Protein AF-0000000074258625 (afdb_homodimer)

InterPro domains:
  IPR001845 HTH ArsR-type DNA-binding domain [SM00418] (8-100)
  IPR005471 Transcription regulator IclR, N-terminal [PF09339] (16-57)
  IPR005471 Transcription regulator IclR, N-terminal [PS51077] (9-68)
  IPR005471 Transcription regulator IclR, N-terminal [SM00346] (9-96)
  IPR011991 ArsR-like helix-turn-helix domain [cd00090] (14-57)
  IPR014757 Transcription regulator IclR, C-terminal [PF01614] (79-247)
  IPR014757 Transcription regulator IclR, C-terminal [PS51078] (69-253)
  IPR029016 GAF-like domain superfamily [G3DSA:3.30.450.40] (78-254)
  IPR036388 Winged helix-like DNA-binding domain superfamily [G3DSA:1.10.10.10] (7-77)
  IPR036390 Winged helix DNA-binding domain superfamily [SSF46785] (10-80)
  IPR050707 HTH-type Transcriptional Regulators in Metabolic Pathways [PTHR30136] (5-251)

Foldseek 3Di:
DPPPCVPDDVLVVVLVVLQVVQVVVVKDALVVSCVVVVHDSVSSVVSQVVCVVVPQWDDDPRIIHGGCVVVVVLCVVLVPDLLNVLLVVLQQVLQQVQQEKKWKWFDDPLWIFTSDIYGGVNYDDDPDDGGDTDHLQQDQFSLQQLLQADPVSNVVSCVVPAQDFQDPPGDHDPVVSVVQSVVCNVVQKGKHQQRNHRQKIKIKGFQAEPVSHGRIMMMGMDGPVSCDDPVVVPVSNVSRNVSSVSSRVSSVVD/DPPPCVPDDPLVVVLVVLQVVQAVVVKDALVVSCVVVVHDSVSSVVSQVVCVVVQQWDDDPRIIHGGCVVVVVLCVVLVPDLLNVLLVVLQQVLQQVQQEKKWKWFDDPLWIFTSDIYGGNNYDDDPDDGGDTDHLQQDQFSLQQLLQADPVSNVVSCVVPAQDFQDPPGDHDPVVSVVQSVVCNVVQKGKHQQRNHRQKIKIKGFQAEPVSHGRIMMMGMDGPVSCDDPVVVPVSNVSRNVSSVSSRVSSVVD

pLDDT: mean 94.06, std 10.15, range [25.64, 98.88]

Nearest PDB structures (foldseek):
  1mkm-assembly1_B  TM=8.099E-01  e=2.979E-24  Thermotoga maritima
  2ia2-assembly1_A  TM=6.618E-01  e=4.208E-21  Rhodococcus jostii RHA1
  2ia2-assembly3_B  TM=6.711E-01  e=6.797E-21  Rhodococcus jostii RHA1
  3r4k-assembly2_D  TM=6.498E-01  e=9.172E-21  Ruegeria sp. TM1040
  2g7u-assembly1_A  TM=6.645E-01  e=1.999E-20  Rhodococcus jostii RHA1

Secondary structure (DSSP, 8-state):
----GGGS-HHHHHHHHHHHHHHHHT-B-HHHHHHHHT--HHHHHHHHHHHHHTTSEEEETTEEEE-THHHHHHHHHHHT-HHHHHHHHHHHHHHHHHSSEEEEEEEETTEEEEEEEEE-TT----S--TT-EE-GGGSHHHHHHHHTS-HHHHHHHHHHH----SSTT---SHHHHHHHHHHHHHHS-EEEESSSSTTEEEEEEEEE-TTS-EEEEEEEEEETTTS-HHIIIIIHHHHHHHHHHHHHHHHHH-/----GGGS-HHHHHHHHHHHHHHHHT-B-HHHHHHHHT--HHHHHHHHHHHHHTTSEEEETTEEEE-THHHHHHHHHHHT-HHHHHHHHHHHHHHHHHSSEEEEEEEETTEEEEEEEEE-TT----S--TT-EE-GGGSHHHHHHHHTS-HHHHHHHHHHH----SSTT---SHHHHHHHHHHHHHHS-EEEESSSSTTEEEEEEEEE-TTS-EEEEEEEEEETTTS-HHIIIIIHHHHHHHHHHHHHHHHHH-

Sequence (508 aa):
MEPNTANTIGALGTSLRILEALKEIGGAGVTELAGELGLPKSTVYSHLRTLREHEYVINHDETYCIGLKFLDFGEHTRDRMDIYEVAKPEVQALAEETGELANLLVEEHGEGVYLFRAKGDRAVNLDTHAGMRVNLHCTSLGKAILAYLPDERVDEILDRWGLPARTANTITTRDELEAELATIHERGYAKDNGERLAGLRCVGAPITDADDRAIGAVSVAGPTSRMKGEAFESEIAERLRSAANVIELNLTYSMEPNTANTIGALGTSLRILEALKEIGGAGVTELAGELGLPKSTVYSHLRTLREHEYVINHDETYCIGLKFLDFGEHTRDRMDIYEVAKPEVQALAEETGELANLLVEEHGEGVYLFRAKGDRAVNLDTHAGMRVNLHCTSLGKAILAYLPDERVDEILDRWGLPARTANTITTRDELEAELATIHERGYAKDNGERLAGLRCVGAPITDADDRAIGAVSVAGPTSRMKGEAFESEIAERLRSAANVIELNLTYS

Organism: NCBI:txid2743089

Structure (mmCIF, N/CA/C/O backbone):
data_AF-0000000074258625-model_v1
#
loop_
_entity.id
_entity.type
_entity.pdbx_description
1 polymer 'IclR family transcriptional regulator'
#
loop_
_atom_site.group_PDB
_atom_site.id
_atom_site.type_symbol
_atom_site.label_atom_id
_atom_site.label_alt_id
_atom_site.label_comp_id
_atom_site.label_asym_id
_atom_site.label_entity_id
_atom_site.label_seq_id
_atom_site.pdbx_PDB_ins_code
_atom_site.Cartn_x
_atom_site.Cartn_y
_atom_site.Cartn_z
_atom_site.occupancy
_atom_site.B_iso_or_equiv
_atom_site.auth_seq_id
_atom_site.auth_comp_id
_atom_site.auth_asym_id
_atom_site.auth_atom_id
_atom_site.pdbx_PDB_model_num
ATOM 1 N N . MET A 1 1 ? -24.812 -24.188 -11.062 1 25.64 1 MET A N 1
ATOM 2 C CA . MET A 1 1 ? -25.438 -23.719 -9.836 1 25.64 1 MET A CA 1
ATOM 3 C C . MET A 1 1 ? -25.156 -22.234 -9.602 1 25.64 1 MET A C 1
ATOM 5 O O . MET A 1 1 ? -24.016 -21.797 -9.734 1 25.64 1 MET A O 1
ATOM 9 N N . GLU A 1 2 ? -26.078 -21.297 -9.766 1 31.78 2 GLU A N 1
ATOM 10 C CA . GLU A 1 2 ? -26 -19.844 -9.648 1 31.78 2 GLU A CA 1
ATOM 11 C C . GLU A 1 2 ? -25.344 -19.422 -8.344 1 31.78 2 GLU A C 1
ATOM 13 O O . GLU A 1 2 ? -25.625 -19.984 -7.281 1 31.78 2 GLU A O 1
ATOM 18 N N . PRO A 1 3 ? -24.141 -18.984 -8.312 1 36.22 3 PRO A N 1
ATOM 19 C CA . PRO A 1 3 ? -23.531 -18.812 -6.988 1 36.22 3 PRO A CA 1
ATOM 20 C C . PRO A 1 3 ? -24.516 -18.281 -5.949 1 36.22 3 PRO A C 1
ATOM 22 O O . PRO A 1 3 ? -25.391 -17.469 -6.281 1 36.22 3 PRO A O 1
ATOM 25 N N . ASN A 1 4 ? -24.922 -19 -5.012 1 38.28 4 ASN A N 1
ATOM 26 C CA . ASN A 1 4 ? -25.875 -18.75 -3.939 1 38.28 4 ASN A CA 1
ATOM 27 C C . ASN A 1 4 ? -25.703 -17.375 -3.32 1 38.28 4 ASN A C 1
ATOM 29 O O . ASN A 1 4 ? -24.75 -17.141 -2.566 1 38.28 4 ASN A O 1
ATOM 33 N N . THR A 1 5 ? -26.078 -16.25 -4.051 1 46.5 5 THR A N 1
ATOM 34 C CA . THR A 1 5 ? -26.156 -14.82 -3.744 1 46.5 5 THR A CA 1
ATOM 35 C C . THR A 1 5 ? -26.922 -14.602 -2.436 1 46.5 5 THR A C 1
ATOM 37 O O . THR A 1 5 ? -27.125 -13.453 -2.021 1 46.5 5 THR A O 1
ATOM 40 N N . ALA A 1 6 ? -27.469 -15.711 -1.887 1 48.16 6 ALA A N 1
ATOM 41 C CA . ALA A 1 6 ? -28.438 -15.508 -0.813 1 48.16 6 ALA A CA 1
ATOM 42 C C . ALA A 1 6 ? -27.781 -14.828 0.39 1 48.16 6 ALA A C 1
ATOM 44 O O . ALA A 1 6 ? -28.453 -14.109 1.141 1 48.16 6 ALA A O 1
ATOM 45 N N . ASN A 1 7 ? -26.406 -15 0.569 1 59.88 7 ASN A N 1
ATOM 46 C CA . ASN A 1 7 ? -25.875 -14.477 1.821 1 59.88 7 ASN A CA 1
ATOM 47 C C . ASN A 1 7 ? -24.859 -13.359 1.577 1 59.88 7 ASN A C 1
ATOM 49 O O . ASN A 1 7 ? -23.891 -13.227 2.312 1 59.88 7 ASN A O 1
ATOM 53 N N . THR A 1 8 ? -25 -12.727 0.456 1 65.69 8 THR A N 1
ATOM 54 C CA . THR A 1 8 ? -24.141 -11.578 0.21 1 65.69 8 THR A CA 1
ATOM 55 C C . THR A 1 8 ? -24.906 -10.273 0.393 1 65.69 8 THR A C 1
ATOM 57 O O . THR A 1 8 ? -26.141 -10.266 0.385 1 65.69 8 THR A O 1
ATOM 60 N N . ILE A 1 9 ? -24.094 -9.305 0.808 1 76.81 9 ILE A N 1
ATOM 61 C CA . ILE A 1 9 ? -24.656 -7.973 1.023 1 76.81 9 ILE A CA 1
ATOM 62 C C . ILE A 1 9 ? -24.562 -7.156 -0.263 1 76.81 9 ILE A C 1
ATOM 64 O O . ILE A 1 9 ? -23.469 -6.723 -0.649 1 76.81 9 ILE A O 1
ATOM 68 N N . GLY A 1 10 ? -25.656 -6.957 -0.965 1 81.06 10 GLY A N 1
ATOM 69 C CA . GLY A 1 10 ? -25.719 -6.262 -2.242 1 81.06 10 GLY A CA 1
ATOM 70 C C . GLY A 1 10 ? -25.078 -4.887 -2.199 1 81.06 10 GLY A C 1
ATOM 71 O O . GLY A 1 10 ? -24.312 -4.527 -3.088 1 81.06 10 GLY A O 1
ATOM 72 N N . ALA A 1 11 ? -25.359 -4.176 -1.131 1 84.06 11 ALA A N 1
ATOM 73 C CA . ALA A 1 11 ? -24.844 -2.818 -0.994 1 84.06 11 ALA A CA 1
ATOM 74 C C . ALA A 1 11 ? -23.312 -2.816 -0.94 1 84.06 11 ALA A C 1
ATOM 76 O O . ALA A 1 11 ? -22.672 -1.932 -1.508 1 84.06 11 ALA A O 1
ATOM 77 N N . LEU A 1 12 ? -22.781 -3.77 -0.307 1 87.31 12 LEU A N 1
ATOM 78 C CA . LEU A 1 12 ? -21.328 -3.883 -0.244 1 87.31 12 LEU A CA 1
ATOM 79 C C . LEU A 1 12 ? -20.75 -4.172 -1.622 1 87.31 12 LEU A C 1
ATOM 81 O O . LEU A 1 12 ? -19.766 -3.545 -2.031 1 87.31 12 LEU A O 1
ATOM 85 N N . GLY A 1 13 ? -21.359 -5.07 -2.328 1 88.56 13 GLY A N 1
ATOM 86 C CA . GLY A 1 13 ? -20.922 -5.352 -3.686 1 88.56 13 GLY A CA 1
ATOM 87 C C . GLY A 1 13 ? -20.891 -4.121 -4.57 1 88.56 13 GLY A C 1
ATOM 88 O O . GLY A 1 13 ? -19.938 -3.91 -5.324 1 88.56 13 GLY A O 1
ATOM 89 N N . THR A 1 14 ? -21.922 -3.355 -4.43 1 91.44 14 THR A N 1
ATOM 90 C CA . THR A 1 14 ? -22.031 -2.129 -5.215 1 91.44 14 THR A CA 1
ATOM 91 C C . THR A 1 14 ? -20.906 -1.164 -4.859 1 91.44 14 THR A C 1
ATOM 93 O O . THR A 1 14 ? -20.266 -0.59 -5.746 1 91.44 14 THR A O 1
ATOM 96 N N . SER A 1 15 ? -20.625 -1.002 -3.605 1 93.62 15 SER A N 1
ATOM 97 C CA . SER A 1 15 ? -19.562 -0.11 -3.16 1 93.62 15 SER A CA 1
ATOM 98 C C . SER A 1 15 ? -18.203 -0.558 -3.695 1 93.62 15 SER A C 1
ATOM 100 O O . SER A 1 15 ? -17.391 0.27 -4.117 1 93.62 15 SER A O 1
ATOM 102 N N . LEU A 1 16 ? -18.016 -1.82 -3.662 1 93 16 LEU A N 1
ATOM 103 C CA . LEU A 1 16 ? -16.734 -2.357 -4.109 1 93 16 LEU A CA 1
ATOM 104 C C . LEU A 1 16 ? -16.562 -2.172 -5.613 1 93 16 LEU A C 1
ATOM 106 O O . LEU A 1 16 ? -15.469 -1.871 -6.086 1 93 16 LEU A O 1
ATOM 110 N N . ARG A 1 17 ? -17.641 -2.279 -6.34 1 93.5 17 ARG A N 1
ATOM 111 C CA . ARG A 1 17 ? -17.609 -2.014 -7.773 1 93.5 17 ARG A CA 1
ATOM 112 C C . ARG A 1 17 ? -17.297 -0.547 -8.055 1 93.5 17 ARG A C 1
ATOM 114 O O . ARG A 1 17 ? -16.562 -0.231 -8.984 1 93.5 17 ARG A O 1
ATOM 121 N N . ILE A 1 18 ? -17.891 0.294 -7.293 1 95.88 18 ILE A N 1
ATOM 122 C CA . ILE A 1 18 ? -17.656 1.729 -7.43 1 95.88 18 ILE A CA 1
ATOM 123 C C . ILE A 1 18 ? -16.188 2.041 -7.168 1 95.88 18 ILE A C 1
ATOM 125 O O . ILE A 1 18 ? -15.57 2.811 -7.91 1 95.88 18 ILE A O 1
ATOM 129 N N . LEU A 1 19 ? -15.594 1.439 -6.18 1 96.38 19 LEU A N 1
ATOM 130 C CA . LEU A 1 19 ? -14.188 1.647 -5.848 1 96.38 19 LEU A CA 1
ATOM 131 C C . LEU A 1 19 ? -13.289 1.183 -6.988 1 96.38 19 LEU A C 1
ATOM 133 O O . LEU A 1 19 ? -12.328 1.873 -7.348 1 96.38 19 LEU A O 1
ATOM 137 N N . GLU A 1 20 ? -13.602 0.025 -7.551 1 95.5 20 GLU A N 1
ATOM 138 C CA . GLU A 1 20 ? -12.82 -0.497 -8.664 1 95.5 20 GLU A CA 1
ATOM 139 C C . GLU A 1 20 ? -12.883 0.439 -9.867 1 95.5 20 GLU A C 1
ATOM 141 O O . GLU A 1 20 ? -11.867 0.7 -10.516 1 95.5 20 GLU A O 1
ATOM 146 N N . ALA A 1 21 ? -14.062 0.947 -10.133 1 96.25 21 ALA A N 1
ATOM 147 C CA . ALA A 1 21 ? -14.242 1.882 -11.242 1 96.25 21 ALA A CA 1
ATOM 148 C C . ALA A 1 21 ? -13.453 3.17 -11 1 96.25 21 ALA A C 1
ATOM 150 O O . ALA A 1 21 ? -12.82 3.695 -11.914 1 96.25 21 ALA A O 1
ATOM 151 N N . LEU A 1 22 ? -13.5 3.656 -9.812 1 96.44 22 LEU A N 1
ATOM 152 C CA . LEU A 1 22 ? -12.781 4.875 -9.453 1 96.44 22 LEU A CA 1
ATOM 153 C C . LEU A 1 22 ? -11.281 4.699 -9.656 1 96.44 22 LEU A C 1
ATOM 155 O O . LEU A 1 22 ? -10.609 5.605 -10.156 1 96.44 22 LEU A O 1
ATOM 159 N N . LYS A 1 23 ? -10.789 3.59 -9.234 1 94.88 23 LYS A N 1
ATOM 160 C CA . LYS A 1 23 ? -9.367 3.297 -9.414 1 94.88 23 LYS A CA 1
ATOM 161 C C . LYS A 1 23 ? -8.992 3.283 -10.891 1 94.88 23 LYS A C 1
ATOM 163 O O . LYS A 1 23 ? -7.984 3.877 -11.281 1 94.88 23 LYS A O 1
ATOM 168 N N . GLU A 1 24 ? -9.773 2.672 -11.711 1 93.31 24 GLU A N 1
ATOM 169 C CA . GLU A 1 24 ? -9.5 2.512 -13.141 1 93.31 24 GLU A CA 1
ATOM 170 C C . GLU A 1 24 ? -9.555 3.854 -13.859 1 93.31 24 GLU A C 1
ATOM 172 O O . GLU A 1 24 ? -8.711 4.137 -14.719 1 93.31 24 GLU A O 1
ATOM 177 N N . ILE A 1 25 ? -10.516 4.699 -13.453 1 93.5 25 ILE A N 1
ATOM 178 C CA . ILE A 1 25 ? -10.727 5.973 -14.133 1 93.5 25 ILE A CA 1
ATOM 179 C C . ILE A 1 25 ? -9.734 7.012 -13.609 1 93.5 25 ILE A C 1
ATOM 181 O O . ILE A 1 25 ? -9.359 7.941 -14.336 1 93.5 25 ILE A O 1
ATOM 185 N N . GLY A 1 26 ? -9.289 6.887 -12.438 1 91.88 26 GLY A N 1
ATOM 186 C CA . GLY A 1 26 ? -8.398 7.852 -11.812 1 91.88 26 GLY A CA 1
ATOM 187 C C . GLY A 1 26 ? -9.133 9.016 -11.172 1 91.88 26 GLY A C 1
ATOM 188 O O . GLY A 1 26 ? -8.609 10.125 -11.102 1 91.88 26 GLY A O 1
ATOM 189 N N . GLY A 1 27 ? -10.414 8.852 -10.961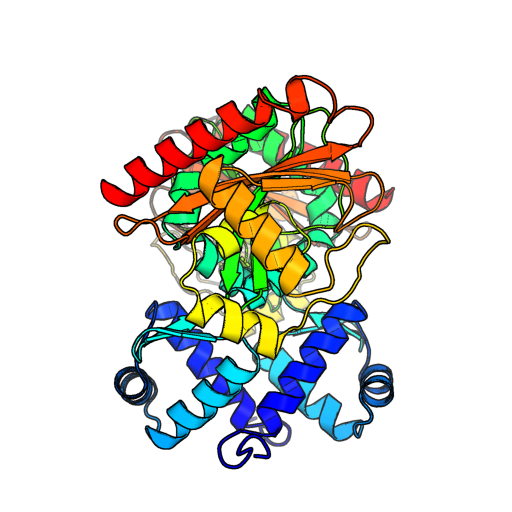 1 94.69 27 GLY A N 1
ATOM 190 C CA . GLY A 1 27 ? -11.258 9.891 -10.383 1 94.69 27 GLY A CA 1
ATOM 191 C C . GLY A 1 27 ? -12.461 10.234 -11.242 1 94.69 27 GLY A C 1
ATOM 192 O O . GLY A 1 27 ? -12.359 10.258 -12.477 1 94.69 27 GLY A O 1
ATOM 193 N N . ALA A 1 28 ? -13.57 10.414 -10.57 1 96.88 28 ALA A N 1
ATOM 194 C CA . ALA A 1 28 ? -14.789 10.672 -11.336 1 96.88 28 ALA A CA 1
ATOM 195 C C . ALA A 1 28 ? -15.852 11.328 -10.469 1 96.88 28 ALA A C 1
ATOM 197 O O . ALA A 1 28 ? -15.836 11.195 -9.242 1 96.88 28 ALA A O 1
ATOM 198 N N . GLY A 1 29 ? -16.703 12.047 -11.125 1 97.5 29 GLY A N 1
ATOM 199 C CA . GLY A 1 29 ? -17.891 12.523 -10.438 1 97.5 29 GLY A CA 1
ATOM 200 C C . GLY A 1 29 ? -19 11.484 -10.383 1 97.5 29 GLY A C 1
ATOM 201 O O . GLY A 1 29 ? -18.875 10.406 -10.969 1 97.5 29 GLY A O 1
ATOM 202 N N . VAL A 1 30 ? -20.031 11.859 -9.711 1 97.19 30 VAL A N 1
ATOM 203 C CA . VAL A 1 30 ? -21.172 10.977 -9.492 1 97.19 30 VAL A CA 1
ATOM 204 C C . VAL A 1 30 ? -21.797 10.594 -10.836 1 97.19 30 VAL A C 1
ATOM 206 O O . VAL A 1 30 ? -22.094 9.422 -11.078 1 97.19 30 VAL A O 1
ATOM 209 N N . THR A 1 31 ? -21.906 11.539 -11.711 1 97.12 31 THR A N 1
ATOM 210 C CA . THR A 1 31 ? -22.562 11.32 -13 1 97.12 31 THR A CA 1
ATOM 211 C C . THR A 1 31 ? -21.75 10.367 -13.867 1 97.12 31 THR A C 1
ATOM 213 O O . THR A 1 31 ? -22.297 9.438 -14.453 1 97.12 31 THR A O 1
ATOM 216 N N . GLU A 1 32 ? -20.516 10.633 -13.953 1 97.06 32 GLU A N 1
ATOM 217 C CA . GLU A 1 32 ? -19.641 9.789 -14.75 1 97.06 32 GLU A CA 1
ATOM 218 C C . GLU A 1 32 ? -19.625 8.352 -14.234 1 97.06 32 GLU A C 1
ATOM 220 O O . GLU A 1 32 ? -19.734 7.41 -15.016 1 97.06 32 GLU A O 1
ATOM 225 N N . LEU A 1 33 ? -19.578 8.148 -12.969 1 97 33 LEU A N 1
ATOM 226 C CA . LEU A 1 33 ? -19.578 6.816 -12.375 1 97 33 LEU A CA 1
ATOM 227 C C . LEU A 1 33 ? -20.906 6.105 -12.594 1 97 33 LEU A C 1
ATOM 229 O O . LEU A 1 33 ? -20.938 4.902 -12.852 1 97 33 LEU A O 1
ATOM 233 N N . ALA A 1 34 ? -21.938 6.875 -12.43 1 97.5 34 ALA A N 1
ATOM 234 C CA . ALA A 1 34 ? -23.266 6.312 -12.672 1 97.5 34 ALA A CA 1
ATOM 235 C C . ALA A 1 34 ? -23.375 5.77 -14.094 1 97.5 34 ALA A C 1
ATOM 237 O O . ALA A 1 34 ? -23.891 4.668 -14.312 1 97.5 34 ALA A O 1
ATOM 238 N N . GLY A 1 35 ? -22.938 6.539 -15.047 1 97.12 35 GLY A N 1
ATOM 239 C CA . GLY A 1 35 ? -22.938 6.109 -16.438 1 97.12 35 GLY A CA 1
ATOM 240 C C . GLY A 1 35 ? -22.078 4.887 -16.688 1 97.12 35 GLY A C 1
ATOM 241 O O . GLY A 1 35 ? -22.5 3.934 -17.328 1 97.12 35 GLY A O 1
ATOM 242 N N . GLU A 1 36 ? -20.875 4.891 -16.156 1 95.88 36 GLU A N 1
ATOM 243 C CA . GLU A 1 36 ? -19.922 3.809 -16.328 1 95.88 36 GLU A CA 1
ATOM 244 C C . GLU A 1 36 ? -20.438 2.498 -15.75 1 95.88 36 GLU A C 1
ATOM 246 O O . GLU A 1 36 ? -20.203 1.426 -16.312 1 95.88 36 GLU A O 1
ATOM 251 N N . LEU A 1 37 ? -21.234 2.578 -14.664 1 96.44 37 LEU A N 1
ATOM 252 C CA . LEU A 1 37 ? -21.609 1.372 -13.938 1 96.44 37 LEU A CA 1
ATOM 253 C C . LEU A 1 37 ? -23.062 1.003 -14.211 1 96.44 37 LEU A C 1
ATOM 255 O O . LEU A 1 37 ? -23.531 -0.052 -13.773 1 96.44 37 LEU A O 1
ATOM 259 N N . GLY A 1 38 ? -23.734 1.852 -14.906 1 97.06 38 GLY A N 1
ATOM 260 C CA . GLY A 1 38 ? -25.156 1.604 -15.141 1 97.06 38 GLY A CA 1
ATOM 261 C C . GLY A 1 38 ? -25.984 1.632 -13.875 1 97.06 38 GLY A C 1
ATOM 262 O O . GLY A 1 38 ? -26.844 0.774 -13.68 1 97.06 38 GLY A O 1
ATOM 263 N N . LEU A 1 39 ? -25.688 2.525 -12.992 1 95.94 39 LEU A N 1
ATOM 264 C CA . LEU A 1 39 ? -26.375 2.684 -11.719 1 95.94 39 LEU A CA 1
ATOM 265 C C . LEU A 1 39 ? -27.047 4.051 -11.633 1 95.94 39 LEU A C 1
ATOM 267 O O . LEU A 1 39 ? -26.609 5.008 -12.273 1 95.94 39 LEU A O 1
ATOM 271 N N . PRO A 1 40 ? -28.125 4.176 -10.812 1 96.25 40 PRO A N 1
ATOM 272 C CA . PRO A 1 40 ? -28.688 5.5 -10.562 1 96.25 40 PRO A CA 1
ATOM 273 C C . PRO A 1 40 ? -27.719 6.434 -9.836 1 96.25 40 PRO A C 1
ATOM 275 O O . PRO A 1 40 ? -26.969 5.992 -8.961 1 96.25 40 PRO A O 1
ATOM 278 N N . LYS A 1 41 ? -27.797 7.699 -10.195 1 96.25 41 LYS A N 1
ATOM 279 C CA . LYS A 1 41 ? -26.938 8.703 -9.57 1 96.25 41 LYS A CA 1
ATOM 280 C C . LYS A 1 41 ? -27.109 8.711 -8.055 1 96.25 41 LYS A C 1
ATOM 282 O O . LYS A 1 41 ? -26.141 8.875 -7.316 1 96.25 41 LYS A O 1
ATOM 287 N N . SER A 1 42 ? -28.281 8.578 -7.633 1 94.69 42 SER A N 1
ATOM 288 C CA . SER A 1 42 ? -28.578 8.617 -6.203 1 94.69 42 SER A CA 1
ATOM 289 C C . SER A 1 42 ? -27.875 7.469 -5.473 1 94.69 42 SER A C 1
ATOM 291 O O . SER A 1 42 ? -27.406 7.641 -4.352 1 94.69 42 SER A O 1
ATOM 293 N N . THR A 1 43 ? -27.844 6.316 -6.098 1 92.75 43 THR A N 1
ATOM 294 C CA . THR A 1 43 ? -27.156 5.16 -5.535 1 92.75 43 THR A CA 1
ATOM 295 C C . THR A 1 43 ? -25.656 5.418 -5.43 1 92.75 43 THR A C 1
ATOM 297 O O . THR A 1 43 ? -25.062 5.227 -4.363 1 92.75 43 THR A O 1
ATOM 300 N N . VAL A 1 44 ? -25.094 5.887 -6.52 1 95.81 44 VAL A N 1
ATOM 301 C CA . VAL A 1 44 ? -23.656 6.172 -6.543 1 95.81 44 VAL A CA 1
ATOM 302 C C . VAL A 1 44 ? -23.328 7.219 -5.48 1 95.81 44 VAL A C 1
ATOM 304 O O . VAL A 1 44 ? -22.359 7.062 -4.727 1 95.81 44 VAL A O 1
ATOM 307 N N . TYR A 1 45 ? -24.172 8.156 -5.402 1 95.19 45 TYR A N 1
ATOM 308 C CA . TYR A 1 45 ? -23.938 9.234 -4.449 1 95.19 45 TYR A CA 1
ATOM 309 C C . TYR A 1 45 ? -23.938 8.711 -3.02 1 95.19 45 TYR A C 1
ATOM 311 O O . TYR A 1 45 ? -23.047 9.031 -2.232 1 95.19 45 TYR A O 1
ATOM 319 N N . SER A 1 46 ? -24.922 7.953 -2.66 1 94.56 46 SER A N 1
ATOM 320 C CA . SER A 1 46 ? -25.047 7.426 -1.305 1 94.56 46 SER A CA 1
ATOM 321 C C . SER A 1 46 ? -23.844 6.559 -0.941 1 94.56 46 SER A C 1
ATOM 323 O O . SER A 1 46 ? -23.359 6.613 0.187 1 94.56 46 SER A O 1
ATOM 325 N N . HIS A 1 47 ? -23.422 5.785 -1.912 1 94.56 47 HIS A N 1
ATOM 326 C CA . HIS A 1 47 ? -22.266 4.938 -1.669 1 94.56 47 HIS A CA 1
ATOM 327 C C . HIS A 1 47 ? -21 5.77 -1.504 1 94.56 47 HIS A C 1
ATOM 329 O O . HIS A 1 47 ? -20.219 5.539 -0.581 1 94.56 47 HIS A O 1
ATOM 335 N N . LEU A 1 48 ? -20.828 6.75 -2.344 1 95.88 48 LEU A N 1
ATOM 336 C CA . LEU A 1 48 ? -19.656 7.609 -2.27 1 95.88 48 LEU A CA 1
ATOM 337 C C . LEU A 1 48 ? -19.641 8.406 -0.968 1 95.88 48 LEU A C 1
ATOM 339 O O . LEU A 1 48 ? -18.594 8.578 -0.349 1 95.88 48 LEU A O 1
ATOM 343 N N . ARG A 1 49 ? -20.75 8.867 -0.62 1 94.19 49 ARG A N 1
ATOM 344 C CA . ARG A 1 49 ? -20.859 9.609 0.63 1 94.19 49 ARG A CA 1
ATOM 345 C C . ARG A 1 49 ? -20.453 8.75 1.819 1 94.19 49 ARG A C 1
ATOM 347 O O . ARG A 1 49 ? -19.703 9.195 2.689 1 94.19 49 ARG A O 1
ATOM 354 N N . THR A 1 50 ? -20.938 7.535 1.872 1 92.31 50 THR A N 1
ATOM 355 C CA . THR A 1 50 ? -20.609 6.617 2.953 1 92.31 50 THR A CA 1
ATOM 356 C C . THR A 1 50 ? -19.109 6.281 2.934 1 92.31 50 THR A C 1
ATOM 358 O O . THR A 1 50 ? -18.453 6.281 3.977 1 92.31 50 THR A O 1
ATOM 361 N N . LEU A 1 51 ? -18.578 6.027 1.747 1 95.25 51 LEU A N 1
ATOM 362 C CA . LEU A 1 51 ? -17.156 5.719 1.598 1 95.25 51 LEU A CA 1
ATOM 363 C C . LEU A 1 51 ? -16.297 6.895 2.041 1 95.25 51 LEU A C 1
ATOM 365 O O . LEU A 1 51 ? -15.227 6.703 2.625 1 95.25 51 LEU A O 1
ATOM 369 N N . ARG A 1 52 ? -16.719 8.094 1.754 1 95 52 ARG A N 1
ATOM 370 C CA . ARG A 1 52 ? -15.992 9.289 2.158 1 95 52 ARG A CA 1
ATOM 371 C C . ARG A 1 52 ? -16.031 9.469 3.672 1 95 52 ARG A C 1
ATOM 373 O O . ARG A 1 52 ? -15.008 9.781 4.289 1 95 52 ARG A O 1
ATOM 380 N N . GLU A 1 53 ? -17.203 9.25 4.223 1 92.75 53 GLU A N 1
ATOM 381 C CA . GLU A 1 53 ? -17.359 9.375 5.672 1 92.75 53 GLU A CA 1
ATOM 382 C C . GLU A 1 53 ? -16.438 8.414 6.41 1 92.75 53 GLU A C 1
ATOM 384 O O . GLU A 1 53 ? -15.953 8.727 7.5 1 92.75 53 GLU A O 1
ATOM 389 N N . HIS A 1 54 ? -16.188 7.301 5.746 1 92.62 54 HIS A N 1
ATOM 390 C CA . HIS A 1 54 ? -15.289 6.312 6.352 1 92.62 54 HIS A CA 1
ATOM 391 C C . HIS A 1 54 ? -13.875 6.445 5.809 1 92.62 54 HIS A C 1
ATOM 393 O O . HIS A 1 54 ? -13.016 5.602 6.082 1 92.62 54 HIS A O 1
ATOM 399 N N . GLU A 1 55 ? -13.617 7.449 4.957 1 95.25 55 GLU A N 1
ATOM 400 C CA . GLU A 1 55 ? -12.297 7.945 4.59 1 95.25 55 GLU A CA 1
ATOM 401 C C . GLU A 1 55 ? -11.641 7.047 3.549 1 95.25 55 GLU A C 1
ATOM 403 O O . GLU A 1 55 ? -10.414 7.012 3.436 1 95.25 55 GLU A O 1
ATOM 408 N N . TYR A 1 56 ? -12.453 6.289 2.762 1 95.81 56 TYR A N 1
ATOM 409 C CA . TYR A 1 56 ? -11.922 5.426 1.709 1 95.81 56 TYR A CA 1
ATOM 410 C C . TYR A 1 56 ? -11.797 6.188 0.393 1 95.81 56 TYR A C 1
ATOM 412 O O . TYR A 1 56 ? -11.078 5.758 -0.512 1 95.81 56 TYR A O 1
ATOM 420 N N . VAL A 1 57 ? -12.586 7.289 0.321 1 97.12 57 VAL A N 1
ATOM 421 C CA . VAL A 1 57 ? -12.461 8.156 -0.845 1 97.12 57 VAL A CA 1
ATOM 422 C C . VAL A 1 57 ? -12.352 9.609 -0.396 1 97.12 57 VAL A C 1
ATOM 424 O O . VAL A 1 57 ? -12.68 9.945 0.747 1 97.12 57 VAL A O 1
ATOM 427 N N . ILE A 1 58 ? -11.828 10.422 -1.238 1 96.88 58 ILE A N 1
ATOM 428 C CA . ILE A 1 58 ? -11.789 11.875 -1.047 1 96.88 58 ILE A CA 1
ATOM 429 C C . ILE A 1 58 ? -12.602 12.562 -2.146 1 96.88 58 ILE A C 1
ATOM 431 O O . ILE A 1 58 ? -12.875 11.961 -3.189 1 96.88 58 ILE A O 1
ATOM 435 N N . ASN A 1 59 ? -13.078 13.695 -1.873 1 95.81 59 ASN A N 1
ATOM 436 C CA . ASN A 1 59 ? -13.836 14.492 -2.828 1 95.81 59 ASN A CA 1
ATOM 437 C C . ASN A 1 59 ? -13.242 15.891 -2.982 1 95.81 59 ASN A C 1
ATOM 439 O O . ASN A 1 59 ? -13.195 16.672 -2.023 1 95.81 59 ASN A O 1
ATOM 443 N N . HIS A 1 60 ? -12.68 16.141 -4.148 1 91.38 60 HIS A N 1
ATOM 444 C CA . HIS A 1 60 ? -12.203 17.469 -4.496 1 91.38 60 HIS A CA 1
ATOM 445 C C . HIS A 1 60 ? -13.039 18.094 -5.609 1 91.38 60 HIS A C 1
ATOM 447 O O . HIS A 1 60 ? -12.883 17.75 -6.781 1 91.38 60 HIS A O 1
ATOM 453 N N . ASP A 1 61 ? -13.852 19.062 -5.266 1 91.5 61 ASP A N 1
ATOM 454 C CA . ASP A 1 61 ? -14.672 19.781 -6.234 1 91.5 61 ASP A CA 1
ATOM 455 C C . ASP A 1 61 ? -15.508 18.812 -7.066 1 91.5 61 ASP A C 1
ATOM 457 O O . ASP A 1 61 ? -15.438 18.828 -8.297 1 91.5 61 ASP A O 1
ATOM 461 N N . GLU A 1 62 ? -16.125 17.859 -6.434 1 93.31 62 GLU A N 1
ATOM 462 C CA . GLU A 1 62 ? -17.094 16.938 -7.004 1 93.31 62 GLU A CA 1
ATOM 463 C C . GLU A 1 62 ? -16.391 15.805 -7.762 1 93.31 62 GLU A C 1
ATOM 465 O O . GLU A 1 62 ? -17.031 15.078 -8.523 1 93.31 62 GLU A O 1
ATOM 470 N N . THR A 1 63 ? -15.156 15.742 -7.621 1 96.5 63 THR A N 1
ATOM 471 C CA . THR A 1 63 ? -14.406 14.617 -8.156 1 96.5 63 THR A CA 1
ATOM 472 C C . THR A 1 63 ? -13.953 13.688 -7.031 1 96.5 63 THR A C 1
ATOM 474 O O . THR A 1 63 ? -13.18 14.094 -6.16 1 96.5 63 THR A O 1
ATOM 477 N N . TYR A 1 64 ? -14.438 12.523 -7.109 1 97.5 64 TYR A N 1
ATOM 478 C CA . TYR A 1 64 ? -14.078 11.523 -6.105 1 97.5 64 TYR A CA 1
ATOM 479 C C . TYR A 1 64 ? -12.852 10.742 -6.539 1 97.5 64 TYR A C 1
ATOM 481 O O . TYR A 1 64 ? -12.703 10.398 -7.715 1 97.5 64 TYR A O 1
ATOM 489 N N . CYS A 1 65 ? -11.914 10.445 -5.57 1 97.38 65 CYS A N 1
ATOM 490 C CA . CYS A 1 65 ? -10.719 9.633 -5.781 1 97.38 65 CYS A CA 1
ATOM 491 C C . CYS A 1 65 ? -10.516 8.648 -4.637 1 97.38 65 CYS A C 1
ATOM 493 O O . CYS A 1 65 ? -11.047 8.852 -3.541 1 97.38 65 CYS A O 1
ATOM 495 N N . ILE A 1 66 ? -9.781 7.605 -4.961 1 97.19 66 ILE A N 1
ATOM 496 C CA . ILE A 1 66 ? -9.414 6.645 -3.926 1 97.19 66 ILE A CA 1
ATOM 497 C C . ILE A 1 66 ? -8.57 7.336 -2.857 1 97.19 66 ILE A C 1
ATOM 499 O O . ILE A 1 66 ? -7.676 8.125 -3.176 1 97.19 66 ILE A O 1
ATOM 503 N N . GLY A 1 67 ? -8.898 7.133 -1.605 1 97.06 67 GLY A N 1
ATOM 504 C CA . GLY A 1 67 ? -8.133 7.711 -0.511 1 97.06 67 GLY A CA 1
ATOM 505 C C . GLY A 1 67 ? -6.93 6.871 -0.118 1 97.06 67 GLY A C 1
ATOM 506 O O . GLY A 1 67 ? -6.742 5.766 -0.629 1 97.06 67 GLY A O 1
ATOM 507 N N . LEU A 1 68 ? -6.152 7.324 0.863 1 97.69 68 LEU A N 1
ATOM 508 C CA . LEU A 1 68 ? -4.887 6.703 1.25 1 97.69 68 LEU A CA 1
ATOM 509 C C . LEU A 1 68 ? -5.105 5.66 2.34 1 97.69 68 LEU A C 1
ATOM 511 O O . LEU A 1 68 ? -4.156 5.004 2.777 1 97.69 68 LEU A O 1
ATOM 515 N N . LYS A 1 69 ? -6.367 5.5 2.734 1 96.44 69 LYS A N 1
ATOM 516 C CA . LYS A 1 69 ? -6.68 4.469 3.717 1 96.44 69 LYS A CA 1
ATOM 517 C C . LYS A 1 69 ? -6.309 3.082 3.197 1 96.44 69 LYS A C 1
ATOM 519 O O . LYS A 1 69 ? -5.906 2.211 3.971 1 96.44 69 LYS A O 1
ATOM 524 N N . PHE A 1 70 ? -6.395 2.898 1.922 1 97.25 70 PHE A N 1
ATOM 525 C CA . PHE A 1 70 ? -6.02 1.632 1.303 1 97.25 70 PHE A CA 1
ATOM 526 C C . PHE A 1 70 ? -4.523 1.38 1.453 1 97.25 70 PHE A C 1
ATOM 528 O O . PHE A 1 70 ? -4.098 0.238 1.637 1 97.25 70 PHE A O 1
ATOM 535 N N . LEU A 1 71 ? -3.799 2.445 1.366 1 97.62 71 LEU A N 1
ATOM 536 C CA . LEU A 1 71 ? -2.355 2.334 1.545 1 97.62 71 LEU A CA 1
ATOM 537 C C . LEU A 1 71 ? -2.018 1.831 2.943 1 97.62 71 LEU A C 1
ATOM 539 O O . LEU A 1 71 ? -1.139 0.982 3.109 1 97.62 71 LEU A O 1
ATOM 543 N N . ASP A 1 72 ? -2.748 2.309 3.895 1 96.94 72 ASP A N 1
ATOM 544 C CA . ASP A 1 72 ? -2.568 1.885 5.281 1 96.94 72 ASP A CA 1
ATOM 545 C C . ASP A 1 72 ? -2.816 0.386 5.43 1 96.94 72 ASP A C 1
ATOM 547 O O . ASP A 1 72 ? -1.962 -0.342 5.941 1 96.94 72 ASP A O 1
ATOM 551 N N . PHE A 1 73 ? -3.961 -0.084 4.898 1 96.5 73 PHE A N 1
ATOM 552 C CA . PHE A 1 73 ? -4.305 -1.499 4.953 1 96.5 73 PHE A CA 1
ATOM 553 C C . PHE A 1 73 ? -3.275 -2.338 4.207 1 96.5 73 PHE A C 1
ATOM 555 O O . PHE A 1 73 ? -2.814 -3.363 4.719 1 96.5 73 PHE A O 1
ATOM 562 N N . GLY A 1 74 ? -2.93 -1.867 3.021 1 96.94 74 GLY A N 1
ATOM 563 C CA . GLY A 1 74 ? -2.035 -2.627 2.162 1 96.94 74 GLY A CA 1
ATOM 564 C C . GLY A 1 74 ? -0.644 -2.787 2.744 1 96.94 74 GLY A C 1
ATOM 565 O O . GLY A 1 74 ? -0.127 -3.904 2.832 1 96.94 74 GLY A O 1
ATOM 566 N N . GLU A 1 75 ? -0.08 -1.705 3.174 1 96.19 75 GLU A N 1
ATOM 567 C CA . GLU A 1 75 ? 1.272 -1.727 3.721 1 96.19 75 GLU A CA 1
ATOM 568 C C . GLU A 1 75 ? 1.314 -2.465 5.055 1 96.19 75 GLU A C 1
ATOM 570 O O . GLU A 1 75 ? 2.244 -3.23 5.32 1 96.19 75 GLU A O 1
ATOM 575 N N . HIS A 1 76 ? 0.341 -2.223 5.809 1 94.38 76 HIS A N 1
ATOM 576 C CA . HIS A 1 76 ? 0.234 -2.924 7.082 1 94.38 76 HIS A CA 1
ATOM 577 C C . HIS A 1 76 ? 0.224 -4.438 6.879 1 94.38 76 HIS A C 1
ATOM 579 O O . HIS A 1 76 ? 0.947 -5.164 7.566 1 94.38 76 HIS A O 1
ATOM 585 N N . THR A 1 77 ? -0.531 -4.859 5.969 1 94.88 77 THR A N 1
ATOM 586 C CA . THR A 1 77 ? -0.677 -6.281 5.676 1 94.88 77 THR A CA 1
ATOM 587 C C . THR A 1 77 ? 0.621 -6.852 5.113 1 94.88 77 THR A C 1
ATOM 589 O O . THR A 1 77 ? 1.116 -7.875 5.594 1 94.88 77 THR A O 1
ATOM 592 N N . ARG A 1 78 ? 1.169 -6.227 4.18 1 96.06 78 ARG A N 1
ATOM 593 C CA . ARG A 1 78 ? 2.389 -6.707 3.541 1 96.06 78 ARG A CA 1
ATOM 594 C C . ARG A 1 78 ? 3.539 -6.781 4.539 1 96.06 78 ARG A C 1
ATOM 596 O O . ARG A 1 78 ? 4.27 -7.773 4.578 1 96.06 78 ARG A O 1
ATOM 603 N N . ASP A 1 79 ? 3.678 -5.734 5.367 1 93.56 79 ASP A N 1
ATOM 604 C CA . ASP A 1 79 ? 4.805 -5.625 6.289 1 93.56 79 ASP A CA 1
ATOM 605 C C . ASP A 1 79 ? 4.762 -6.73 7.344 1 93.56 79 ASP A C 1
ATOM 607 O O . ASP A 1 79 ? 5.777 -7.027 7.98 1 93.56 79 ASP A O 1
ATOM 611 N N . ARG A 1 80 ? 3.664 -7.316 7.488 1 91.75 80 ARG A N 1
ATOM 612 C CA . ARG A 1 80 ? 3.514 -8.336 8.523 1 91.75 80 ARG A CA 1
ATOM 613 C C . ARG A 1 80 ? 3.65 -9.734 7.934 1 91.75 80 ARG A C 1
ATOM 615 O O . ARG A 1 80 ? 3.625 -10.727 8.664 1 91.75 80 ARG A O 1
ATOM 622 N N . MET A 1 81 ? 3.838 -9.836 6.676 1 94.69 81 MET A N 1
ATOM 623 C CA . MET A 1 81 ? 4.105 -11.125 6.043 1 94.69 81 MET A CA 1
ATOM 624 C C . MET A 1 81 ? 5.562 -11.539 6.23 1 94.69 81 MET A C 1
ATOM 626 O O . MET A 1 81 ? 6.469 -10.82 5.801 1 94.69 81 MET A O 1
ATOM 630 N N . ASP A 1 82 ? 5.809 -12.719 6.723 1 95.38 82 ASP A N 1
ATOM 631 C CA . ASP A 1 82 ? 7.16 -13.219 6.961 1 95.38 82 ASP A CA 1
ATOM 632 C C . ASP A 1 82 ? 7.965 -13.273 5.664 1 95.38 82 ASP A C 1
ATOM 634 O O . ASP A 1 82 ? 9.141 -12.898 5.637 1 95.38 82 ASP A O 1
ATOM 638 N N . ILE A 1 83 ? 7.336 -13.68 4.66 1 97.38 83 ILE A N 1
ATOM 639 C CA . ILE A 1 83 ? 8.047 -13.867 3.398 1 97.38 83 ILE A CA 1
ATOM 640 C C . ILE A 1 83 ? 8.531 -12.516 2.875 1 97.38 83 ILE A C 1
ATOM 642 O O . ILE A 1 83 ? 9.602 -12.43 2.271 1 97.38 83 ILE A O 1
ATOM 646 N N . TYR A 1 84 ? 7.758 -11.477 3.086 1 97.62 84 TYR A N 1
ATOM 647 C CA . TYR A 1 84 ? 8.148 -10.148 2.639 1 97.62 84 TYR A CA 1
ATOM 648 C C . TYR A 1 84 ? 9.391 -9.664 3.375 1 97.62 84 TYR A C 1
ATOM 650 O O . TYR A 1 84 ? 10.359 -9.234 2.748 1 97.62 84 TYR A O 1
ATOM 658 N N . GLU A 1 85 ? 9.344 -9.734 4.633 1 95.19 85 GLU A N 1
ATOM 659 C CA . GLU A 1 85 ? 10.445 -9.258 5.461 1 95.19 85 GLU A CA 1
ATOM 660 C C . GLU A 1 85 ? 11.742 -9.992 5.133 1 95.19 85 GLU A C 1
ATOM 662 O O . GLU A 1 85 ? 12.797 -9.375 5.004 1 95.19 85 GLU A O 1
ATOM 667 N N . VAL A 1 86 ? 11.633 -11.258 4.93 1 96.56 86 VAL A N 1
ATOM 668 C CA . VAL A 1 86 ? 12.812 -12.102 4.75 1 96.56 86 VAL A CA 1
ATOM 669 C C . VAL A 1 86 ? 13.312 -11.992 3.312 1 96.56 86 VAL A C 1
ATOM 671 O O . VAL A 1 86 ? 14.523 -12.031 3.064 1 96.56 86 VAL A O 1
ATOM 674 N N . ALA A 1 87 ? 12.438 -11.844 2.396 1 98.12 87 ALA A N 1
ATOM 675 C CA . ALA A 1 87 ? 12.805 -11.898 0.983 1 98.12 87 ALA A CA 1
ATOM 676 C C . ALA A 1 87 ? 13.305 -10.539 0.496 1 98.12 87 ALA A C 1
ATOM 678 O O . ALA A 1 87 ? 14.039 -10.461 -0.487 1 98.12 87 ALA A O 1
ATOM 679 N N . LYS A 1 88 ? 12.891 -9.492 1.146 1 97.5 88 LYS A N 1
ATOM 680 C CA . LYS A 1 88 ? 13.141 -8.133 0.685 1 97.5 88 LYS A CA 1
ATOM 681 C C . LYS A 1 88 ? 14.625 -7.898 0.435 1 97.5 88 LYS A C 1
ATOM 683 O O . LYS A 1 88 ? 15.023 -7.496 -0.662 1 97.5 88 LYS A O 1
ATOM 688 N N . PRO A 1 89 ? 15.523 -8.195 1.393 1 97.25 89 PRO A N 1
ATOM 689 C CA . PRO A 1 89 ? 16.953 -7.957 1.141 1 97.25 89 PRO A CA 1
ATOM 690 C C . PRO A 1 89 ? 17.5 -8.828 0.018 1 97.25 89 PRO A C 1
ATOM 692 O O . PRO A 1 89 ? 18.406 -8.406 -0.708 1 97.25 89 PRO A O 1
ATOM 695 N N . GLU A 1 90 ? 16.984 -10.023 -0.118 1 98.38 90 GLU A N 1
ATOM 696 C CA . GLU A 1 90 ? 17.438 -10.922 -1.173 1 98.38 90 GLU A CA 1
ATOM 697 C C . GLU A 1 90 ? 17.016 -10.414 -2.549 1 98.38 90 GLU A C 1
ATOM 699 O O . GLU A 1 90 ? 17.781 -10.516 -3.514 1 98.38 90 GLU A O 1
ATOM 704 N N . VAL A 1 91 ? 15.828 -9.891 -2.623 1 98.56 91 VAL A N 1
ATOM 705 C CA . VAL A 1 91 ? 15.32 -9.352 -3.883 1 98.56 91 VAL A CA 1
ATOM 706 C C . VAL A 1 91 ? 16.109 -8.109 -4.27 1 98.56 91 VAL A C 1
ATOM 708 O O . VAL A 1 91 ? 16.453 -7.914 -5.438 1 98.56 91 VAL A O 1
ATOM 711 N N . GLN A 1 92 ? 16.406 -7.277 -3.299 1 97.69 92 GLN A N 1
ATOM 712 C CA . GLN A 1 92 ? 17.234 -6.102 -3.541 1 97.69 92 GLN A CA 1
ATOM 713 C C . GLN A 1 92 ? 18.625 -6.504 -4.051 1 97.69 92 GLN A C 1
ATOM 715 O O . GLN A 1 92 ? 19.141 -5.906 -5 1 97.69 92 GLN A O 1
ATOM 720 N N . ALA A 1 93 ? 19.188 -7.523 -3.463 1 98.06 93 ALA A N 1
ATOM 721 C CA . ALA A 1 93 ? 20.5 -8.008 -3.871 1 98.06 93 ALA A CA 1
ATOM 722 C C . ALA A 1 93 ? 20.469 -8.547 -5.297 1 98.06 93 ALA A C 1
ATOM 724 O O . ALA A 1 93 ? 21.391 -8.289 -6.086 1 98.06 93 ALA A O 1
ATOM 725 N N . LEU A 1 94 ? 19.438 -9.242 -5.621 1 98 94 LEU A N 1
ATOM 726 C CA . LEU A 1 94 ? 19.266 -9.773 -6.969 1 98 94 LEU A CA 1
ATOM 727 C C . LEU A 1 94 ? 19.234 -8.648 -8 1 98 94 LEU A C 1
ATOM 729 O O . LEU A 1 94 ? 19.875 -8.742 -9.047 1 98 94 LEU A O 1
ATOM 733 N N . ALA A 1 95 ? 18.5 -7.617 -7.68 1 98.19 95 ALA A N 1
ATOM 734 C CA . ALA A 1 95 ? 18.406 -6.473 -8.586 1 98.19 95 ALA A CA 1
ATOM 735 C C . ALA A 1 95 ? 19.766 -5.801 -8.766 1 98.19 95 ALA A C 1
ATOM 737 O O . ALA A 1 95 ? 20.172 -5.504 -9.891 1 98.19 95 ALA A O 1
ATOM 738 N N . GLU A 1 96 ? 20.375 -5.621 -7.684 1 97 96 GLU A N 1
ATOM 739 C CA . GLU A 1 96 ? 21.688 -4.969 -7.715 1 97 96 GLU A CA 1
ATOM 740 C C . GLU A 1 96 ? 22.703 -5.797 -8.492 1 97 96 GLU A C 1
ATOM 742 O O . GLU A 1 96 ? 23.438 -5.258 -9.32 1 97 96 GLU A O 1
ATOM 747 N N . GLU A 1 97 ? 22.719 -7.043 -8.297 1 95.94 97 GLU A N 1
ATOM 748 C CA . GLU A 1 97 ? 23.703 -7.945 -8.898 1 95.94 97 GLU A CA 1
ATOM 749 C C . GLU A 1 97 ? 23.453 -8.109 -10.391 1 95.94 97 GLU A C 1
ATOM 751 O O . GLU A 1 97 ? 24.406 -8.234 -11.172 1 95.94 97 GLU A O 1
ATOM 756 N N . THR A 1 98 ? 22.203 -8.086 -10.75 1 95.62 98 THR A N 1
ATOM 757 C CA . THR A 1 98 ? 21.875 -8.367 -12.148 1 95.62 98 THR A CA 1
ATOM 758 C C . THR A 1 98 ? 21.719 -7.074 -12.938 1 95.62 98 THR A C 1
ATOM 760 O O . THR A 1 98 ? 21.781 -7.086 -14.172 1 95.62 98 THR A O 1
ATOM 763 N N . GLY A 1 99 ? 21.484 -6.027 -12.195 1 96.62 99 GLY A N 1
ATOM 764 C CA . GLY A 1 99 ? 21.203 -4.754 -12.844 1 96.62 99 GLY A CA 1
ATOM 765 C C . GLY A 1 99 ? 19.797 -4.68 -13.422 1 96.62 99 GLY A C 1
ATOM 766 O O . GLY A 1 99 ? 19.469 -3.723 -14.125 1 96.62 99 GLY A O 1
ATOM 767 N N . GLU A 1 100 ? 19 -5.66 -13.172 1 97.38 100 GLU A N 1
ATOM 768 C CA . GLU A 1 100 ? 17.672 -5.789 -13.773 1 97.38 100 GLU A CA 1
ATOM 769 C C . GLU A 1 100 ? 16.578 -5.668 -12.719 1 97.38 100 GLU A C 1
ATOM 771 O O . GLU A 1 100 ? 16.844 -5.336 -11.562 1 97.38 100 GLU A O 1
ATOM 776 N N . LEU A 1 101 ? 15.32 -5.887 -13.148 1 97.88 101 LEU A N 1
ATOM 777 C CA . LEU A 1 101 ? 14.172 -5.84 -12.25 1 97.88 101 LEU A CA 1
ATOM 778 C C . LEU A 1 101 ? 13.992 -7.172 -11.531 1 97.88 101 LEU A C 1
ATOM 780 O O . LEU A 1 101 ? 13.898 -8.219 -12.18 1 97.88 101 LEU A O 1
ATOM 784 N N . ALA A 1 102 ? 14 -7.102 -10.219 1 98.5 102 ALA A N 1
ATOM 785 C CA . ALA A 1 102 ? 13.719 -8.281 -9.406 1 98.5 102 ALA A CA 1
ATOM 786 C C . ALA A 1 102 ? 12.383 -8.156 -8.695 1 98.5 102 ALA A C 1
ATOM 788 O O . ALA A 1 102 ? 11.984 -7.055 -8.297 1 98.5 102 ALA A O 1
ATOM 789 N N . ASN A 1 103 ? 11.711 -9.297 -8.547 1 98.56 103 ASN A N 1
ATOM 790 C CA . ASN A 1 103 ? 10.367 -9.266 -7.988 1 98.56 103 ASN A CA 1
ATOM 791 C C . ASN A 1 103 ? 10.141 -10.398 -6.988 1 98.56 103 ASN A C 1
ATOM 793 O O . ASN A 1 103 ? 10.805 -11.43 -7.062 1 98.56 103 ASN A O 1
ATOM 797 N N . LEU A 1 104 ? 9.234 -10.117 -6.078 1 98.88 104 LEU A N 1
ATOM 798 C CA . LEU A 1 104 ? 8.641 -11.094 -5.172 1 98.88 104 LEU A CA 1
ATOM 799 C C . LEU A 1 104 ? 7.137 -11.203 -5.395 1 98.88 104 LEU A C 1
ATOM 801 O O . LEU A 1 104 ? 6.438 -10.188 -5.426 1 98.88 104 LEU A O 1
ATOM 805 N N . LEU A 1 105 ? 6.691 -12.398 -5.594 1 98.81 105 LEU A N 1
ATOM 806 C CA . LEU A 1 105 ? 5.289 -12.656 -5.906 1 98.81 105 LEU A CA 1
ATOM 807 C C . LEU A 1 105 ? 4.727 -13.766 -5.02 1 98.81 105 LEU A C 1
ATOM 809 O O . LEU A 1 105 ? 5.43 -14.719 -4.695 1 98.81 105 LEU A O 1
ATOM 813 N N . VAL A 1 106 ? 3.475 -13.633 -4.629 1 98.69 106 VAL A N 1
ATOM 814 C CA . VAL A 1 106 ? 2.764 -14.695 -3.932 1 98.69 106 VAL A CA 1
ATOM 815 C C . VAL A 1 106 ? 1.438 -14.984 -4.633 1 98.69 106 VAL A C 1
ATOM 817 O O . VAL A 1 106 ? 1.02 -14.227 -5.516 1 98.69 106 VAL A O 1
ATOM 820 N N . GLU A 1 107 ? 0.889 -16.094 -4.301 1 98.5 107 GLU A N 1
ATOM 821 C CA . GLU A 1 107 ? -0.435 -16.438 -4.812 1 98.5 107 GLU A CA 1
ATOM 822 C C . GLU A 1 107 ? -1.526 -16.062 -3.811 1 98.5 107 GLU A C 1
ATOM 824 O O . GLU A 1 107 ? -1.408 -16.375 -2.619 1 98.5 107 GLU A O 1
ATOM 829 N N . GLU A 1 108 ? -2.49 -15.383 -4.227 1 98 108 GLU A N 1
ATOM 830 C CA . GLU A 1 108 ? -3.705 -15.109 -3.463 1 98 108 GLU A CA 1
ATOM 831 C C . GLU A 1 108 ? -4.941 -15.148 -4.355 1 98 108 GLU A C 1
ATOM 833 O O . GLU A 1 108 ? -4.977 -14.5 -5.402 1 98 108 GLU A O 1
ATOM 838 N N . HIS A 1 109 ? -5.961 -15.945 -4.012 1 97.31 109 HIS A N 1
ATOM 839 C CA . HIS A 1 109 ? -7.203 -16.109 -4.762 1 97.31 109 HIS A CA 1
ATOM 840 C C . HIS A 1 109 ? -6.926 -16.656 -6.164 1 97.31 109 HIS A C 1
ATOM 842 O O . HIS A 1 109 ? -7.633 -16.312 -7.113 1 97.31 109 HIS A O 1
ATOM 848 N N . GLY A 1 110 ? -5.828 -17.359 -6.305 1 97.75 110 GLY A N 1
ATOM 849 C CA . GLY A 1 110 ? -5.516 -18 -7.57 1 97.75 110 GLY A CA 1
ATOM 850 C C . GLY A 1 110 ? -4.809 -17.094 -8.547 1 97.75 110 GLY A C 1
ATOM 851 O O . GLY A 1 110 ? -4.637 -17.438 -9.719 1 97.75 110 GLY A O 1
ATOM 852 N N . GLU A 1 111 ? -4.41 -15.914 -8.078 1 98.31 111 GLU A N 1
ATOM 853 C CA . GLU A 1 111 ? -3.641 -14.961 -8.875 1 98.31 111 GLU A CA 1
ATOM 854 C C . GLU A 1 111 ? -2.305 -14.641 -8.219 1 98.31 111 GLU A C 1
ATOM 856 O O . GLU A 1 111 ? -2.137 -14.836 -7.012 1 98.31 111 GLU A O 1
ATOM 861 N N . GLY A 1 112 ? -1.401 -14.273 -9.07 1 98.5 112 GLY A N 1
ATOM 862 C CA . GLY A 1 112 ? -0.161 -13.742 -8.531 1 98.5 112 GLY A CA 1
ATOM 863 C C . GLY A 1 112 ? -0.285 -12.297 -8.07 1 98.5 112 GLY A C 1
ATOM 864 O O . GLY A 1 112 ? -0.927 -11.484 -8.734 1 98.5 112 GLY A O 1
ATOM 865 N N . VAL A 1 113 ? 0.285 -11.992 -6.938 1 98.62 113 VAL A N 1
ATOM 866 C CA . VAL A 1 113 ? 0.303 -10.641 -6.402 1 98.62 113 VAL A CA 1
ATOM 867 C C . VAL A 1 113 ? 1.742 -10.211 -6.121 1 98.62 113 VAL A C 1
ATOM 869 O O . VAL A 1 113 ? 2.447 -10.852 -5.344 1 98.62 113 VAL A O 1
ATOM 872 N N . TYR A 1 114 ? 2.168 -9.125 -6.773 1 98.56 114 TYR A N 1
ATOM 873 C CA . TYR A 1 114 ? 3.496 -8.586 -6.5 1 98.56 114 TYR A CA 1
ATOM 874 C C . TYR A 1 114 ? 3.58 -8.039 -5.078 1 98.56 114 TYR A C 1
ATOM 876 O O . TYR A 1 114 ? 2.746 -7.23 -4.668 1 98.56 114 TYR A O 1
ATOM 884 N N . LEU A 1 115 ? 4.566 -8.477 -4.336 1 98.25 115 LEU A N 1
ATOM 885 C CA . LEU A 1 115 ? 4.738 -7.977 -2.975 1 98.25 115 LEU A CA 1
ATOM 886 C C . LEU A 1 115 ? 5.832 -6.918 -2.916 1 98.25 115 LEU A C 1
ATOM 888 O O . LEU A 1 115 ? 5.742 -5.965 -2.141 1 98.25 115 LEU A O 1
ATOM 892 N N . PHE A 1 116 ? 6.871 -7.184 -3.686 1 97.94 116 PHE A N 1
ATOM 893 C CA . PHE A 1 116 ? 8.031 -6.309 -3.631 1 97.94 116 PHE A CA 1
ATOM 894 C C . PHE A 1 116 ? 8.781 -6.312 -4.961 1 97.94 116 PHE A C 1
ATOM 896 O O . PHE A 1 116 ? 8.867 -7.348 -5.625 1 97.94 116 PHE A O 1
ATOM 903 N N . ARG A 1 117 ? 9.234 -5.188 -5.309 1 97.38 117 ARG A N 1
ATOM 904 C CA . ARG A 1 117 ? 10.023 -5.004 -6.523 1 97.38 117 ARG A CA 1
ATOM 905 C C . ARG A 1 117 ? 11.266 -4.156 -6.246 1 97.38 117 ARG A C 1
ATOM 907 O O . ARG A 1 117 ? 11.203 -3.191 -5.48 1 97.38 117 ARG A O 1
ATOM 914 N N . ALA A 1 118 ? 12.32 -4.52 -6.859 1 97.38 118 ALA A N 1
ATOM 915 C CA . ALA A 1 118 ? 13.562 -3.758 -6.793 1 97.38 118 ALA A CA 1
ATOM 916 C C . ALA A 1 118 ? 14.172 -3.578 -8.18 1 97.38 118 ALA A C 1
ATOM 918 O O . ALA A 1 118 ? 14.188 -4.516 -8.984 1 97.38 118 ALA A O 1
ATOM 919 N N . LYS A 1 119 ? 14.672 -2.396 -8.383 1 96.75 119 LYS A N 1
ATOM 920 C CA . LYS A 1 119 ? 15.25 -2.07 -9.68 1 96.75 119 LYS A CA 1
ATOM 921 C C . LYS A 1 119 ? 16.766 -1.97 -9.594 1 96.75 119 LYS A C 1
ATOM 923 O O . LYS A 1 119 ? 17.312 -1.262 -8.734 1 96.75 119 LYS A O 1
ATOM 928 N N . GLY A 1 120 ? 17.391 -2.752 -10.477 1 96.44 120 GLY A N 1
ATOM 929 C CA . GLY A 1 120 ? 18.797 -2.504 -10.703 1 96.44 120 GLY A CA 1
ATOM 930 C C . GLY A 1 120 ? 19.062 -1.285 -11.562 1 96.44 120 GLY A C 1
ATOM 931 O O . GLY A 1 120 ? 18.141 -0.651 -12.055 1 96.44 120 GLY A O 1
ATOM 932 N N . ASP A 1 121 ? 20.25 -0.946 -11.789 1 93.75 121 ASP A N 1
ATOM 933 C CA . ASP A 1 121 ? 20.656 0.302 -12.43 1 93.75 121 ASP A CA 1
ATOM 934 C C . ASP A 1 121 ? 20.25 0.331 -13.898 1 93.75 121 ASP A C 1
ATOM 936 O O . ASP A 1 121 ? 20.172 1.4 -14.508 1 93.75 121 ASP A O 1
ATOM 940 N N . ARG A 1 122 ? 20.016 -0.888 -14.461 1 94.56 122 ARG A N 1
ATOM 941 C CA . ARG A 1 122 ? 19.688 -0.949 -15.875 1 94.56 122 ARG A CA 1
ATOM 942 C C . ARG A 1 122 ? 18.25 -1.411 -16.094 1 94.56 122 ARG A C 1
ATOM 944 O O . ARG A 1 122 ? 17.859 -1.766 -17.203 1 94.56 122 ARG A O 1
ATOM 951 N N . ALA A 1 123 ? 17.516 -1.453 -15.031 1 95.44 123 ALA A N 1
ATOM 952 C CA . ALA A 1 123 ? 16.188 -2.059 -15.086 1 95.44 123 ALA A CA 1
ATOM 953 C C . ALA A 1 123 ? 15.258 -1.257 -15.992 1 95.44 123 ALA A C 1
ATOM 955 O O . ALA A 1 123 ? 15.273 -0.024 -15.969 1 95.44 123 ALA A O 1
ATOM 956 N N . VAL A 1 124 ? 14.484 -1.984 -16.797 1 91.81 124 VAL A N 1
ATOM 957 C CA . VAL A 1 124 ? 13.438 -1.354 -17.594 1 91.81 124 VAL A CA 1
ATOM 958 C C . VAL A 1 124 ? 12.281 -0.937 -16.672 1 91.81 124 VAL A C 1
ATOM 960 O O . VAL A 1 124 ? 12.07 -1.536 -15.617 1 91.81 124 VAL A O 1
ATOM 963 N N . ASN A 1 125 ? 11.609 0.072 -17.141 1 89.88 125 ASN A N 1
ATOM 964 C CA . ASN A 1 125 ? 10.438 0.524 -16.406 1 89.88 125 ASN A CA 1
ATOM 965 C C . ASN A 1 125 ? 9.172 -0.204 -16.859 1 89.88 125 ASN A C 1
ATOM 967 O O . ASN A 1 125 ? 8.766 -0.091 -18.016 1 89.88 125 ASN A O 1
ATOM 971 N N . LEU A 1 126 ? 8.711 -0.978 -16 1 90.31 126 LEU A N 1
ATOM 972 C CA . LEU A 1 126 ? 7.441 -1.65 -16.234 1 90.31 126 LEU A CA 1
ATOM 973 C C . LEU A 1 126 ? 6.324 -1.008 -15.422 1 90.31 126 LEU A C 1
ATOM 975 O O . LEU A 1 126 ? 6.574 -0.42 -14.367 1 90.31 126 LEU A O 1
ATOM 979 N N . ASP A 1 127 ? 5.156 -1.085 -15.938 1 87.31 127 ASP A N 1
ATOM 980 C CA . ASP A 1 127 ? 4 -0.557 -15.219 1 87.31 127 ASP A CA 1
ATOM 981 C C . ASP A 1 127 ? 3.477 -1.569 -14.203 1 87.31 127 ASP A C 1
ATOM 983 O O . ASP A 1 127 ? 2.355 -2.068 -14.336 1 87.31 127 ASP A O 1
ATOM 987 N N . THR A 1 128 ? 4.273 -1.908 -13.312 1 91.62 128 THR A N 1
ATOM 988 C CA . THR A 1 128 ? 3.916 -2.812 -12.227 1 91.62 128 THR A CA 1
ATOM 989 C C . THR A 1 128 ? 4.094 -2.129 -10.875 1 91.62 128 THR A C 1
ATOM 991 O O . THR A 1 128 ? 4.82 -1.142 -10.766 1 91.62 128 THR A O 1
ATOM 994 N N . HIS A 1 129 ? 3.311 -2.531 -9.922 1 94.12 129 HIS A N 1
ATOM 995 C CA . HIS A 1 129 ? 3.412 -2.031 -8.555 1 94.12 129 HIS A CA 1
ATOM 996 C C . HIS A 1 129 ? 3.037 -3.109 -7.547 1 94.12 129 HIS A C 1
ATOM 998 O O . HIS A 1 129 ? 2.438 -4.125 -7.91 1 94.12 129 HIS A O 1
ATOM 1004 N N . ALA A 1 130 ? 3.494 -2.906 -6.383 1 96.38 130 ALA A N 1
ATOM 1005 C CA . ALA A 1 130 ? 3.107 -3.848 -5.336 1 96.38 130 ALA A CA 1
ATOM 1006 C C . ALA A 1 130 ? 1.59 -3.957 -5.227 1 96.38 130 ALA A C 1
ATOM 1008 O O . ALA A 1 130 ? 0.882 -2.949 -5.305 1 96.38 130 ALA A O 1
ATOM 1009 N N . GLY A 1 131 ? 1.099 -5.152 -5.125 1 97.5 131 GLY A N 1
ATOM 1010 C CA . GLY A 1 131 ? -0.329 -5.41 -5.031 1 97.5 131 GLY A CA 1
ATOM 1011 C C . GLY A 1 131 ? -0.96 -5.762 -6.367 1 97.5 131 GLY A C 1
ATOM 1012 O O . GLY A 1 131 ? -2.068 -6.301 -6.41 1 97.5 131 GLY A O 1
ATOM 1013 N N . MET A 1 132 ? -0.289 -5.422 -7.418 1 96.88 132 MET A N 1
ATOM 1014 C CA . MET A 1 132 ? -0.816 -5.715 -8.75 1 96.88 132 MET A CA 1
ATOM 1015 C C . MET A 1 132 ? -0.976 -7.219 -8.953 1 96.88 132 MET A C 1
ATOM 1017 O O . MET A 1 132 ? -0.116 -8 -8.539 1 96.88 132 MET A O 1
ATOM 1021 N N . ARG A 1 133 ? -2.016 -7.594 -9.625 1 97.19 133 ARG A N 1
ATOM 1022 C CA . ARG A 1 133 ? -2.334 -9 -9.836 1 97.19 133 ARG A CA 1
ATOM 1023 C C . ARG A 1 133 ? -2.047 -9.422 -11.281 1 97.19 133 ARG A C 1
ATOM 1025 O O . ARG A 1 133 ? -2.176 -8.609 -12.203 1 97.19 133 ARG A O 1
ATOM 1032 N N . VAL A 1 134 ? -1.644 -10.648 -11.438 1 97.25 134 VAL A N 1
ATOM 1033 C CA . VAL A 1 134 ? -1.371 -11.234 -12.742 1 97.25 134 VAL A CA 1
ATOM 1034 C C . VAL A 1 134 ? -1.816 -12.695 -12.758 1 97.25 134 VAL A C 1
ATOM 1036 O O . VAL A 1 134 ? -1.921 -13.328 -11.703 1 97.25 134 VAL A O 1
ATOM 1039 N N . ASN A 1 135 ? -2.121 -13.148 -13.93 1 98.19 135 ASN A N 1
ATOM 1040 C CA . ASN A 1 135 ? -2.314 -14.586 -14.055 1 98.19 135 ASN A CA 1
ATOM 1041 C C . ASN A 1 135 ? -1.014 -15.352 -13.82 1 98.19 135 ASN A C 1
ATOM 1043 O O . ASN A 1 135 ? 0.055 -14.906 -14.25 1 98.19 135 ASN A O 1
ATOM 1047 N N . LEU A 1 136 ? -1.16 -16.453 -13.266 1 98.69 136 LEU A N 1
ATOM 1048 C CA . LEU A 1 136 ? 0.024 -17.203 -12.867 1 98.69 136 LEU A CA 1
ATOM 1049 C C . LEU A 1 136 ? 0.657 -17.891 -14.062 1 98.69 136 LEU A C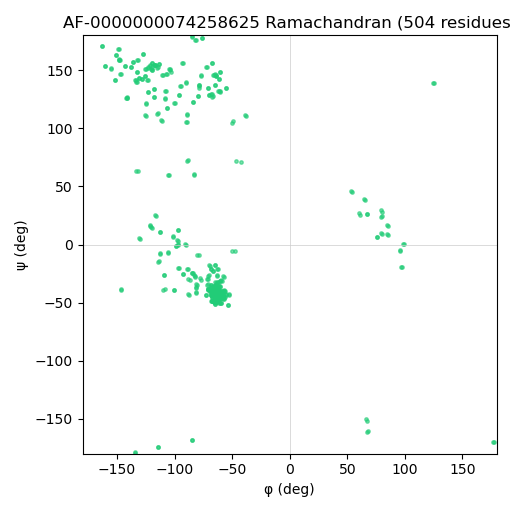 1
ATOM 1051 O O . LEU A 1 136 ? 1.88 -18.047 -14.125 1 98.69 136 LEU A O 1
ATOM 1055 N N . HIS A 1 137 ? -0.069 -18.25 -15.07 1 98.5 137 HIS A N 1
ATOM 1056 C CA . HIS A 1 137 ? 0.4 -19.172 -16.109 1 98.5 137 HIS A CA 1
ATOM 1057 C C . HIS A 1 137 ? 1.284 -18.438 -17.125 1 98.5 137 HIS A C 1
ATOM 1059 O O . HIS A 1 137 ? 1.96 -19.078 -17.938 1 98.5 137 HIS A O 1
ATOM 1065 N N . CYS A 1 138 ? 1.33 -17.078 -17.016 1 97.31 138 CYS A N 1
ATOM 1066 C CA . CYS A 1 138 ? 2.023 -16.375 -18.094 1 97.31 138 CYS A CA 1
ATOM 1067 C C . CYS A 1 138 ? 3.182 -15.555 -17.547 1 97.31 138 CYS A C 1
ATOM 1069 O O . CYS A 1 138 ? 3.672 -14.641 -18.219 1 97.31 138 CYS A O 1
ATOM 1071 N N . THR A 1 139 ? 3.576 -15.812 -16.391 1 97.81 139 THR A N 1
ATOM 1072 C CA . THR A 1 139 ? 4.77 -15.219 -15.789 1 97.81 139 THR A CA 1
ATOM 1073 C C . THR A 1 139 ? 5.719 -16.312 -15.297 1 97.81 139 THR A C 1
ATOM 1075 O O . THR A 1 139 ? 5.285 -17.406 -14.945 1 97.81 139 THR A O 1
ATOM 1078 N N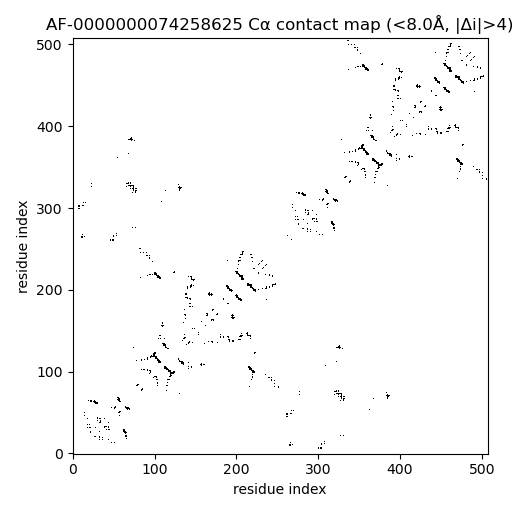 . SER A 1 140 ? 7.051 -15.969 -15.297 1 98.38 140 SER A N 1
ATOM 1079 C CA . SER A 1 140 ? 7.988 -16.922 -14.719 1 98.38 140 SER A CA 1
ATOM 1080 C C . SER A 1 140 ? 7.695 -17.156 -13.234 1 98.38 140 SER A C 1
ATOM 1082 O O . SER A 1 140 ? 7.746 -18.297 -12.758 1 98.38 140 SER A O 1
ATOM 1084 N N . LEU A 1 141 ? 7.332 -16.125 -12.5 1 98.56 141 LEU A N 1
ATOM 1085 C CA . LEU A 1 141 ? 6.965 -16.219 -11.094 1 98.56 141 LEU A CA 1
ATOM 1086 C C . LEU A 1 141 ? 5.77 -17.141 -10.898 1 98.56 141 LEU A C 1
ATOM 1088 O O . LEU A 1 141 ? 5.805 -18.047 -10.062 1 98.56 141 LEU A O 1
ATOM 1092 N N . GLY A 1 142 ? 4.77 -16.875 -11.68 1 98.81 142 GLY A N 1
ATOM 1093 C CA . GLY A 1 142 ? 3.535 -17.641 -11.555 1 98.81 142 GLY A CA 1
ATOM 1094 C C . GLY A 1 142 ? 3.697 -19.109 -11.891 1 98.81 142 GLY A C 1
ATOM 1095 O O . GLY A 1 142 ? 3.186 -19.969 -11.188 1 98.81 142 GLY A O 1
ATOM 1096 N N . LYS A 1 143 ? 4.402 -19.359 -12.977 1 98.88 143 LYS A N 1
ATOM 1097 C CA . LYS A 1 143 ? 4.637 -20.75 -13.367 1 98.88 143 LYS A CA 1
ATOM 1098 C C . LYS A 1 143 ? 5.492 -21.469 -12.328 1 98.88 143 LYS A C 1
ATOM 1100 O O . LYS A 1 143 ? 5.293 -22.656 -12.062 1 98.88 143 LYS A O 1
ATOM 1105 N N . ALA A 1 144 ? 6.465 -20.75 -11.742 1 98.88 144 ALA A N 1
ATOM 1106 C CA . ALA A 1 144 ? 7.262 -21.328 -10.664 1 98.88 144 ALA A CA 1
ATOM 1107 C C . ALA A 1 144 ? 6.383 -21.734 -9.484 1 98.88 144 ALA A C 1
ATOM 1109 O O . ALA A 1 144 ? 6.566 -22.812 -8.906 1 98.88 144 ALA A O 1
ATOM 1110 N N . ILE A 1 145 ? 5.426 -20.906 -9.141 1 98.88 145 ILE A N 1
ATOM 1111 C CA . ILE A 1 145 ? 4.508 -21.188 -8.039 1 98.88 145 ILE A CA 1
ATOM 1112 C C . ILE A 1 145 ? 3.623 -22.375 -8.398 1 98.88 145 ILE A C 1
ATOM 1114 O O . ILE A 1 145 ? 3.512 -23.328 -7.629 1 98.88 145 ILE A O 1
ATOM 1118 N N . LEU A 1 146 ? 3.055 -22.328 -9.586 1 98.88 146 LEU A N 1
ATOM 1119 C CA . LEU A 1 146 ? 2.148 -23.391 -10.023 1 98.88 146 LEU A CA 1
ATOM 1120 C C . LEU A 1 146 ? 2.842 -24.75 -9.992 1 98.88 146 LEU A C 1
ATOM 1122 O O . LEU A 1 146 ? 2.236 -25.75 -9.602 1 98.88 146 LEU A O 1
ATOM 1126 N N . ALA A 1 147 ? 4.086 -24.75 -10.398 1 98.81 147 ALA A N 1
ATOM 1127 C CA . ALA A 1 147 ? 4.832 -26 -10.508 1 98.81 147 ALA A CA 1
ATOM 1128 C C . ALA A 1 147 ? 4.984 -26.672 -9.141 1 98.81 147 ALA A C 1
ATOM 1130 O O . ALA A 1 147 ? 5.223 -27.875 -9.055 1 98.81 147 ALA A O 1
ATOM 1131 N N . TYR A 1 148 ? 4.848 -25.938 -8.07 1 98.69 148 TYR A N 1
ATOM 1132 C CA . TYR A 1 148 ? 5.109 -26.469 -6.738 1 98.69 148 TYR A CA 1
ATOM 1133 C C . TYR A 1 148 ? 3.863 -26.391 -5.863 1 98.69 148 TYR A C 1
ATOM 1135 O O . TYR A 1 148 ? 3.949 -26.5 -4.637 1 98.69 148 TYR A O 1
ATOM 1143 N N . LEU A 1 149 ? 2.709 -26.156 -6.465 1 98.19 149 LEU A N 1
ATOM 1144 C CA . LEU A 1 149 ? 1.424 -26.281 -5.789 1 98.19 149 LEU A CA 1
ATOM 1145 C C . LEU A 1 149 ? 0.84 -27.688 -5.996 1 98.19 149 LEU A C 1
ATOM 1147 O O . LEU A 1 149 ? 1.151 -28.344 -6.984 1 98.19 149 LEU A O 1
ATOM 1151 N N . PRO A 1 150 ? -0.027 -28.094 -5.078 1 97.06 150 PRO A N 1
ATOM 1152 C CA . PRO A 1 150 ? -0.737 -29.359 -5.32 1 97.06 150 PRO A CA 1
ATOM 1153 C C . PRO A 1 150 ? -1.581 -29.312 -6.594 1 97.06 150 PRO A C 1
ATOM 1155 O O . PRO A 1 150 ? -2.18 -28.281 -6.91 1 97.06 150 PRO A O 1
ATOM 1158 N N . ASP A 1 151 ? -1.709 -30.438 -7.211 1 96.88 151 ASP A N 1
ATOM 1159 C CA . ASP A 1 151 ? -2.447 -30.531 -8.469 1 96.88 151 ASP A CA 1
ATOM 1160 C C . ASP A 1 151 ? -3.879 -30.031 -8.305 1 96.88 151 ASP A C 1
ATOM 1162 O O . ASP A 1 151 ? -4.414 -29.359 -9.195 1 96.88 151 ASP A O 1
ATOM 1166 N N . GLU A 1 152 ? -4.441 -30.344 -7.242 1 97.56 152 GLU A N 1
ATOM 1167 C CA . GLU A 1 152 ? -5.82 -29.922 -6.988 1 97.56 152 GLU A CA 1
ATOM 1168 C C . GLU A 1 152 ? -5.938 -28.406 -6.965 1 97.56 152 GLU A C 1
ATOM 1170 O O . GLU A 1 152 ? -6.906 -27.844 -7.484 1 97.56 152 GLU A O 1
ATOM 1175 N N . ARG A 1 153 ? -4.961 -27.797 -6.324 1 97.69 153 ARG A N 1
ATOM 1176 C CA . ARG A 1 153 ? -4.961 -26.328 -6.266 1 97.69 153 ARG A CA 1
ATOM 1177 C C . ARG A 1 153 ? -4.75 -25.734 -7.648 1 97.69 153 ARG A C 1
ATOM 1179 O O . ARG A 1 153 ? -5.402 -24.75 -8.008 1 97.69 153 ARG A O 1
ATOM 1186 N N . VAL A 1 154 ? -3.885 -26.312 -8.422 1 98.5 154 VAL A N 1
ATOM 1187 C CA . VAL A 1 154 ? -3.654 -25.859 -9.789 1 98.5 154 VAL A CA 1
ATOM 1188 C C . VAL A 1 154 ? -4.949 -25.953 -10.594 1 98.5 154 VAL A C 1
ATOM 1190 O O . VAL A 1 154 ? -5.328 -25.016 -11.289 1 98.5 154 VAL A O 1
ATOM 1193 N N . ASP A 1 155 ? -5.637 -27.047 -10.43 1 98.31 155 ASP A N 1
ATOM 1194 C CA . ASP A 1 155 ? -6.898 -27.25 -11.133 1 98.31 155 ASP A CA 1
ATOM 1195 C C . ASP A 1 155 ? -7.918 -26.188 -10.75 1 98.31 155 ASP A C 1
ATOM 1197 O O . ASP A 1 155 ? -8.602 -25.625 -11.617 1 98.31 155 ASP A O 1
ATOM 1201 N N . GLU A 1 156 ? -7.996 -25.922 -9.484 1 98 156 GLU A N 1
ATOM 1202 C CA . GLU A 1 156 ? -8.922 -24.891 -8.992 1 98 156 GLU A CA 1
ATOM 1203 C C . GLU A 1 156 ? -8.625 -23.547 -9.625 1 98 156 GLU A C 1
ATOM 1205 O O . GLU A 1 156 ? -9.539 -22.828 -10.023 1 98 156 GLU A O 1
ATOM 1210 N N . ILE A 1 157 ? -7.375 -23.219 -9.688 1 98.44 157 ILE A N 1
ATOM 1211 C CA . ILE A 1 157 ? -6.938 -21.938 -10.227 1 98.44 157 ILE A CA 1
ATOM 1212 C C . ILE A 1 157 ? -7.277 -21.859 -11.711 1 98.44 157 ILE A C 1
ATOM 1214 O O . ILE A 1 157 ? -7.836 -20.859 -12.172 1 98.44 157 ILE A O 1
ATOM 1218 N N . LEU A 1 158 ? -6.992 -22.891 -12.422 1 98.25 158 LEU A N 1
ATOM 1219 C CA . LEU A 1 158 ? -7.23 -22.891 -13.859 1 98.25 158 LEU A CA 1
ATOM 1220 C C . LEU A 1 158 ? -8.727 -22.875 -14.164 1 98.25 158 LEU A C 1
ATOM 1222 O O . LEU A 1 158 ? -9.156 -22.266 -15.141 1 98.25 158 LEU A O 1
ATOM 1226 N N . ASP A 1 159 ? -9.508 -23.578 -13.344 1 97.88 159 ASP A N 1
ATOM 1227 C CA . ASP A 1 159 ? -10.953 -23.594 -13.523 1 97.88 159 ASP A CA 1
ATOM 1228 C C . ASP A 1 159 ? -11.539 -22.188 -13.312 1 97.88 159 ASP A C 1
ATOM 1230 O O . ASP A 1 159 ? -12.484 -21.797 -14 1 97.88 159 ASP A O 1
ATOM 1234 N N . ARG A 1 160 ? -10.93 -21.516 -12.414 1 96.56 160 ARG A N 1
ATOM 1235 C CA . ARG A 1 160 ? -11.469 -20.203 -12.047 1 96.56 160 ARG A CA 1
ATOM 1236 C C . ARG A 1 160 ? -11.039 -19.141 -13.047 1 96.56 160 ARG A C 1
ATOM 1238 O O . ARG A 1 160 ? -11.836 -18.281 -13.43 1 96.56 160 ARG A O 1
ATOM 1245 N N . TRP A 1 161 ? -9.773 -19.188 -13.477 1 97.62 161 TRP A N 1
ATOM 1246 C CA . TRP A 1 161 ? -9.227 -18.031 -14.188 1 97.62 161 TRP A CA 1
ATOM 1247 C C . TRP A 1 161 ? -8.938 -18.375 -15.641 1 97.62 161 TRP A C 1
ATOM 1249 O O . TRP A 1 161 ? -8.672 -17.5 -16.453 1 97.62 161 TRP A O 1
ATOM 1259 N N . GLY A 1 162 ? -8.922 -19.625 -15.961 1 97.75 162 GLY A N 1
ATOM 1260 C CA . GLY A 1 162 ? -8.562 -20.031 -17.312 1 97.75 162 GLY A CA 1
ATOM 1261 C C . GLY A 1 162 ? -7.109 -19.766 -17.656 1 97.75 162 GLY A C 1
ATOM 1262 O O . GLY A 1 162 ? -6.262 -19.703 -16.75 1 97.75 162 GLY A O 1
ATOM 1263 N N . LEU A 1 163 ? -6.836 -19.734 -18.953 1 98.38 163 LEU A N 1
ATOM 1264 C CA . LEU A 1 163 ? -5.508 -19.5 -19.5 1 98.38 163 LEU A CA 1
ATOM 1265 C C . LEU A 1 163 ? -5.566 -18.469 -20.625 1 98.38 163 LEU A C 1
ATOM 1267 O O . LEU A 1 163 ? -5.191 -18.766 -21.75 1 98.38 163 LEU A O 1
ATOM 1271 N N . PRO A 1 164 ? -5.973 -17.266 -20.25 1 98.06 164 PRO A N 1
ATOM 1272 C CA . PRO A 1 164 ? -6.113 -16.25 -21.297 1 98.06 164 PRO A CA 1
ATOM 1273 C C . PRO A 1 164 ? -4.781 -15.898 -21.953 1 98.06 164 PRO A C 1
ATOM 1275 O O . PRO A 1 164 ? -3.754 -15.828 -21.281 1 98.06 164 PRO A O 1
ATOM 1278 N N . ALA A 1 165 ? -4.801 -15.602 -23.234 1 97.81 165 ALA A N 1
ATOM 1279 C CA . ALA A 1 165 ? -3.609 -15.172 -23.969 1 97.81 165 ALA A CA 1
ATOM 1280 C C . ALA A 1 165 ? -3.309 -13.703 -23.703 1 97.81 165 ALA A C 1
ATOM 1282 O O . ALA A 1 165 ? -4.219 -12.867 -23.672 1 97.81 165 ALA A O 1
ATOM 1283 N N . ARG A 1 166 ? -2.061 -13.438 -23.484 1 96.75 166 ARG A N 1
ATOM 1284 C CA . ARG A 1 166 ? -1.601 -12.055 -23.359 1 96.75 166 ARG A CA 1
ATOM 1285 C C . ARG A 1 166 ? -0.755 -11.664 -24.578 1 96.75 166 ARG A C 1
ATOM 1287 O O . ARG A 1 166 ? -0.738 -10.5 -24.969 1 96.75 166 ARG A O 1
ATOM 1294 N N . THR A 1 167 ? 0.028 -12.547 -25.031 1 97.25 167 THR A N 1
ATOM 1295 C CA . THR A 1 167 ? 0.84 -12.438 -26.234 1 97.25 167 THR A CA 1
ATOM 1296 C C . THR A 1 167 ? 0.741 -13.703 -27.078 1 97.25 167 THR A C 1
ATOM 1298 O O . THR A 1 167 ? 0.062 -14.656 -26.688 1 97.25 167 THR A O 1
ATOM 1301 N N . ALA A 1 168 ? 1.445 -13.711 -28.156 1 96.62 168 ALA A N 1
ATOM 1302 C CA . ALA A 1 168 ? 1.471 -14.883 -29.016 1 96.62 168 ALA A CA 1
ATOM 1303 C C . ALA A 1 168 ? 2.221 -16.031 -28.375 1 96.62 168 ALA A C 1
ATOM 1305 O O . ALA A 1 168 ? 2.045 -17.203 -28.75 1 96.62 168 ALA A O 1
ATOM 1306 N N . ASN A 1 169 ? 2.998 -15.711 -27.391 1 97.06 169 ASN A N 1
ATOM 1307 C CA . ASN A 1 169 ? 3.844 -16.719 -26.766 1 97.06 169 ASN A CA 1
ATOM 1308 C C . ASN A 1 169 ? 3.201 -17.281 -25.5 1 97.06 169 ASN A C 1
ATOM 1310 O O . ASN A 1 169 ? 3.74 -18.203 -24.875 1 97.06 169 ASN A O 1
ATOM 1314 N N . THR A 1 170 ? 2.035 -16.844 -25.109 1 98.19 170 THR A N 1
ATOM 1315 C CA . THR A 1 170 ? 1.388 -17.266 -23.875 1 98.19 170 THR A CA 1
ATOM 1316 C C . THR A 1 170 ? 0.906 -18.703 -23.984 1 98.19 170 THR A C 1
ATOM 1318 O O . THR A 1 170 ? 0.355 -19.109 -25 1 98.19 170 THR A O 1
ATOM 1321 N N . ILE A 1 171 ? 1.19 -19.422 -22.938 1 98 171 ILE A N 1
ATOM 1322 C CA . ILE A 1 171 ? 0.631 -20.766 -22.844 1 98 171 ILE A CA 1
ATOM 1323 C C . ILE A 1 171 ? -0.876 -20.688 -22.609 1 98 171 ILE A C 1
ATOM 1325 O O . ILE A 1 171 ? -1.33 -20.062 -21.656 1 98 171 ILE A O 1
ATOM 1329 N N . THR A 1 172 ? -1.698 -21.438 -23.469 1 98.19 172 THR A N 1
ATOM 1330 C CA . THR A 1 172 ? -3.139 -21.234 -23.359 1 98.19 172 THR A CA 1
ATOM 1331 C C . THR A 1 172 ? -3.865 -22.562 -23.25 1 98.19 172 THR A C 1
ATOM 1333 O O . THR A 1 172 ? -5.098 -22.609 -23.266 1 98.19 172 THR A O 1
ATOM 1336 N N . THR A 1 173 ? -3.08 -23.656 -23.172 1 98 173 THR A N 1
ATOM 1337 C CA . THR A 1 173 ? -3.732 -24.953 -23 1 98 173 THR A CA 1
ATOM 1338 C C . THR A 1 173 ? -3.217 -25.656 -21.75 1 98 173 THR A C 1
ATOM 1340 O O . THR A 1 173 ? -2.053 -25.5 -21.375 1 98 173 THR A O 1
ATOM 1343 N N . ARG A 1 174 ? -4.051 -26.438 -21.219 1 97.94 174 ARG A N 1
ATOM 1344 C CA . ARG A 1 174 ? -3.699 -27.172 -20.016 1 97.94 174 ARG A CA 1
ATOM 1345 C C . ARG A 1 174 ? -2.545 -28.141 -20.266 1 97.94 174 ARG A C 1
ATOM 1347 O O . ARG A 1 174 ? -1.641 -28.266 -19.438 1 97.94 174 ARG A O 1
ATOM 1354 N N . ASP A 1 175 ? -2.586 -28.797 -21.375 1 98 175 ASP A N 1
ATOM 1355 C CA . ASP A 1 175 ? -1.546 -29.766 -21.688 1 98 175 ASP A CA 1
ATOM 1356 C C . ASP A 1 175 ? -0.178 -29.094 -21.781 1 98 175 ASP A C 1
ATOM 1358 O O . ASP A 1 175 ? 0.808 -29.609 -21.25 1 98 175 ASP A O 1
ATOM 1362 N N . GLU A 1 176 ? -0.149 -27.984 -22.516 1 98.31 176 GLU A N 1
ATOM 1363 C CA . GLU A 1 176 ? 1.104 -27.234 -22.641 1 98.31 176 GLU A CA 1
ATOM 1364 C C . GLU A 1 176 ? 1.598 -26.75 -21.281 1 98.31 176 GLU A C 1
ATOM 1366 O O . GLU A 1 176 ? 2.797 -26.797 -21 1 98.31 176 GLU A O 1
ATOM 1371 N N . LEU A 1 177 ? 0.675 -26.266 -20.5 1 98.62 177 LEU A N 1
ATOM 1372 C CA . LEU A 1 177 ? 1.052 -25.781 -19.172 1 98.62 177 LEU A CA 1
ATOM 1373 C C . LEU A 1 177 ? 1.577 -26.922 -18.297 1 98.62 177 LEU A C 1
ATOM 1375 O O . LEU A 1 177 ? 2.596 -26.766 -17.625 1 98.62 177 LEU A O 1
ATOM 1379 N N . GLU A 1 178 ? 0.897 -28.047 -18.297 1 98.06 178 GLU A N 1
ATOM 1380 C CA . GLU A 1 178 ? 1.311 -29.203 -17.5 1 98.06 178 GLU A CA 1
ATOM 1381 C C . GLU A 1 178 ? 2.715 -29.656 -17.875 1 98.06 178 GLU A C 1
ATOM 1383 O O . GLU A 1 178 ? 3.525 -29.984 -17 1 98.06 178 GLU A O 1
ATOM 1388 N N . ALA A 1 179 ? 2.963 -29.703 -19.141 1 98.44 179 ALA A N 1
ATOM 1389 C CA . ALA A 1 179 ? 4.297 -30.062 -19.609 1 98.44 179 ALA A CA 1
ATOM 1390 C C . ALA A 1 179 ? 5.34 -29.062 -19.125 1 98.44 179 ALA A C 1
ATOM 1392 O O . ALA A 1 179 ? 6.426 -29.453 -18.688 1 98.44 179 ALA A O 1
ATOM 1393 N N . GLU A 1 180 ? 5 -27.797 -19.219 1 98.5 180 GLU A N 1
ATOM 1394 C CA . GLU A 1 180 ? 5.898 -26.75 -18.75 1 98.5 180 GLU A CA 1
ATOM 1395 C C . GLU A 1 180 ? 6.137 -26.859 -17.25 1 98.5 180 GLU A C 1
ATOM 1397 O O . GLU A 1 180 ? 7.273 -26.719 -16.797 1 98.5 180 GLU A O 1
ATOM 1402 N N . LEU A 1 181 ? 5.098 -27.094 -16.484 1 98.75 181 LEU A N 1
ATOM 1403 C CA . LEU A 1 181 ? 5.223 -27.188 -15.031 1 98.75 181 LEU A CA 1
ATOM 1404 C C . LEU A 1 181 ? 6.105 -28.375 -14.641 1 98.75 181 LEU A C 1
ATOM 1406 O O . LEU A 1 181 ? 6.879 -28.281 -13.688 1 98.75 181 LEU A O 1
ATOM 1410 N N . ALA A 1 182 ? 5.984 -29.484 -15.367 1 98.31 182 ALA A N 1
ATOM 1411 C CA . ALA A 1 182 ? 6.836 -30.641 -15.117 1 98.31 182 ALA A CA 1
ATOM 1412 C C . ALA A 1 182 ? 8.305 -30.297 -15.352 1 98.31 182 ALA A C 1
ATOM 1414 O O . ALA A 1 182 ? 9.172 -30.688 -14.57 1 98.31 182 ALA A O 1
ATOM 1415 N N . THR A 1 183 ? 8.562 -29.594 -16.422 1 98.12 183 THR A N 1
ATOM 1416 C CA . THR A 1 183 ? 9.922 -29.156 -16.734 1 98.12 183 THR A CA 1
ATOM 1417 C C . THR A 1 183 ? 10.469 -28.25 -15.633 1 98.12 183 THR A C 1
ATOM 1419 O O . THR A 1 183 ? 11.617 -28.391 -15.219 1 98.12 183 THR A O 1
ATOM 1422 N N . ILE A 1 184 ? 9.664 -27.344 -15.141 1 98.12 184 ILE A N 1
ATOM 1423 C CA . ILE A 1 184 ? 10.055 -26.406 -14.094 1 98.12 184 ILE A CA 1
ATOM 1424 C C . ILE A 1 184 ? 10.359 -27.156 -12.805 1 98.12 184 ILE A C 1
ATOM 1426 O O . ILE A 1 184 ? 11.344 -26.859 -12.125 1 98.12 184 ILE A O 1
ATOM 1430 N N . HIS A 1 185 ? 9.492 -28.078 -12.547 1 97 185 HIS A N 1
ATOM 1431 C CA . HIS A 1 185 ? 9.688 -28.875 -11.336 1 97 185 HIS A CA 1
ATOM 1432 C C . HIS A 1 185 ? 11.008 -29.625 -11.383 1 97 185 HIS A C 1
ATOM 1434 O O . HIS A 1 185 ? 11.695 -29.75 -10.367 1 97 185 HIS A O 1
ATOM 1440 N N . GLU A 1 186 ? 11.422 -30.094 -12.508 1 95.81 186 GLU A N 1
ATOM 1441 C CA . GLU A 1 186 ? 12.656 -30.859 -12.695 1 95.81 186 GLU A CA 1
ATOM 1442 C C . GLU A 1 186 ? 13.883 -29.953 -12.586 1 95.81 186 GLU A C 1
ATOM 1444 O O . GLU A 1 186 ? 14.859 -30.312 -11.922 1 95.81 186 GLU A O 1
ATOM 1449 N N . ARG A 1 187 ? 13.812 -28.812 -13.18 1 95.25 187 ARG A N 1
ATOM 1450 C CA . ARG A 1 187 ? 15.023 -27.984 -13.25 1 95.25 187 ARG A CA 1
ATOM 1451 C C . ARG A 1 187 ? 15.094 -27.016 -12.086 1 95.25 187 ARG A C 1
ATOM 1453 O O . ARG A 1 187 ? 16.156 -26.453 -11.797 1 95.25 187 ARG A O 1
ATOM 1460 N N . GLY A 1 188 ? 13.891 -26.656 -11.5 1 96.31 188 GLY A N 1
ATOM 1461 C CA . GLY A 1 188 ? 13.883 -25.859 -10.289 1 96.31 188 GLY A CA 1
ATOM 1462 C C . GLY A 1 188 ? 13.656 -24.375 -10.555 1 96.31 188 GLY A C 1
ATOM 1463 O O . GLY A 1 188 ? 13.68 -23.562 -9.625 1 96.31 188 GLY A O 1
ATOM 1464 N N . TYR A 1 189 ? 13.477 -24 -11.852 1 98 189 TYR A N 1
ATOM 1465 C CA . TYR A 1 189 ? 13.203 -22.594 -12.18 1 98 189 TYR A CA 1
ATOM 1466 C C . TYR A 1 189 ? 12.32 -22.5 -13.422 1 98 189 TYR A C 1
ATOM 1468 O O . TYR A 1 189 ? 12.188 -23.453 -14.18 1 98 189 TYR A O 1
ATOM 1476 N N . ALA A 1 190 ? 11.68 -21.375 -13.531 1 98.38 190 ALA A N 1
ATOM 1477 C CA . ALA A 1 190 ? 10.781 -21.125 -14.656 1 98.38 190 ALA A CA 1
ATOM 1478 C C . ALA A 1 190 ? 11.328 -20.016 -15.555 1 98.38 190 ALA A C 1
ATOM 1480 O O . ALA A 1 190 ? 12.094 -19.172 -15.102 1 98.38 190 ALA A O 1
ATOM 1481 N N . LYS A 1 191 ? 10.914 -20.062 -16.781 1 97.31 191 LYS A N 1
ATOM 1482 C CA . LYS A 1 191 ? 11.234 -19.016 -17.75 1 97.31 191 LYS A CA 1
ATOM 1483 C C . LYS A 1 191 ? 9.969 -18.406 -18.344 1 97.31 191 LYS A C 1
ATOM 1485 O O . LYS A 1 191 ? 8.953 -19.0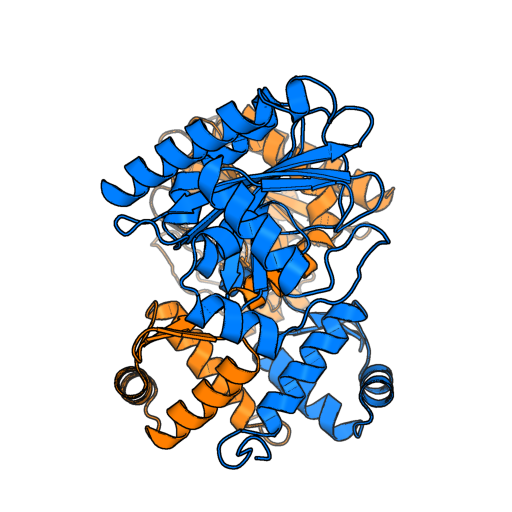94 -18.484 1 97.31 191 LYS A O 1
ATOM 1490 N N . ASP A 1 192 ? 9.969 -17.156 -18.547 1 96.69 192 ASP A N 1
ATOM 1491 C CA . ASP A 1 192 ? 8.992 -16.406 -19.328 1 96.69 192 ASP A CA 1
ATOM 1492 C C . ASP A 1 192 ? 9.648 -15.789 -20.562 1 96.69 192 ASP A C 1
ATOM 1494 O O . ASP A 1 192 ? 10.484 -14.898 -20.453 1 96.69 192 ASP A O 1
ATOM 1498 N N . ASN A 1 193 ? 9.289 -16.25 -21.688 1 95 193 ASN A N 1
ATOM 1499 C CA . ASN A 1 193 ? 9.836 -15.789 -22.953 1 95 193 ASN A CA 1
ATOM 1500 C C . ASN A 1 193 ? 8.859 -14.883 -23.703 1 95 193 ASN A C 1
ATOM 1502 O O . ASN A 1 193 ? 8.461 -15.188 -24.828 1 95 193 ASN A O 1
ATOM 1506 N N . GLY A 1 194 ? 8.539 -13.836 -23.062 1 96.31 194 GLY A N 1
ATOM 1507 C CA . GLY A 1 194 ? 7.629 -12.875 -23.656 1 96.31 194 GLY A CA 1
ATOM 1508 C C . GLY A 1 194 ? 6.172 -13.289 -23.562 1 96.31 194 GLY A C 1
ATOM 1509 O O . GLY A 1 194 ? 5.383 -13.016 -24.469 1 96.31 194 GLY A O 1
ATOM 1510 N N . GLU A 1 195 ? 5.832 -14.023 -22.562 1 96.12 195 GLU A N 1
ATOM 1511 C CA . GLU A 1 195 ? 4.484 -14.555 -22.422 1 96.12 195 GLU A CA 1
ATOM 1512 C C . GLU A 1 195 ? 3.535 -13.508 -21.844 1 96.12 195 GLU A C 1
ATOM 1514 O O . GLU A 1 195 ? 2.346 -13.492 -22.156 1 96.12 195 GLU A O 1
ATOM 1519 N N . ARG A 1 196 ? 4.027 -12.703 -20.922 1 93.38 196 ARG A N 1
ATOM 1520 C CA . ARG A 1 196 ? 3.219 -11.641 -20.312 1 93.38 196 ARG A CA 1
ATOM 1521 C C . ARG A 1 196 ? 3.295 -10.359 -21.141 1 93.38 196 ARG A C 1
ATOM 1523 O O . ARG A 1 196 ? 2.289 -9.672 -21.328 1 93.38 196 ARG A O 1
ATOM 1530 N N . LEU A 1 197 ? 4.402 -9.969 -21.594 1 93.56 197 LEU A N 1
ATOM 1531 C CA . LEU A 1 197 ? 4.711 -8.781 -22.375 1 93.56 197 LEU A CA 1
ATOM 1532 C C . LEU A 1 197 ? 5.754 -9.086 -23.438 1 93.56 197 LEU A C 1
ATOM 1534 O O . LEU A 1 197 ? 6.855 -9.531 -23.125 1 93.56 197 LEU A O 1
ATOM 1538 N N . ALA A 1 198 ? 5.352 -8.742 -24.641 1 93.81 198 ALA A N 1
ATOM 1539 C CA . ALA A 1 198 ? 6.305 -8.977 -25.719 1 93.81 198 ALA A CA 1
ATOM 1540 C C . ALA A 1 198 ? 7.59 -8.188 -25.5 1 93.81 198 ALA A C 1
ATOM 1542 O O . ALA A 1 198 ? 7.547 -7.012 -25.141 1 93.81 198 ALA A O 1
ATOM 1543 N N . GLY A 1 199 ? 8.719 -8.812 -25.625 1 94.69 199 GLY A N 1
ATOM 1544 C CA . GLY A 1 199 ? 10.008 -8.148 -25.5 1 94.69 199 GLY A CA 1
ATOM 1545 C C . GLY A 1 199 ? 10.602 -8.258 -24.109 1 94.69 199 GLY A C 1
ATOM 1546 O O . GLY A 1 199 ? 11.727 -7.816 -23.875 1 94.69 199 GLY A O 1
ATOM 1547 N N . LEU A 1 200 ? 9.812 -8.844 -23.219 1 95.94 200 LEU A N 1
ATOM 1548 C CA . LEU A 1 200 ? 10.258 -9.055 -21.844 1 95.94 200 LEU A CA 1
ATOM 1549 C C . LEU A 1 200 ? 10.547 -10.523 -21.594 1 95.94 200 LEU A C 1
ATOM 1551 O O . LEU A 1 200 ? 9.75 -11.398 -21.953 1 95.94 200 LEU A O 1
ATOM 1555 N N . ARG A 1 201 ? 11.656 -10.812 -21.016 1 96.38 201 ARG A N 1
ATOM 1556 C CA . ARG A 1 201 ? 11.977 -12.164 -20.562 1 96.38 201 ARG A CA 1
ATOM 1557 C C . ARG A 1 201 ? 12.219 -12.188 -19.047 1 96.38 201 ARG A C 1
ATOM 1559 O O . ARG A 1 201 ? 12.641 -11.188 -18.469 1 96.38 201 ARG A O 1
ATOM 1566 N N . CYS A 1 202 ? 11.914 -13.305 -18.484 1 97.38 202 CYS A N 1
ATOM 1567 C CA . CYS A 1 202 ? 12.031 -13.422 -17.031 1 97.38 202 CYS A CA 1
ATOM 1568 C C . CYS A 1 202 ? 12.43 -14.836 -16.625 1 97.38 202 CYS A C 1
ATOM 1570 O O . CYS A 1 202 ? 12.117 -15.797 -17.328 1 97.38 202 CYS A O 1
ATOM 1572 N N . VAL A 1 203 ? 13.172 -14.891 -15.594 1 98.19 203 VAL A N 1
ATOM 1573 C CA . VAL A 1 203 ? 13.453 -16.156 -14.914 1 98.19 203 VAL A CA 1
ATOM 1574 C C . VAL A 1 203 ? 12.922 -16.094 -13.484 1 98.19 203 VAL A C 1
ATOM 1576 O O . VAL A 1 203 ? 13.055 -15.07 -12.812 1 98.19 203 VAL A O 1
ATOM 1579 N N . GLY A 1 204 ? 12.234 -17.125 -13.047 1 98.44 204 GLY A N 1
ATOM 1580 C CA . GLY A 1 204 ? 11.672 -17.172 -11.703 1 98.44 204 GLY A CA 1
ATOM 1581 C C . GLY A 1 204 ? 11.945 -18.469 -10.984 1 98.44 204 GLY A C 1
ATOM 1582 O O . GLY A 1 204 ? 12.062 -19.516 -11.617 1 98.44 204 GLY A O 1
ATOM 1583 N N . ALA A 1 205 ? 12.07 -18.406 -9.719 1 98.75 205 ALA A N 1
ATOM 1584 C CA . ALA A 1 205 ? 12.258 -19.578 -8.859 1 98.75 205 ALA A CA 1
ATOM 1585 C C . ALA A 1 205 ? 11.25 -19.594 -7.719 1 98.75 205 ALA A C 1
ATOM 1587 O O . ALA A 1 205 ? 10.945 -18.547 -7.141 1 98.75 205 ALA A O 1
ATOM 1588 N N . PRO A 1 206 ? 10.773 -20.797 -7.387 1 98.81 206 PRO A N 1
ATOM 1589 C CA . PRO A 1 206 ? 9.805 -20.875 -6.293 1 98.81 206 PRO A CA 1
ATOM 1590 C C . PRO A 1 206 ? 10.461 -20.75 -4.918 1 98.81 206 PRO A C 1
ATOM 1592 O O . PRO A 1 206 ? 11.641 -21.078 -4.758 1 98.81 206 PRO A O 1
ATOM 1595 N N . ILE A 1 207 ? 9.789 -20.172 -4.039 1 98.75 207 ILE A N 1
ATOM 1596 C CA . ILE A 1 207 ? 10.055 -20.266 -2.609 1 98.75 207 ILE A CA 1
ATOM 1597 C C . ILE A 1 207 ? 9.102 -21.266 -1.97 1 98.75 207 ILE A C 1
ATOM 1599 O O . ILE A 1 207 ? 7.879 -21.109 -2.045 1 98.75 207 ILE A O 1
ATOM 1603 N N . THR A 1 208 ? 9.641 -22.297 -1.327 1 97.94 208 THR A N 1
ATOM 1604 C CA . THR A 1 208 ? 8.781 -23.375 -0.847 1 97.94 208 THR A CA 1
ATOM 1605 C C . THR A 1 208 ? 8.875 -23.516 0.67 1 97.94 208 THR A C 1
ATOM 1607 O O . THR A 1 208 ? 9.812 -23 1.286 1 97.94 208 THR A O 1
ATOM 1610 N N . ASP A 1 209 ? 7.824 -24.078 1.226 1 96.06 209 ASP A N 1
ATOM 1611 C CA . ASP A 1 209 ? 7.859 -24.406 2.646 1 96.06 209 ASP A CA 1
ATOM 1612 C C . ASP A 1 209 ? 8.516 -25.766 2.877 1 96.06 209 ASP A C 1
ATOM 1614 O O . ASP A 1 209 ? 9.148 -26.328 1.976 1 96.06 209 ASP A O 1
ATOM 1618 N N . ALA A 1 210 ? 8.391 -26.25 4.047 1 92.88 210 ALA A N 1
ATOM 1619 C CA . ALA A 1 210 ? 9.062 -27.484 4.445 1 92.88 210 ALA A CA 1
ATOM 1620 C C . ALA A 1 210 ? 8.5 -28.688 3.686 1 92.88 210 ALA A C 1
ATOM 1622 O O . ALA A 1 210 ? 9.172 -29.703 3.547 1 92.88 210 ALA A O 1
ATOM 1623 N N . ASP A 1 211 ? 7.289 -28.547 3.199 1 94 211 ASP A N 1
ATOM 1624 C CA . ASP A 1 211 ? 6.645 -29.625 2.463 1 94 211 ASP A CA 1
ATOM 1625 C C . ASP A 1 211 ? 6.812 -29.438 0.956 1 94 211 ASP A C 1
ATOM 1627 O O . ASP A 1 211 ? 6.078 -30.031 0.165 1 94 211 ASP A O 1
ATOM 1631 N N . ASP A 1 212 ? 7.676 -28.547 0.57 1 94.94 212 ASP A N 1
ATOM 1632 C CA . ASP A 1 212 ? 7.996 -28.266 -0.826 1 94.94 212 ASP A CA 1
ATOM 1633 C C . ASP A 1 212 ? 6.805 -27.641 -1.549 1 94.94 212 ASP A C 1
ATOM 1635 O O . ASP A 1 212 ? 6.621 -27.844 -2.75 1 94.94 212 ASP A O 1
ATOM 1639 N N . ARG A 1 213 ? 5.98 -27 -0.85 1 96.88 213 ARG A N 1
ATOM 1640 C CA . ARG A 1 213 ? 4.867 -26.266 -1.428 1 96.88 213 ARG A CA 1
ATOM 1641 C C . ARG A 1 213 ? 5.238 -24.797 -1.616 1 96.88 213 ARG A C 1
ATOM 1643 O O . ARG A 1 213 ? 5.809 -24.172 -0.718 1 96.88 213 ARG A O 1
ATOM 1650 N N . ALA A 1 214 ? 4.875 -24.328 -2.721 1 98.25 214 ALA A N 1
ATOM 1651 C CA . ALA A 1 214 ? 5.23 -22.938 -3.029 1 98.25 214 ALA A CA 1
ATOM 1652 C C . ALA A 1 214 ? 4.484 -21.969 -2.123 1 98.25 214 ALA A C 1
ATOM 1654 O O . ALA A 1 214 ? 3.26 -22.047 -1.99 1 98.25 214 ALA A O 1
ATOM 1655 N N . ILE A 1 215 ? 5.203 -21.062 -1.515 1 97.94 215 ILE A N 1
ATOM 1656 C CA . ILE A 1 215 ? 4.582 -19.984 -0.745 1 97.94 215 ILE A CA 1
ATOM 1657 C C . ILE A 1 215 ? 4.828 -18.656 -1.434 1 97.94 215 ILE A C 1
ATOM 1659 O O . ILE A 1 215 ? 4.281 -17.625 -1.023 1 97.94 215 ILE A O 1
ATOM 1663 N N . GLY A 1 216 ? 5.645 -18.625 -2.459 1 98.69 216 GLY A N 1
ATOM 1664 C CA . GLY A 1 216 ? 5.961 -17.484 -3.291 1 98.69 216 GLY A CA 1
ATOM 1665 C C . GLY A 1 216 ? 7.004 -17.781 -4.352 1 98.69 216 GLY A C 1
ATOM 1666 O O . GLY A 1 216 ? 7.312 -18.938 -4.613 1 98.69 216 GLY A O 1
ATOM 1667 N N . ALA A 1 217 ? 7.469 -16.734 -4.988 1 98.88 217 ALA A N 1
ATOM 1668 C CA . ALA A 1 217 ? 8.516 -16.859 -6 1 98.88 217 ALA A CA 1
ATOM 1669 C C . ALA A 1 217 ? 9.305 -15.562 -6.148 1 98.88 217 ALA A C 1
ATOM 1671 O O . ALA A 1 217 ? 8.781 -14.477 -5.875 1 98.88 217 ALA A O 1
ATOM 1672 N N . VAL A 1 218 ? 10.531 -15.68 -6.523 1 98.81 218 VAL A N 1
ATOM 1673 C CA . VAL A 1 218 ? 11.383 -14.547 -6.879 1 98.81 218 VAL A CA 1
ATOM 1674 C C . VAL A 1 218 ? 11.742 -14.617 -8.359 1 98.81 218 VAL A C 1
ATOM 1676 O O . VAL A 1 218 ? 11.812 -15.711 -8.938 1 98.81 218 VAL A O 1
ATOM 1679 N N . SER A 1 219 ? 11.992 -13.5 -8.953 1 98.44 219 SER A N 1
ATOM 1680 C CA . SER A 1 219 ? 12.32 -13.492 -10.375 1 98.44 219 SER A CA 1
ATOM 1681 C C . SER A 1 219 ? 13.234 -12.32 -10.727 1 98.44 219 SER A C 1
ATOM 1683 O 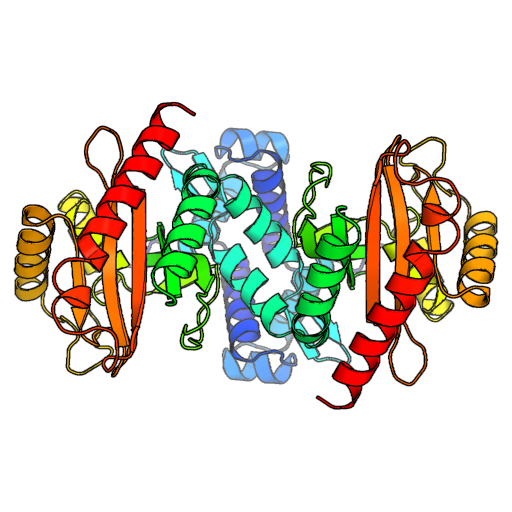O . SER A 1 219 ? 13.398 -11.398 -9.93 1 98.44 219 SER A O 1
ATOM 1685 N N . VAL A 1 220 ? 13.836 -12.383 -11.797 1 98.12 220 VAL A N 1
ATOM 1686 C CA . VAL A 1 220 ? 14.539 -11.305 -12.484 1 98.12 220 VAL A CA 1
ATOM 1687 C C . VAL A 1 220 ? 13.984 -11.133 -13.891 1 98.12 220 VAL A C 1
ATOM 1689 O O . VAL A 1 220 ? 13.797 -12.117 -14.617 1 98.12 220 VAL A O 1
ATOM 1692 N N . ALA A 1 221 ? 13.703 -9.945 -14.227 1 97.31 221 ALA A N 1
ATOM 1693 C CA . ALA A 1 221 ? 13.117 -9.625 -15.523 1 97.31 221 ALA A CA 1
ATOM 1694 C C . ALA A 1 221 ? 13.953 -8.57 -16.25 1 97.31 221 ALA A C 1
ATOM 1696 O O . ALA A 1 221 ? 14.469 -7.641 -15.625 1 97.31 221 ALA A O 1
ATOM 1697 N N . GLY A 1 222 ? 14.031 -8.68 -17.547 1 96.38 222 GLY A N 1
ATOM 1698 C CA . GLY A 1 222 ? 14.734 -7.727 -18.391 1 96.38 222 GLY A CA 1
ATOM 1699 C C . GLY A 1 222 ? 14.352 -7.844 -19.859 1 96.38 222 GLY A C 1
ATOM 1700 O O . GLY A 1 222 ? 13.594 -8.734 -20.25 1 96.38 222 GLY A O 1
ATOM 1701 N N . PRO A 1 223 ? 14.789 -6.934 -20.609 1 96.06 223 PRO A N 1
ATOM 1702 C CA . PRO A 1 223 ? 14.492 -6.984 -22.047 1 96.06 223 PRO A CA 1
ATOM 1703 C C . PRO A 1 223 ? 15.18 -8.156 -22.75 1 96.06 223 PRO A C 1
ATOM 1705 O O . PRO A 1 223 ? 16.219 -8.633 -22.297 1 96.06 223 PRO A O 1
ATOM 1708 N N . THR A 1 224 ? 14.594 -8.531 -23.844 1 94 224 THR A N 1
ATOM 1709 C CA . THR A 1 224 ? 15.102 -9.664 -24.609 1 94 224 THR A CA 1
ATOM 1710 C C . THR A 1 224 ? 16.547 -9.43 -25.016 1 94 224 THR A C 1
ATOM 1712 O O . THR A 1 224 ? 17.328 -10.375 -25.125 1 94 224 THR A O 1
ATOM 1715 N N . SER A 1 225 ? 16.969 -8.266 -25.156 1 93 225 SER A N 1
ATOM 1716 C CA . SER A 1 225 ? 18.297 -7.906 -25.641 1 93 225 SER A CA 1
ATOM 1717 C C . SER A 1 225 ? 19.359 -8.242 -24.594 1 93 225 SER A C 1
ATOM 1719 O O . SER A 1 225 ? 20.516 -8.523 -24.953 1 93 225 SER A O 1
ATOM 1721 N N . ARG A 1 226 ? 18.922 -8.227 -23.344 1 91.88 226 ARG A N 1
ATOM 1722 C CA . ARG A 1 226 ? 19.906 -8.469 -22.297 1 91.88 226 ARG A CA 1
ATOM 1723 C C . ARG A 1 226 ? 19.688 -9.836 -21.656 1 91.88 226 ARG A C 1
ATOM 1725 O O . ARG A 1 226 ? 20.641 -10.445 -21.141 1 91.88 226 ARG A O 1
ATOM 1732 N N . MET A 1 227 ? 18.484 -10.289 -21.719 1 93.06 227 MET A N 1
ATOM 1733 C CA . MET A 1 227 ? 18.125 -11.586 -21.156 1 93.06 227 MET A CA 1
ATOM 1734 C C . MET A 1 227 ? 18.312 -12.695 -22.188 1 93.06 227 MET A C 1
ATOM 1736 O O . MET A 1 227 ? 17.328 -13.305 -22.625 1 93.06 227 MET A O 1
ATOM 1740 N N . LYS A 1 228 ? 19.547 -12.945 -22.422 1 89.19 228 LYS A N 1
ATOM 1741 C CA . LYS A 1 228 ? 19.859 -13.953 -23.438 1 89.19 228 LYS A CA 1
ATOM 1742 C C . LYS A 1 228 ? 21.156 -14.68 -23.094 1 89.19 228 LYS A C 1
ATOM 1744 O O . LYS A 1 228 ? 21.859 -14.305 -22.141 1 89.19 228 LYS A O 1
ATOM 1749 N N . GLY A 1 229 ? 21.359 -15.758 -23.844 1 86.44 229 GLY A N 1
ATOM 1750 C CA . GLY A 1 229 ? 22.594 -16.5 -23.672 1 86.44 229 GLY A CA 1
ATOM 1751 C C . GLY A 1 229 ? 22.719 -17.172 -22.328 1 86.44 229 GLY A C 1
ATOM 1752 O O . GLY A 1 229 ? 21.719 -17.641 -21.766 1 86.44 229 GLY A O 1
ATOM 1753 N N . GLU A 1 230 ? 23.938 -17.312 -21.891 1 81.25 230 GLU A N 1
ATOM 1754 C CA . GLU A 1 230 ? 24.219 -18.016 -20.641 1 81.25 230 GLU A CA 1
ATOM 1755 C C . GLU A 1 230 ? 23.578 -17.328 -19.453 1 81.25 230 GLU A C 1
ATOM 1757 O O . GLU A 1 230 ? 23.125 -17.969 -18.5 1 81.25 230 GLU A O 1
ATOM 1762 N N . ALA A 1 231 ? 23.562 -16.047 -19.578 1 76.44 231 ALA A N 1
ATOM 1763 C CA . ALA A 1 231 ? 22.969 -15.258 -18.5 1 76.44 231 ALA A CA 1
ATOM 1764 C C . ALA A 1 231 ? 21.516 -15.672 -18.266 1 76.44 231 ALA A C 1
ATOM 1766 O O . ALA A 1 231 ? 21.125 -15.953 -17.125 1 76.44 231 ALA A O 1
ATOM 1767 N N . PHE A 1 232 ? 20.859 -15.82 -19.281 1 84.06 232 PHE A N 1
ATOM 1768 C CA . PHE A 1 232 ? 19.438 -16.156 -19.203 1 84.06 232 PHE A CA 1
ATOM 1769 C C . PHE A 1 232 ? 19.25 -17.672 -19.047 1 84.06 232 PHE A C 1
ATOM 1771 O O . PHE A 1 232 ? 18.344 -18.109 -18.344 1 84.06 232 PHE A O 1
ATOM 1778 N N . GLU A 1 233 ? 20.188 -18.359 -19.484 1 82.44 233 GLU A N 1
ATOM 1779 C CA . GLU A 1 233 ? 20 -19.797 -19.547 1 82.44 233 GLU A CA 1
ATOM 1780 C C . GLU A 1 233 ? 20.406 -20.469 -18.234 1 82.44 233 GLU A C 1
ATOM 1782 O O . GLU A 1 233 ? 19.859 -21.516 -17.859 1 82.44 233 GLU A O 1
ATOM 1787 N N . SER A 1 234 ? 21.375 -19.828 -17.547 1 86.69 234 SER A N 1
ATOM 1788 C CA . SER A 1 234 ? 21.812 -20.578 -16.391 1 86.69 234 SER A CA 1
ATOM 1789 C C . SER A 1 234 ? 22.203 -19.656 -15.242 1 86.69 234 SER A C 1
ATOM 1791 O O . SER A 1 234 ? 21.828 -19.875 -14.094 1 86.69 234 SER A O 1
ATOM 1793 N N . GLU A 1 235 ? 22.828 -18.578 -15.516 1 92.44 235 GLU A N 1
ATOM 1794 C CA . GLU A 1 235 ? 23.422 -17.75 -14.461 1 92.44 235 GLU A CA 1
ATOM 1795 C C . GLU A 1 235 ? 22.344 -17.141 -13.57 1 92.44 235 GLU A C 1
ATOM 1797 O O . GLU A 1 235 ? 22.438 -17.203 -12.344 1 92.44 235 GLU A O 1
ATOM 1802 N N . ILE A 1 236 ? 21.391 -16.562 -14.195 1 95.69 236 ILE A N 1
ATOM 1803 C CA . ILE A 1 236 ? 20.328 -15.906 -13.445 1 95.69 236 ILE A CA 1
ATOM 1804 C C . ILE A 1 236 ? 19.547 -16.953 -12.648 1 95.69 236 ILE A C 1
ATOM 1806 O O . ILE A 1 236 ? 19.172 -16.703 -11.5 1 95.69 236 ILE A O 1
ATOM 1810 N N . ALA A 1 237 ? 19.375 -18.062 -13.234 1 96.44 237 ALA A N 1
ATOM 1811 C CA . ALA A 1 237 ? 18.641 -19.141 -12.57 1 96.44 237 ALA A CA 1
ATOM 1812 C C . ALA A 1 237 ? 19.359 -19.578 -11.297 1 96.44 237 ALA A C 1
ATOM 1814 O O . ALA A 1 237 ? 18.734 -19.844 -10.273 1 96.44 237 ALA A O 1
ATOM 1815 N N . GLU A 1 238 ? 20.656 -19.688 -11.391 1 96.19 238 GLU A N 1
ATOM 1816 C CA . GLU A 1 238 ? 21.453 -20.094 -10.242 1 96.19 238 GLU A CA 1
ATOM 1817 C C . GLU A 1 238 ? 21.359 -19.062 -9.109 1 96.19 238 GLU A C 1
ATOM 1819 O O . GLU A 1 238 ? 21.219 -19.438 -7.941 1 96.19 238 GLU A O 1
ATOM 1824 N N . ARG A 1 239 ? 21.422 -17.859 -9.492 1 96.75 239 ARG A N 1
ATOM 1825 C CA . ARG A 1 239 ? 21.312 -16.781 -8.5 1 96.75 239 ARG A CA 1
ATOM 1826 C C . ARG A 1 239 ? 19.938 -16.797 -7.84 1 96.75 239 ARG A C 1
ATOM 1828 O O . ARG A 1 239 ? 19.828 -16.609 -6.625 1 96.75 239 ARG A O 1
ATOM 1835 N N . LEU A 1 240 ? 18.969 -17.047 -8.602 1 98.12 240 LEU A N 1
ATOM 1836 C CA . LEU A 1 240 ? 17.594 -17.078 -8.109 1 98.12 240 LEU A CA 1
ATOM 1837 C C . LEU A 1 240 ? 17.391 -18.25 -7.156 1 98.12 240 LEU A C 1
ATOM 1839 O O . LEU A 1 240 ? 16.781 -18.094 -6.098 1 98.12 240 LEU A O 1
ATOM 1843 N N . ARG A 1 241 ? 17.859 -19.328 -7.539 1 97.44 241 ARG A N 1
ATOM 1844 C CA . ARG A 1 241 ? 17.703 -20.5 -6.695 1 97.44 241 ARG A CA 1
ATOM 1845 C C . ARG A 1 241 ? 18.453 -20.328 -5.375 1 97.44 241 ARG A C 1
ATOM 1847 O O . ARG A 1 241 ? 17.953 -20.75 -4.324 1 97.44 241 ARG A O 1
ATOM 1854 N N . SER A 1 242 ? 19.625 -19.734 -5.469 1 97.44 242 SER A N 1
ATOM 1855 C CA . SER A 1 242 ? 20.375 -19.438 -4.254 1 97.44 242 SER A CA 1
ATOM 1856 C C . SER A 1 242 ? 19.594 -18.484 -3.352 1 97.44 242 SER A C 1
ATOM 1858 O O . SER A 1 242 ? 19.484 -18.703 -2.143 1 97.44 242 SER A O 1
ATOM 1860 N N . ALA A 1 243 ? 19.031 -17.438 -3.941 1 98 243 ALA A N 1
ATOM 1861 C CA . ALA A 1 243 ? 18.234 -16.484 -3.188 1 98 243 ALA A CA 1
ATOM 1862 C C . ALA A 1 243 ? 17.016 -17.141 -2.566 1 98 243 ALA A C 1
ATOM 1864 O O . ALA A 1 243 ? 16.703 -16.906 -1.396 1 98 243 ALA A O 1
ATOM 1865 N N . ALA A 1 244 ? 16.328 -17.953 -3.33 1 98.31 244 ALA A N 1
ATOM 1866 C CA . ALA A 1 244 ? 15.164 -18.672 -2.836 1 98.31 244 ALA A CA 1
ATOM 1867 C C . ALA A 1 244 ? 15.523 -19.562 -1.648 1 98.31 244 ALA A C 1
ATOM 1869 O O . ALA A 1 244 ? 14.781 -19.609 -0.663 1 98.31 244 ALA A O 1
ATOM 1870 N N . ASN A 1 245 ? 16.641 -20.188 -1.771 1 97.25 245 ASN A N 1
ATOM 1871 C CA . ASN A 1 245 ? 17.094 -21.047 -0.691 1 97.25 245 ASN A CA 1
ATOM 1872 C C . ASN A 1 245 ? 17.359 -20.266 0.588 1 97.25 245 ASN A C 1
ATOM 1874 O O . ASN A 1 245 ? 17 -20.703 1.681 1 97.25 245 ASN A O 1
ATOM 1878 N N . VAL A 1 246 ? 18.031 -19.172 0.46 1 97.69 246 VAL A N 1
ATOM 1879 C CA . VAL A 1 246 ? 18.312 -18.312 1.603 1 97.69 246 VAL A CA 1
ATOM 1880 C C . VAL A 1 246 ? 17 -17.859 2.248 1 97.69 246 VAL A C 1
ATOM 1882 O O . VAL A 1 246 ? 16.859 -17.906 3.473 1 97.69 246 VAL A O 1
ATOM 1885 N N . ILE A 1 247 ? 16.031 -17.484 1.465 1 98.06 247 ILE A N 1
ATOM 1886 C CA . ILE A 1 247 ? 14.719 -17.047 1.95 1 98.06 247 ILE A CA 1
ATOM 1887 C C . ILE A 1 247 ? 14.031 -18.172 2.701 1 98.06 247 ILE A C 1
ATOM 1889 O O . ILE A 1 247 ? 13.5 -17.984 3.795 1 98.06 247 ILE A O 1
ATOM 1893 N N . GLU A 1 248 ? 14.07 -19.312 2.135 1 97.75 248 GLU A N 1
ATOM 1894 C CA . GLU A 1 248 ? 13.445 -20.484 2.746 1 97.75 248 GLU A CA 1
ATOM 1895 C C . GLU A 1 248 ? 14.062 -20.781 4.109 1 97.75 248 GLU A C 1
ATOM 1897 O O . GLU A 1 248 ? 13.344 -21.062 5.07 1 97.75 248 GLU A O 1
ATOM 1902 N N . LEU A 1 249 ? 15.359 -20.734 4.215 1 95.88 249 LEU A N 1
ATOM 1903 C CA . LEU A 1 249 ? 16.062 -21 5.469 1 95.88 249 LEU A CA 1
ATOM 1904 C C . LEU A 1 249 ? 15.695 -19.969 6.523 1 95.88 249 LEU A C 1
ATOM 1906 O O . LEU A 1 249 ? 15.453 -20.312 7.68 1 95.88 249 LEU A O 1
ATOM 1910 N N . ASN A 1 250 ? 15.617 -18.766 6.066 1 94.94 250 ASN A N 1
ATOM 1911 C CA . ASN A 1 250 ? 15.305 -17.688 6.988 1 94.94 250 ASN A CA 1
ATOM 1912 C C . ASN A 1 250 ? 13.852 -17.75 7.449 1 94.94 250 ASN A C 1
ATOM 1914 O O . ASN A 1 250 ? 13.523 -17.297 8.547 1 94.94 250 ASN A O 1
ATOM 1918 N N . LEU A 1 251 ? 12.977 -18.25 6.645 1 94.19 251 LEU A N 1
ATOM 1919 C CA . LEU A 1 251 ? 11.57 -18.422 7.016 1 94.19 251 LEU A CA 1
ATOM 1920 C C . LEU A 1 251 ? 11.414 -19.531 8.039 1 94.19 251 LEU A C 1
ATOM 1922 O O . LEU A 1 251 ? 10.516 -19.5 8.883 1 94.19 251 LEU A O 1
ATOM 1926 N N . THR A 1 252 ? 12.148 -20.531 7.871 1 88.62 252 THR A N 1
ATOM 1927 C CA . THR A 1 252 ? 12.07 -21.688 8.758 1 88.62 252 THR A CA 1
ATOM 1928 C C . THR A 1 252 ? 12.633 -21.359 10.133 1 88.62 252 THR A C 1
ATOM 1930 O O . THR A 1 252 ? 12.102 -21.797 11.148 1 88.62 252 THR A O 1
ATOM 1933 N N . TYR A 1 253 ? 13.766 -20.531 10.188 1 80.88 253 TYR A N 1
ATOM 1934 C CA . TYR A 1 253 ? 14.422 -20.281 11.461 1 80.88 253 TYR A CA 1
ATOM 1935 C C . TYR A 1 253 ? 14.031 -18.922 12.016 1 80.88 253 TYR A C 1
ATOM 1937 O O . TYR A 1 253 ? 14.586 -18.469 13.031 1 80.88 253 TYR A O 1
ATOM 1945 N N . SER A 1 254 ? 13.125 -18.188 11.484 1 67.19 254 SER A N 1
ATOM 1946 C CA . SER A 1 254 ? 12.633 -16.953 12.07 1 67.19 254 SER A CA 1
ATOM 1947 C C . SER A 1 254 ? 11.586 -17.219 13.141 1 67.19 254 SER A C 1
ATOM 1949 O O . SER A 1 254 ? 10.883 -18.234 13.086 1 67.19 254 SER A O 1
ATOM 1951 N N . MET B 1 1 ? -26.328 18.875 15.5 1 25.84 1 MET B N 1
ATOM 1952 C CA . MET B 1 1 ? -27.109 18.234 14.445 1 25.84 1 MET B CA 1
ATOM 1953 C C . MET B 1 1 ? -26.609 16.828 14.172 1 25.84 1 MET B C 1
ATOM 1955 O O . MET B 1 1 ? -25.406 16.594 14.07 1 25.84 1 MET B O 1
ATOM 1959 N N . GLU B 1 2 ? -27.281 15.742 14.508 1 32.16 2 GLU B N 1
ATOM 1960 C CA . GLU B 1 2 ? -26.969 14.32 14.375 1 32.16 2 GLU B CA 1
ATOM 1961 C C . GLU B 1 2 ? -26.5 13.984 12.961 1 32.16 2 GLU B C 1
ATOM 1963 O O . GLU B 1 2 ? -27.078 14.453 11.984 1 32.16 2 GLU B O 1
ATOM 1968 N N . PRO B 1 3 ? -25.266 13.742 12.711 1 36.59 3 PRO B N 1
ATOM 1969 C CA . PRO B 1 3 ? -24.922 13.633 11.289 1 36.59 3 PRO B CA 1
ATOM 1970 C C . PRO B 1 3 ? -26 12.914 10.484 1 36.59 3 PRO B C 1
ATOM 1972 O O . PRO B 1 3 ? -26.641 11.984 10.984 1 36.59 3 PRO B O 1
ATOM 1975 N N . ASN B 1 4 ? -26.688 13.508 9.648 1 38.41 4 ASN B N 1
ATOM 1976 C CA . ASN B 1 4 ? -27.797 13.062 8.805 1 38.41 4 ASN B CA 1
ATOM 1977 C C . ASN B 1 4 ? -27.484 11.727 8.133 1 38.41 4 ASN B C 1
ATOM 1979 O O . ASN B 1 4 ? -26.688 11.664 7.195 1 38.41 4 ASN B O 1
ATOM 1983 N N . THR B 1 5 ? -27.469 10.562 8.922 1 46.09 5 THR B N 1
ATOM 1984 C CA . THR B 1 5 ? -27.344 9.141 8.625 1 46.09 5 THR B CA 1
ATOM 1985 C C . THR B 1 5 ? -28.281 8.734 7.496 1 46.09 5 THR B C 1
ATOM 1987 O O . THR B 1 5 ? -28.344 7.562 7.129 1 46.09 5 THR B O 1
ATOM 1990 N N . ALA B 1 6 ? -29.125 9.703 7.074 1 47.75 6 ALA B N 1
ATOM 1991 C CA . ALA B 1 6 ? -30.234 9.281 6.211 1 47.75 6 ALA B CA 1
ATOM 1992 C C . ALA B 1 6 ? -29.703 8.703 4.898 1 47.75 6 ALA B C 1
ATOM 1994 O O . ALA B 1 6 ? -30.344 7.832 4.301 1 47.75 6 ALA B O 1
ATOM 1995 N N . ASN B 1 7 ? -28.453 9.148 4.434 1 59.25 7 ASN B N 1
ATOM 1996 C CA . ASN B 1 7 ? -28.094 8.703 3.096 1 59.25 7 ASN B CA 1
ATOM 1997 C C . ASN B 1 7 ? -26.859 7.797 3.125 1 59.25 7 ASN B C 1
ATOM 1999 O O . ASN B 1 7 ? -26.047 7.809 2.193 1 59.25 7 ASN B O 1
ATOM 2003 N N . THR B 1 8 ? -26.656 7.188 4.254 1 65.06 8 THR B N 1
ATOM 2004 C CA . THR B 1 8 ? -25.547 6.23 4.309 1 65.06 8 THR B CA 1
ATOM 2005 C C . THR B 1 8 ? -26.078 4.797 4.25 1 65.06 8 THR B C 1
ATOM 2007 O O . THR B 1 8 ? -27.266 4.555 4.504 1 65.06 8 THR B O 1
ATOM 2010 N N . ILE B 1 9 ? -25.203 4.008 3.65 1 76.75 9 ILE B N 1
ATOM 2011 C CA . ILE B 1 9 ? -25.531 2.592 3.514 1 76.75 9 ILE B CA 1
ATOM 2012 C C . ILE B 1 9 ? -25.031 1.826 4.738 1 76.75 9 ILE B C 1
ATOM 2014 O O . ILE B 1 9 ? -23.828 1.615 4.898 1 76.75 9 ILE B O 1
ATOM 2018 N N . GLY B 1 10 ? -25.891 1.432 5.625 1 80.75 10 GLY B N 1
ATOM 2019 C CA . GLY B 1 10 ? -25.578 0.76 6.871 1 80.75 10 GLY B CA 1
ATOM 2020 C C . GLY B 1 10 ? -24.703 -0.464 6.684 1 80.75 10 GLY B C 1
ATOM 2021 O O . GLY B 1 10 ? -23.719 -0.645 7.398 1 80.75 10 GLY B O 1
ATOM 2022 N N . ALA B 1 11 ? -25.047 -1.228 5.672 1 83.88 11 ALA B N 1
ATOM 2023 C CA . ALA B 1 11 ? -24.297 -2.457 5.41 1 83.88 11 ALA B CA 1
ATOM 2024 C C . ALA B 1 11 ? -22.844 -2.156 5.07 1 83.88 11 ALA B C 1
ATOM 2026 O O . ALA B 1 11 ? -21.938 -2.883 5.484 1 83.88 11 ALA B O 1
ATOM 2027 N N . LEU B 1 12 ? -22.625 -1.135 4.367 1 87.19 12 LEU B N 1
ATOM 2028 C CA . LEU B 1 12 ? -21.266 -0.737 4.035 1 87.19 12 LEU B CA 1
ATOM 2029 C C . LEU B 1 12 ? -20.5 -0.311 5.281 1 87.19 12 LEU B C 1
ATOM 2031 O O . LEU B 1 12 ? -19.359 -0.727 5.488 1 87.19 12 LEU B O 1
ATOM 2035 N N . GLY B 1 13 ? -21.141 0.463 6.109 1 88.56 13 GLY B N 1
ATOM 2036 C CA . GLY B 1 13 ? -20.516 0.851 7.363 1 88.56 13 GLY B CA 1
ATOM 2037 C C . GLY B 1 13 ? -20.078 -0.334 8.203 1 88.56 13 GLY B C 1
ATOM 2038 O O . GLY B 1 13 ? -18.969 -0.338 8.758 1 88.56 13 GLY B O 1
ATOM 2039 N N . THR B 1 14 ? -20.938 -1.291 8.242 1 91.31 14 THR B N 1
ATOM 2040 C CA . THR B 1 14 ? -20.656 -2.498 9.008 1 91.31 14 THR B CA 1
ATOM 2041 C C . THR B 1 14 ? -19.438 -3.227 8.43 1 91.31 14 THR B C 1
ATOM 2043 O O . THR B 1 14 ? -18.547 -3.648 9.172 1 91.31 14 THR B O 1
ATOM 2046 N N . SER B 1 15 ? -19.391 -3.357 7.148 1 93.62 15 SER B N 1
ATOM 2047 C CA . SER B 1 15 ? -18.266 -4.027 6.492 1 93.62 15 SER B CA 1
ATOM 2048 C C . SER B 1 15 ? -16.953 -3.311 6.773 1 93.62 15 SER B C 1
ATOM 2050 O O . SER B 1 15 ? -15.93 -3.953 7.016 1 93.62 15 SER B O 1
ATOM 2052 N N . LEU B 1 16 ? -17.031 -2.037 6.727 1 93 16 LEU B N 1
ATOM 2053 C CA . LEU B 1 16 ? -15.82 -1.249 6.934 1 93 16 LEU B CA 1
ATOM 2054 C C . LEU B 1 16 ? -15.336 -1.365 8.375 1 93 16 LEU B C 1
ATOM 2056 O O . LEU B 1 16 ? -14.133 -1.436 8.633 1 93 16 LEU B O 1
ATOM 2060 N N . ARG B 1 17 ? -16.25 -1.462 9.289 1 93.44 17 ARG B N 1
ATOM 2061 C CA . ARG B 1 17 ? -15.898 -1.687 10.688 1 93.44 17 ARG B CA 1
ATOM 2062 C C . ARG B 1 17 ? -15.258 -3.059 10.875 1 93.44 17 ARG B C 1
ATOM 2064 O O . ARG B 1 17 ? -14.305 -3.203 11.641 1 93.44 17 ARG B O 1
ATOM 2071 N N . ILE B 1 18 ? -15.805 -4.012 10.227 1 95.94 18 ILE B N 1
ATOM 2072 C CA . ILE B 1 18 ? -15.273 -5.367 10.289 1 95.94 18 ILE B CA 1
ATOM 2073 C C . ILE B 1 18 ? -13.844 -5.387 9.758 1 95.94 18 ILE B C 1
ATOM 2075 O O . ILE B 1 18 ? -12.961 -6.004 10.359 1 95.94 18 ILE B O 1
ATOM 2079 N N . LEU B 1 19 ? -13.57 -4.699 8.695 1 96.38 19 LEU B N 1
ATOM 2080 C CA . LEU B 1 19 ? -12.242 -4.633 8.102 1 96.38 19 LEU B CA 1
ATOM 2081 C C . LEU B 1 19 ? -11.25 -3.979 9.062 1 96.38 19 LEU B C 1
ATOM 2083 O O . LEU B 1 19 ? -10.133 -4.461 9.234 1 96.38 19 LEU B O 1
ATOM 2087 N N . GLU B 1 20 ? -11.68 -2.896 9.695 1 95.5 20 GLU B N 1
ATOM 2088 C CA . GLU B 1 20 ? -10.82 -2.211 10.656 1 95.5 20 GLU B CA 1
ATOM 2089 C C . GLU B 1 20 ? -10.477 -3.117 11.836 1 95.5 20 GLU B C 1
ATOM 2091 O O . GLU B 1 20 ? -9.328 -3.162 12.281 1 95.5 20 GLU B O 1
ATOM 2096 N N . ALA B 1 21 ? -11.461 -3.84 12.305 1 96.31 21 ALA B N 1
ATOM 2097 C CA . ALA B 1 21 ? -11.242 -4.77 13.406 1 96.31 21 ALA B CA 1
ATOM 2098 C C . ALA B 1 21 ? -10.281 -5.883 13.008 1 96.31 21 ALA B C 1
ATOM 2100 O O . ALA B 1 21 ? -9.391 -6.254 13.773 1 96.31 21 ALA B O 1
ATOM 2101 N N . LEU B 1 22 ? -10.445 -6.383 11.836 1 96.38 22 LEU B N 1
ATOM 2102 C CA . LEU B 1 22 ? -9.586 -7.445 11.328 1 96.38 22 LEU B CA 1
ATOM 2103 C C . LEU B 1 22 ? -8.133 -6.977 11.258 1 96.38 22 LEU B C 1
ATOM 2105 O O . LEU B 1 22 ? -7.219 -7.727 11.602 1 96.38 22 LEU B O 1
ATOM 2109 N N . LYS B 1 23 ? -7.957 -5.805 10.766 1 94.88 23 LYS B N 1
ATOM 2110 C CA . LYS B 1 23 ? -6.613 -5.238 10.68 1 94.88 23 LYS B CA 1
ATOM 2111 C C . LYS B 1 23 ? -5.98 -5.117 12.062 1 94.88 23 LYS B C 1
ATOM 2113 O O . LYS B 1 23 ? -4.824 -5.496 12.258 1 94.88 23 LYS B O 1
ATOM 2118 N N . GLU B 1 24 ? -6.707 -4.66 13.031 1 93.38 24 GLU B N 1
ATOM 2119 C CA . GLU B 1 24 ? -6.207 -4.418 14.375 1 93.38 24 GLU B CA 1
ATOM 2120 C C . GLU B 1 24 ? -5.859 -5.73 15.078 1 93.38 24 GLU B C 1
ATOM 2122 O O . GLU B 1 24 ? -4.836 -5.82 15.758 1 93.38 24 GLU B O 1
ATOM 2127 N N . ILE B 1 25 ? -6.691 -6.762 14.836 1 93.44 25 ILE B N 1
ATOM 2128 C CA . ILE B 1 25 ? -6.52 -8.039 15.523 1 93.44 25 ILE B CA 1
ATOM 2129 C C . ILE B 1 25 ? -5.449 -8.867 14.805 1 93.44 25 ILE B C 1
ATOM 2131 O O . ILE B 1 25 ? -4.777 -9.688 15.43 1 93.44 25 ILE B O 1
ATOM 2135 N N . GLY B 1 26 ? -5.266 -8.688 13.562 1 91.94 26 GLY B N 1
ATOM 2136 C CA . GLY B 1 26 ? -4.328 -9.469 12.773 1 91.94 26 GLY B CA 1
ATOM 2137 C C . GLY B 1 26 ? -4.922 -10.766 12.258 1 91.94 26 GLY B C 1
ATOM 2138 O O . GLY B 1 26 ? -4.207 -11.758 12.094 1 91.94 26 GLY B O 1
ATOM 2139 N N . GLY B 1 27 ? -6.23 -10.859 12.289 1 94.75 27 GLY B N 1
ATOM 2140 C CA . GLY B 1 27 ? -6.941 -12.047 11.867 1 94.75 27 GLY B CA 1
ATOM 2141 C C . GLY B 1 27 ? -7.871 -12.609 12.93 1 94.75 27 GLY B C 1
ATOM 2142 O O . GLY B 1 27 ? -7.543 -12.586 14.117 1 94.75 27 GLY B O 1
ATOM 2143 N N . ALA B 1 28 ? -9.023 -13.016 12.469 1 96.88 28 ALA B N 1
ATOM 2144 C CA . ALA B 1 28 ? -10 -13.492 13.445 1 96.88 28 ALA B CA 1
ATOM 2145 C C . ALA B 1 28 ? -11.062 -14.367 12.773 1 96.88 28 ALA B C 1
ATOM 2147 O O . ALA B 1 28 ? -11.297 -14.25 11.57 1 96.88 28 ALA B O 1
ATOM 2148 N N . GLY B 1 29 ? -11.609 -15.234 13.562 1 97.5 29 GLY B N 1
ATOM 2149 C CA . GLY B 1 29 ? -12.789 -15.945 13.102 1 97.5 29 GLY B CA 1
ATOM 2150 C C . GLY B 1 29 ? -14.07 -15.148 13.266 1 97.5 29 GLY B C 1
ATOM 2151 O O . GLY B 1 29 ? -14.062 -14.062 13.844 1 97.5 29 GLY B O 1
ATOM 2152 N N . VAL B 1 30 ? -15.125 -15.734 12.789 1 97.12 30 VAL B N 1
ATOM 2153 C CA . VAL B 1 30 ? -16.438 -15.094 12.797 1 97.12 30 VAL B CA 1
ATOM 2154 C C . VAL B 1 30 ? -16.859 -14.82 14.242 1 97.12 30 VAL B C 1
ATOM 2156 O O . VAL B 1 30 ? -17.328 -13.719 14.555 1 97.12 30 VAL B O 1
ATOM 2159 N N . THR B 1 31 ? -16.609 -15.742 15.109 1 97.06 31 THR B N 1
ATOM 2160 C CA . THR B 1 31 ? -17.047 -15.633 16.5 1 97.06 31 THR B CA 1
ATOM 2161 C C . THR B 1 31 ? -16.297 -14.523 17.219 1 97.06 31 THR B C 1
ATOM 2163 O O . THR B 1 31 ? -16.891 -13.711 17.922 1 97.06 31 THR B O 1
ATOM 2166 N N . GLU B 1 32 ? -15.055 -14.547 17.062 1 97.06 32 GLU B N 1
ATOM 2167 C CA . GLU B 1 32 ? -14.219 -13.531 17.703 1 97.06 32 GLU B CA 1
ATOM 2168 C C . GLU B 1 32 ? -14.586 -12.133 17.219 1 97.06 32 GLU B C 1
ATOM 2170 O O . GLU B 1 32 ? -14.727 -11.211 18.031 1 97.06 32 GLU B O 1
ATOM 2175 N N . LEU B 1 33 ? -14.812 -11.938 15.969 1 96.94 33 LEU B N 1
ATOM 2176 C CA . LEU B 1 33 ? -15.18 -10.641 15.406 1 96.94 33 LEU B CA 1
ATOM 2177 C C . LEU B 1 33 ? -16.562 -10.211 15.891 1 96.94 33 LEU B C 1
ATOM 2179 O O . LEU B 1 33 ? -16.781 -9.023 16.172 1 96.94 33 LEU B O 1
ATOM 2183 N N . ALA B 1 34 ? -17.422 -11.164 15.906 1 97.44 34 ALA B N 1
ATOM 2184 C CA . ALA B 1 34 ? -18.766 -10.875 16.406 1 97.44 34 ALA B CA 1
ATOM 2185 C C . ALA B 1 34 ? -18.719 -10.336 17.828 1 97.44 34 ALA B C 1
ATOM 2187 O O . ALA B 1 34 ? -19.391 -9.352 18.156 1 97.44 34 ALA B O 1
ATOM 2188 N N . GLY B 1 35 ? -17.969 -10.992 18.656 1 97.12 35 GLY B N 1
ATOM 2189 C CA . GLY B 1 35 ? -17.812 -10.539 20.031 1 97.12 35 GLY B CA 1
ATOM 2190 C C . GLY B 1 35 ? -17.172 -9.164 20.141 1 97.12 35 GLY B C 1
ATOM 2191 O O . GLY B 1 35 ? -17.672 -8.305 20.875 1 97.12 35 GLY B O 1
ATOM 2192 N N . GLU B 1 36 ? -16.125 -8.953 19.391 1 95.88 36 GLU B N 1
ATOM 2193 C CA . GLU B 1 36 ? -15.375 -7.699 19.422 1 95.88 36 GLU B CA 1
ATOM 2194 C C . GLU B 1 36 ? -16.25 -6.527 18.969 1 95.88 36 GLU B C 1
ATOM 2196 O O . GLU B 1 36 ? -16.125 -5.418 19.484 1 95.88 36 GLU B O 1
ATOM 2201 N N . LEU B 1 37 ? -17.188 -6.777 18.047 1 96.38 37 LEU B N 1
ATOM 2202 C CA . LEU B 1 37 ? -17.922 -5.684 17.422 1 96.38 37 LEU B CA 1
ATOM 2203 C C . LEU B 1 37 ? -19.344 -5.605 17.969 1 96.38 37 LEU B C 1
ATOM 2205 O O . LEU B 1 37 ? -20.094 -4.672 17.656 1 96.38 37 LEU B O 1
ATOM 2209 N N . GLY B 1 38 ? -19.703 -6.562 18.75 1 97.06 38 GLY B N 1
ATOM 2210 C CA . GLY B 1 38 ? -21.062 -6.594 19.25 1 97.06 38 GLY B CA 1
ATOM 2211 C C . GLY B 1 38 ? -22.094 -6.812 18.172 1 97.06 38 GLY B C 1
ATOM 2212 O O . GLY B 1 38 ? -23.141 -6.148 18.156 1 97.06 38 GLY B O 1
ATOM 2213 N N . LEU B 1 39 ? -21.797 -7.637 17.234 1 95.94 39 LEU B N 1
ATOM 2214 C CA . LEU B 1 39 ? -22.672 -7.957 16.109 1 95.94 39 LEU B CA 1
ATOM 2215 C C . LEU B 1 39 ? -23.062 -9.43 16.125 1 95.94 39 LEU B C 1
ATOM 2217 O O . LEU B 1 39 ? -22.328 -10.266 16.656 1 95.94 39 LEU B O 1
ATOM 2221 N N . PRO B 1 40 ? -24.219 -9.773 15.516 1 96.19 40 PRO B N 1
ATOM 2222 C CA . PRO B 1 40 ? -24.562 -11.195 15.352 1 96.19 40 PRO B CA 1
ATOM 2223 C C . PRO B 1 40 ? -23.578 -11.93 14.438 1 96.19 40 PRO B C 1
ATOM 2225 O O . PRO B 1 40 ? -23.109 -11.367 13.445 1 96.19 40 PRO B O 1
ATOM 2228 N N . LYS B 1 41 ? -23.328 -13.188 14.773 1 96.25 41 LYS B N 1
ATOM 2229 C CA . LYS B 1 41 ? -22.422 -14.008 13.992 1 96.25 41 LYS B CA 1
ATOM 2230 C C . LYS B 1 41 ? -22.859 -14.086 12.531 1 96.25 41 LYS B C 1
ATOM 2232 O O . LYS B 1 41 ? -22.031 -14.055 11.617 1 96.25 41 LYS B O 1
ATOM 2237 N N . SER B 1 42 ? -24.094 -14.203 12.336 1 94.69 42 SER B N 1
ATOM 2238 C CA . SER B 1 42 ? -24.625 -14.32 10.977 1 94.69 42 SER B CA 1
ATOM 2239 C C . SER B 1 42 ? -24.328 -13.07 10.156 1 94.69 42 SER B C 1
ATOM 2241 O O . SER B 1 42 ? -24.047 -13.164 8.961 1 94.69 42 SER B O 1
ATOM 2243 N N . THR B 1 43 ? -24.406 -11.93 10.797 1 92.81 43 THR B N 1
ATOM 2244 C CA . THR B 1 43 ? -24.094 -10.672 10.133 1 92.81 43 THR B CA 1
ATOM 2245 C C . THR B 1 43 ? -22.609 -10.625 9.742 1 92.81 43 THR B C 1
ATOM 2247 O O . THR B 1 43 ? -22.281 -10.328 8.594 1 92.81 43 THR B O 1
ATOM 2250 N N . VAL B 1 44 ? -21.781 -10.945 10.703 1 95.75 44 VAL B N 1
ATOM 2251 C CA . VAL B 1 44 ? -20.344 -10.93 10.453 1 95.75 44 VAL B CA 1
ATOM 2252 C C . VAL B 1 44 ? -20 -11.914 9.328 1 95.75 44 VAL B C 1
ATOM 2254 O O . VAL B 1 44 ? -19.25 -11.578 8.414 1 95.75 44 VAL B O 1
ATOM 2257 N N . TYR B 1 45 ? -20.641 -13.008 9.391 1 95.19 45 TYR B N 1
ATOM 2258 C CA . TYR B 1 45 ? -20.375 -14.039 8.391 1 95.19 45 TYR B CA 1
ATOM 2259 C C . TYR B 1 45 ? -20.75 -13.547 6.996 1 95.19 45 TYR B C 1
ATOM 2261 O O . TYR B 1 45 ? -19.969 -13.703 6.051 1 95.19 45 TYR B O 1
ATOM 2269 N N . SER B 1 46 ? -21.906 -13.008 6.844 1 94.56 46 SER B N 1
ATOM 2270 C CA . SER B 1 46 ? -22.375 -12.539 5.543 1 94.56 46 SER B CA 1
ATOM 2271 C C . SER B 1 46 ? -21.469 -11.461 4.98 1 94.56 46 SER B C 1
ATOM 2273 O O . SER B 1 46 ? -21.188 -11.43 3.779 1 94.56 46 SER B O 1
ATOM 2275 N N . HIS B 1 47 ? -21.047 -10.602 5.871 1 94.5 47 HIS B N 1
ATOM 2276 C CA . HIS B 1 47 ? -20.141 -9.539 5.434 1 94.5 47 HIS B CA 1
ATOM 2277 C C . HIS B 1 47 ? -18.781 -10.109 5.02 1 94.5 47 HIS B C 1
ATOM 2279 O O . HIS B 1 47 ? -18.25 -9.742 3.971 1 94.5 47 HIS B O 1
ATOM 2285 N N . LEU B 1 48 ? -18.281 -11.016 5.801 1 95.88 48 LEU B N 1
ATOM 2286 C CA . LEU B 1 48 ? -16.984 -11.625 5.492 1 95.88 48 LEU B CA 1
ATOM 2287 C C . LEU B 1 48 ? -17.062 -12.43 4.199 1 95.88 48 LEU B C 1
ATOM 2289 O O . LEU B 1 48 ? -16.125 -12.398 3.393 1 95.88 48 LEU B O 1
ATOM 2293 N N . ARG B 1 49 ? -18.094 -13.109 4.047 1 94.19 49 ARG B N 1
ATOM 2294 C CA . ARG B 1 49 ? -18.281 -13.883 2.826 1 94.19 49 ARG B CA 1
ATOM 2295 C C . ARG B 1 49 ? -18.281 -12.977 1.598 1 94.19 49 ARG B C 1
ATOM 2297 O O . ARG B 1 49 ? -17.625 -13.289 0.595 1 94.19 49 ARG B O 1
ATOM 2304 N N . THR B 1 50 ? -19 -11.891 1.66 1 92.31 50 THR B N 1
ATOM 2305 C CA . THR B 1 50 ? -19.062 -10.945 0.552 1 92.31 50 THR B CA 1
ATOM 2306 C C . THR B 1 50 ? -17.688 -10.32 0.303 1 92.31 50 THR B C 1
ATOM 2308 O O . THR B 1 50 ? -17.25 -10.211 -0.843 1 92.31 50 THR B O 1
ATOM 2311 N N . LEU B 1 51 ? -17 -9.945 1.375 1 95.31 51 LEU B N 1
ATOM 2312 C CA . LEU B 1 51 ? -15.664 -9.359 1.267 1 95.31 51 LEU B CA 1
ATOM 2313 C C . LEU B 1 51 ? -14.688 -10.352 0.65 1 95.31 51 LEU B C 1
ATOM 2315 O O . LEU B 1 51 ? -13.805 -9.961 -0.12 1 95.31 51 LEU B O 1
ATOM 2319 N N . ARG B 1 52 ? -14.805 -11.602 0.984 1 95.06 52 ARG B N 1
ATOM 2320 C CA . ARG B 1 52 ? -13.945 -12.641 0.43 1 95.06 52 ARG B CA 1
ATOM 2321 C C . ARG B 1 52 ? -14.219 -12.852 -1.055 1 95.06 52 ARG B C 1
ATOM 2323 O O . ARG B 1 52 ? -13.289 -12.961 -1.855 1 95.06 52 ARG B O 1
ATOM 2330 N N . GLU B 1 53 ? -15.492 -12.883 -1.379 1 92.88 53 GLU B N 1
ATOM 2331 C CA . GLU B 1 53 ? -15.891 -13.062 -2.773 1 92.88 53 GLU B CA 1
ATOM 2332 C C . GLU B 1 53 ? -15.32 -11.953 -3.654 1 92.88 53 GLU B C 1
ATOM 2334 O O . GLU B 1 53 ? -15 -12.188 -4.824 1 92.88 53 GLU B O 1
ATOM 2339 N N . HIS B 1 54 ? -15.18 -10.797 -3.027 1 92.75 54 HIS B N 1
ATOM 2340 C CA . HIS B 1 54 ? -14.625 -9.664 -3.768 1 92.75 54 HIS B CA 1
ATOM 2341 C C . HIS B 1 54 ? -13.133 -9.508 -3.502 1 92.75 54 HIS B C 1
ATOM 2343 O O . HIS B 1 54 ? -12.531 -8.516 -3.916 1 92.75 54 HIS B O 1
ATOM 2349 N N . GLU B 1 55 ? -12.531 -10.422 -2.723 1 95.25 55 GLU B N 1
ATOM 2350 C CA . GLU B 1 55 ? -11.094 -10.641 -2.615 1 95.25 55 GLU B CA 1
ATOM 2351 C C . GLU B 1 55 ? -10.453 -9.602 -1.697 1 95.25 55 GLU B C 1
ATOM 2353 O O . GLU B 1 55 ? -9.258 -9.32 -1.812 1 95.25 55 GLU B O 1
ATOM 2358 N N . TYR B 1 56 ? -11.234 -9.008 -0.762 1 95.81 56 TYR B N 1
ATOM 2359 C CA . TYR B 1 56 ? -10.703 -8.039 0.192 1 95.81 56 TYR B CA 1
ATOM 2360 C C . TYR B 1 56 ? -10.195 -8.734 1.45 1 95.81 56 TYR B C 1
ATOM 2362 O O . TYR B 1 56 ? -9.422 -8.148 2.219 1 95.81 56 TYR B O 1
ATOM 2370 N N . VAL B 1 57 ? -10.719 -9.969 1.637 1 97.19 57 VAL B N 1
ATOM 2371 C CA . VAL B 1 57 ? -10.219 -10.773 2.742 1 97.19 57 VAL B CA 1
ATOM 2372 C C . VAL B 1 57 ? -9.906 -12.188 2.252 1 97.19 57 VAL B C 1
ATOM 2374 O O . VAL B 1 57 ? -10.359 -12.594 1.182 1 97.19 57 VAL B O 1
ATOM 2377 N N . ILE B 1 58 ? -9.078 -12.859 2.973 1 96.81 58 ILE B N 1
ATOM 2378 C CA . ILE B 1 58 ? -8.789 -14.273 2.752 1 96.81 58 ILE B CA 1
ATOM 2379 C C . ILE B 1 58 ? -9.227 -15.086 3.967 1 96.81 58 ILE B C 1
ATOM 2381 O O . ILE B 1 58 ? -9.414 -14.531 5.055 1 96.81 58 ILE B O 1
ATOM 2385 N N . ASN B 1 59 ? -9.516 -16.297 3.766 1 95.81 59 ASN B N 1
ATOM 2386 C CA . ASN B 1 59 ? -9.906 -17.219 4.828 1 95.81 59 ASN B CA 1
ATOM 2387 C C . ASN B 1 59 ? -9.031 -18.469 4.848 1 95.81 59 ASN B C 1
ATOM 2389 O O . ASN B 1 59 ? -9.016 -19.234 3.889 1 95.81 59 ASN B O 1
ATOM 2393 N N . HIS B 1 60 ? -8.219 -18.578 5.883 1 91.31 60 HIS B N 1
ATOM 2394 C CA . HIS B 1 60 ? -7.43 -19.766 6.113 1 91.31 60 HIS B CA 1
ATOM 2395 C C . HIS B 1 60 ? -7.918 -20.531 7.344 1 91.31 60 HIS B C 1
ATOM 2397 O O . HIS B 1 60 ? -7.621 -20.141 8.477 1 91.31 60 HIS B O 1
ATOM 2403 N N . ASP B 1 61 ? -8.57 -21.641 7.125 1 91.38 61 ASP B N 1
ATOM 2404 C CA . ASP B 1 61 ? -9.047 -22.5 8.211 1 91.38 61 ASP B CA 1
ATOM 2405 C C . ASP B 1 61 ? -9.883 -21.703 9.203 1 91.38 61 ASP B C 1
ATOM 2407 O O . ASP B 1 61 ? -9.586 -21.688 10.406 1 91.38 61 ASP B O 1
ATOM 2411 N N . GLU B 1 62 ? -10.781 -20.906 8.711 1 93.25 62 GLU B N 1
ATOM 2412 C CA . GLU B 1 62 ? -11.789 -20.172 9.477 1 93.25 62 GLU B CA 1
ATOM 2413 C C . GLU B 1 62 ? -11.203 -18.922 10.117 1 93.25 62 GLU B C 1
ATOM 2415 O O . GLU B 1 62 ? -11.812 -18.328 11 1 93.25 62 GLU B O 1
ATOM 2420 N N . THR B 1 63 ? -10.047 -18.609 9.758 1 96.44 63 THR B N 1
ATOM 2421 C CA . THR B 1 63 ? -9.445 -17.344 10.164 1 96.44 63 THR B CA 1
ATOM 2422 C C . THR B 1 63 ? -9.398 -16.375 9 1 96.44 63 THR B C 1
ATOM 2424 O O . THR B 1 63 ? -8.727 -16.625 7.996 1 96.44 63 THR B O 1
ATOM 2427 N N . TYR B 1 64 ? -10.086 -15.32 9.188 1 97.44 64 TYR B N 1
ATOM 2428 C CA . TYR B 1 64 ? -10.125 -14.289 8.156 1 97.44 64 TYR B CA 1
ATOM 2429 C C . TYR B 1 64 ? -9.023 -13.266 8.359 1 97.44 64 TYR B C 1
ATOM 2431 O O . TYR B 1 64 ? -8.727 -12.883 9.5 1 97.44 64 TYR B O 1
ATOM 2439 N N . CYS B 1 65 ? -8.352 -12.812 7.246 1 97.38 65 CYS B N 1
ATOM 2440 C CA . CYS B 1 65 ? -7.324 -11.781 7.246 1 97.38 65 CYS B CA 1
ATOM 2441 C C . CYS B 1 65 ? -7.535 -10.797 6.098 1 97.38 65 CYS B C 1
ATOM 2443 O O . CYS B 1 65 ? -8.211 -11.117 5.121 1 97.38 65 CYS B O 1
ATOM 2445 N N . ILE B 1 66 ? -6.973 -9.625 6.301 1 97.19 66 ILE B N 1
ATOM 2446 C CA . ILE B 1 66 ? -7.004 -8.625 5.238 1 97.19 66 ILE B CA 1
ATOM 2447 C C . ILE B 1 66 ? -6.258 -9.156 4.016 1 97.19 66 ILE B C 1
ATOM 2449 O O . ILE B 1 66 ? -5.184 -9.75 4.141 1 97.19 66 ILE B O 1
ATOM 2453 N N . GLY B 1 67 ? -6.848 -9.039 2.854 1 97.12 67 GLY B N 1
ATOM 2454 C CA . GLY B 1 67 ? -6.207 -9.477 1.623 1 97.12 67 GLY B CA 1
ATOM 2455 C C . GLY B 1 67 ? -5.285 -8.422 1.028 1 97.12 67 GLY B C 1
ATOM 2456 O O . GLY B 1 67 ? -5.238 -7.289 1.503 1 97.12 67 GLY B O 1
ATOM 2457 N N . LEU B 1 68 ? -4.621 -8.742 -0.084 1 97.69 68 LEU B N 1
ATOM 2458 C CA . LEU B 1 68 ? -3.598 -7.895 -0.689 1 97.69 68 LEU B CA 1
ATOM 2459 C C . LEU B 1 68 ? -4.215 -6.941 -1.704 1 97.69 68 LEU B C 1
ATOM 2461 O O . LEU B 1 68 ? -3.514 -6.117 -2.295 1 97.69 68 LEU B O 1
ATOM 2465 N N . LYS B 1 69 ? -5.531 -7.043 -1.86 1 96.44 69 LYS B N 1
ATOM 2466 C CA . LYS B 1 69 ? -6.219 -6.113 -2.748 1 96.44 69 LYS B CA 1
ATOM 2467 C C . LYS B 1 69 ? -6.039 -4.672 -2.281 1 96.44 69 LYS B C 1
ATOM 2469 O O . LYS B 1 69 ? -5.969 -3.752 -3.098 1 96.44 69 LYS B O 1
ATOM 2474 N N . PHE B 1 70 ? -5.922 -4.48 -1.006 1 97.31 70 PHE B N 1
ATOM 2475 C CA . PHE B 1 70 ? -5.695 -3.154 -0.442 1 97.31 70 PHE B CA 1
ATOM 2476 C C . PHE B 1 70 ? -4.332 -2.611 -0.863 1 97.31 70 PHE B C 1
ATOM 2478 O O . PHE B 1 70 ? -4.184 -1.412 -1.102 1 97.31 70 PHE B O 1
ATOM 2485 N N . LEU B 1 71 ? -3.408 -3.518 -0.942 1 97.62 71 LEU B N 1
ATOM 2486 C CA . LEU B 1 71 ? -2.074 -3.123 -1.384 1 97.62 71 LEU B CA 1
ATOM 2487 C C . LEU B 1 71 ? -2.109 -2.592 -2.812 1 97.62 71 LEU B C 1
ATOM 2489 O O . LEU B 1 71 ? -1.465 -1.588 -3.121 1 97.62 71 LEU B O 1
ATOM 2493 N N . ASP B 1 72 ? -2.9 -3.219 -3.615 1 96.88 72 ASP B N 1
ATOM 2494 C CA . ASP B 1 72 ? -3.07 -2.795 -5.004 1 96.88 72 ASP B CA 1
ATOM 2495 C C . ASP B 1 72 ? -3.639 -1.38 -5.078 1 96.88 72 ASP B C 1
ATOM 2497 O O . ASP B 1 72 ? -3.059 -0.508 -5.73 1 96.88 72 ASP B O 1
ATOM 2501 N N . PHE B 1 73 ? -4.734 -1.129 -4.332 1 96.5 73 PHE B N 1
ATOM 2502 C CA . PHE B 1 73 ? -5.363 0.187 -4.297 1 96.5 73 PHE B CA 1
ATOM 2503 C C . PHE B 1 73 ? -4.402 1.229 -3.734 1 96.5 73 PHE B C 1
ATOM 2505 O O . PHE B 1 73 ? -4.258 2.316 -4.297 1 96.5 73 PHE B O 1
ATOM 2512 N N . GLY B 1 74 ? -3.744 0.849 -2.641 1 96.88 74 GLY B N 1
ATOM 2513 C CA . GLY B 1 74 ? -2.875 1.786 -1.947 1 96.88 74 GLY B CA 1
ATOM 2514 C C . GLY B 1 74 ? -1.677 2.213 -2.771 1 96.88 74 GLY B C 1
ATOM 2515 O O . GLY B 1 74 ? -1.415 3.408 -2.928 1 96.88 74 GLY B O 1
ATOM 2516 N N . GLU B 1 75 ? -1 1.255 -3.328 1 96.12 75 GLU B N 1
ATOM 2517 C CA . GLU B 1 75 ? 0.195 1.538 -4.117 1 96.12 75 GLU B CA 1
ATOM 2518 C C . GLU B 1 75 ? -0.16 2.25 -5.418 1 96.12 75 GLU B C 1
ATOM 2520 O O . GLU B 1 75 ? 0.537 3.178 -5.836 1 96.12 75 GLU B O 1
ATOM 2525 N N . HIS B 1 76 ? -1.191 1.815 -5.977 1 94.31 76 HIS B N 1
ATOM 2526 C CA . HIS B 1 76 ? -1.671 2.461 -7.195 1 94.31 76 HIS B CA 1
ATOM 2527 C C . HIS B 1 76 ? -1.944 3.943 -6.961 1 94.31 76 HIS B C 1
ATOM 2529 O O . HIS B 1 76 ? -1.522 4.789 -7.754 1 94.31 76 HIS B O 1
ATOM 2535 N N . THR B 1 77 ? -2.582 4.223 -5.918 1 94.81 77 THR B N 1
ATOM 2536 C CA . THR B 1 77 ? -2.949 5.59 -5.57 1 94.81 77 THR B CA 1
ATOM 2537 C C . THR B 1 77 ? -1.709 6.418 -5.246 1 94.81 77 THR B C 1
ATOM 2539 O O . THR B 1 77 ? -1.525 7.512 -5.789 1 94.81 77 THR B O 1
ATOM 2542 N N . ARG B 1 78 ? -0.884 5.922 -4.445 1 96.06 78 ARG B N 1
ATOM 2543 C CA . ARG B 1 78 ? 0.313 6.648 -4.035 1 96.06 78 ARG B CA 1
ATOM 2544 C C . ARG B 1 78 ? 1.219 6.93 -5.23 1 96.06 78 ARG B C 1
ATOM 2546 O O . ARG B 1 78 ? 1.719 8.047 -5.383 1 96.06 78 ARG B O 1
ATOM 2553 N N . ASP B 1 79 ? 1.416 5.922 -6.09 1 93.5 79 ASP B N 1
ATOM 2554 C CA . ASP B 1 79 ? 2.354 6.023 -7.203 1 93.5 79 ASP B CA 1
ATOM 2555 C C . ASP B 1 79 ? 1.897 7.078 -8.211 1 93.5 79 ASP B C 1
ATOM 2557 O O . ASP B 1 79 ? 2.693 7.555 -9.023 1 93.5 79 ASP B O 1
ATOM 2561 N N . ARG B 1 80 ? 0.695 7.43 -8.133 1 91.75 80 ARG B N 1
ATOM 2562 C CA . ARG B 1 80 ? 0.157 8.375 -9.102 1 91.75 80 ARG B CA 1
ATOM 2563 C C . ARG B 1 80 ? 0.119 9.789 -8.523 1 91.75 80 ARG B C 1
ATOM 2565 O O . ARG B 1 80 ? -0.244 10.742 -9.219 1 91.75 80 ARG B O 1
ATOM 2572 N N . MET B 1 81 ? 0.509 9.953 -7.324 1 94.75 81 MET B N 1
ATOM 2573 C CA . MET B 1 81 ? 0.627 11.281 -6.727 1 94.75 81 MET B CA 1
ATOM 2574 C C . MET B 1 81 ? 1.914 11.961 -7.172 1 94.75 81 MET B C 1
ATOM 2576 O O . MET B 1 81 ? 3.01 11.453 -6.934 1 94.75 81 MET B O 1
ATOM 2580 N N . ASP B 1 82 ? 1.83 13.164 -7.672 1 95.38 82 ASP B N 1
ATOM 2581 C CA . ASP B 1 82 ? 2.988 13.914 -8.148 1 95.38 82 ASP B CA 1
ATOM 2582 C C . ASP B 1 82 ? 3.99 14.148 -7.023 1 95.38 82 ASP B C 1
ATOM 2584 O O . ASP B 1 82 ? 5.199 14.016 -7.223 1 95.38 82 ASP B O 1
ATOM 2588 N N . ILE B 1 83 ? 3.49 14.445 -5.914 1 97.38 83 ILE B N 1
ATOM 2589 C CA . ILE B 1 83 ? 4.371 14.789 -4.805 1 97.38 83 ILE B CA 1
ATOM 2590 C C . ILE B 1 83 ? 5.203 13.57 -4.41 1 97.38 83 ILE B C 1
ATOM 2592 O O . ILE B 1 83 ? 6.363 13.703 -4.012 1 97.38 83 ILE B O 1
ATOM 2596 N N . TYR B 1 84 ? 4.629 12.398 -4.496 1 97.62 84 TYR B N 1
ATOM 2597 C CA . TYR B 1 84 ? 5.352 11.18 -4.156 1 97.62 84 TYR B CA 1
ATOM 2598 C C . TYR B 1 84 ? 6.512 10.945 -5.117 1 97.62 84 TYR B C 1
ATOM 2600 O O . TYR B 1 84 ? 7.645 10.727 -4.688 1 97.62 84 TYR B O 1
ATOM 2608 N N . GLU B 1 85 ? 6.219 10.984 -6.34 1 95.19 85 GLU B N 1
ATOM 2609 C CA . GLU B 1 85 ? 7.223 10.727 -7.367 1 95.19 85 GLU B CA 1
ATOM 2610 C C . GLU B 1 85 ? 8.383 11.711 -7.266 1 95.19 85 GLU B C 1
ATOM 2612 O O . GLU B 1 85 ? 9.547 11.312 -7.348 1 95.19 85 GLU B O 1
ATOM 2617 N N . VAL B 1 86 ? 8.062 12.93 -7.02 1 96.62 86 VAL B N 1
ATOM 2618 C CA . VAL B 1 86 ? 9.062 13.992 -7.043 1 96.62 86 VAL B CA 1
ATOM 2619 C C . VAL B 1 86 ? 9.828 14.008 -5.723 1 96.62 86 VAL B C 1
ATOM 2621 O O . VAL B 1 86 ? 11.031 14.289 -5.699 1 96.62 86 VAL B O 1
ATOM 2624 N N . ALA B 1 87 ? 9.195 13.695 -4.66 1 98.12 87 ALA B N 1
ATOM 2625 C CA . ALA B 1 87 ? 9.797 13.844 -3.338 1 98.12 87 ALA B CA 1
ATOM 2626 C C . ALA B 1 87 ? 10.633 12.617 -2.975 1 98.12 87 ALA B C 1
ATOM 2628 O O . ALA B 1 87 ? 11.539 12.703 -2.146 1 98.12 87 ALA B O 1
ATOM 2629 N N . LYS B 1 88 ? 10.32 11.5 -3.557 1 97.56 88 LYS B N 1
ATOM 2630 C CA . LYS B 1 88 ? 10.914 10.227 -3.174 1 97.56 88 LYS B CA 1
ATOM 2631 C C . LYS B 1 88 ? 12.438 10.297 -3.209 1 97.56 88 LYS B C 1
ATOM 2633 O O . LYS B 1 88 ? 13.102 9.992 -2.215 1 97.56 88 LYS B O 1
ATOM 2638 N N . PRO B 1 89 ? 13.055 10.75 -4.32 1 97.25 89 PRO B N 1
ATOM 2639 C CA . PRO B 1 89 ? 14.523 10.797 -4.344 1 97.25 89 PRO B CA 1
ATOM 2640 C C . PRO B 1 89 ? 15.094 11.781 -3.326 1 97.25 89 PRO B C 1
ATOM 2642 O O . PRO B 1 89 ? 16.188 11.555 -2.789 1 97.25 89 PRO B O 1
ATOM 2645 N N . GLU B 1 90 ? 14.391 12.852 -3.064 1 98.38 90 GLU B N 1
ATOM 2646 C CA . GLU B 1 90 ? 14.852 13.836 -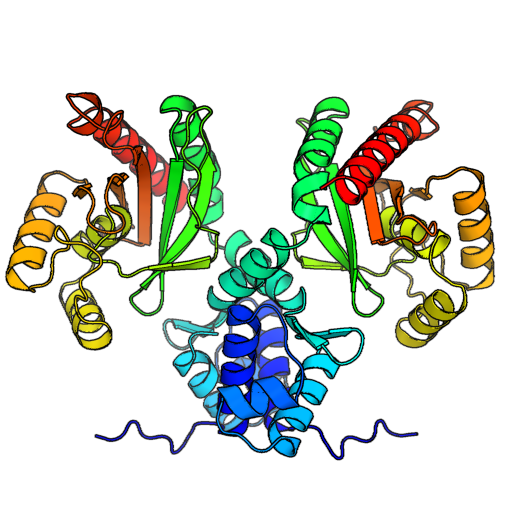2.094 1 98.38 90 GLU B CA 1
ATOM 2647 C C . GLU B 1 90 ? 14.789 13.281 -0.673 1 98.38 90 GLU B C 1
ATOM 2649 O O . GLU B 1 90 ? 15.688 13.539 0.136 1 98.38 90 GLU B O 1
ATOM 2654 N N . VAL B 1 91 ? 13.766 12.531 -0.393 1 98.56 91 VAL B N 1
ATOM 2655 C CA . VAL B 1 91 ? 13.617 11.93 0.927 1 98.56 91 VAL B CA 1
ATOM 2656 C C . VAL B 1 91 ? 14.688 10.867 1.133 1 98.56 91 VAL B C 1
ATOM 2658 O O . VAL B 1 91 ? 15.273 10.766 2.215 1 98.56 91 VAL B O 1
ATOM 2661 N N . GLN B 1 92 ? 14.961 10.102 0.11 1 97.75 92 GLN B N 1
ATOM 2662 C CA . GLN B 1 92 ? 16.031 9.117 0.169 1 97.75 92 GLN B CA 1
ATOM 2663 C C . GLN B 1 92 ? 17.375 9.789 0.422 1 97.75 92 GLN B C 1
ATOM 2665 O O . GLN B 1 92 ? 18.172 9.32 1.245 1 97.75 92 GLN B O 1
ATOM 2670 N N . ALA B 1 93 ? 17.625 10.883 -0.245 1 98.06 93 ALA B N 1
ATOM 2671 C CA . ALA B 1 93 ? 18.875 11.625 -0.079 1 98.06 93 ALA B CA 1
ATOM 2672 C C . ALA B 1 93 ? 19 12.164 1.34 1 98.06 93 ALA B C 1
ATOM 2674 O O . ALA B 1 93 ? 20.078 12.102 1.939 1 98.06 93 ALA B O 1
ATOM 2675 N N . LEU B 1 94 ? 17.922 12.656 1.871 1 98.06 94 LEU B N 1
ATOM 2676 C CA . LEU B 1 94 ? 17.922 13.164 3.236 1 98.06 94 LEU B CA 1
ATOM 2677 C C . LEU B 1 94 ? 18.297 12.07 4.23 1 98.06 94 LEU B C 1
ATOM 2679 O O . LEU B 1 94 ? 19.094 12.305 5.145 1 98.06 94 LEU B O 1
ATOM 2683 N N . ALA B 1 95 ? 17.734 10.914 4.031 1 98.19 95 ALA B N 1
ATOM 2684 C CA . ALA B 1 95 ? 18.031 9.789 4.914 1 98.19 95 ALA B CA 1
ATOM 2685 C C . ALA B 1 95 ? 19.5 9.398 4.824 1 98.19 95 ALA B C 1
ATOM 2687 O O . ALA B 1 95 ? 20.156 9.203 5.848 1 98.19 95 ALA B O 1
ATOM 2688 N N . GLU B 1 96 ? 19.922 9.328 3.643 1 97 96 GLU B N 1
ATOM 2689 C CA . GLU B 1 96 ? 21.312 8.945 3.416 1 97 96 GLU B CA 1
ATOM 2690 C C . GLU B 1 96 ? 22.281 9.969 4.016 1 97 96 GLU B C 1
ATOM 2692 O O . GLU B 1 96 ? 23.25 9.602 4.672 1 97 96 GLU B O 1
ATOM 2697 N N . GLU B 1 97 ? 22.016 11.195 3.836 1 96 97 GLU B N 1
ATOM 2698 C CA . GLU B 1 97 ? 22.891 12.281 4.266 1 96 97 GLU B CA 1
ATOM 2699 C C . GLU B 1 97 ? 22.891 12.414 5.785 1 96 97 GLU B C 1
ATOM 2701 O O . GLU B 1 97 ? 23.922 12.734 6.383 1 96 97 GLU B O 1
ATOM 2706 N N . THR B 1 98 ? 21.766 12.148 6.371 1 95.69 98 THR B N 1
ATOM 2707 C CA . THR B 1 98 ? 21.656 12.391 7.809 1 95.69 98 THR B CA 1
ATOM 2708 C C . THR B 1 98 ? 21.906 11.102 8.586 1 95.69 98 THR B C 1
ATOM 2710 O O . THR B 1 98 ? 22.188 11.141 9.789 1 95.69 98 THR B O 1
ATOM 2713 N N . GLY B 1 99 ? 21.75 10.016 7.879 1 96.69 99 GLY B N 1
ATOM 2714 C CA . GLY B 1 99 ? 21.844 8.727 8.539 1 96.69 99 GLY B CA 1
ATOM 2715 C C . GLY B 1 99 ? 20.609 8.383 9.367 1 96.69 99 GLY B C 1
ATOM 2716 O O . GLY B 1 99 ? 20.609 7.391 10.094 1 96.69 99 GLY B O 1
ATOM 2717 N N . GLU B 1 100 ? 19.594 9.18 9.281 1 97.44 100 GLU B N 1
ATOM 2718 C CA . GLU B 1 100 ? 18.406 9.055 10.117 1 97.44 100 GLU B CA 1
ATOM 2719 C C . GLU B 1 100 ? 17.172 8.703 9.289 1 97.44 100 GLU B C 1
ATOM 2721 O O . GLU B 1 100 ? 17.281 8.414 8.094 1 97.44 100 GLU B O 1
ATOM 2726 N N . LEU B 1 101 ? 16.016 8.68 9.961 1 97.88 101 LEU B N 1
ATOM 2727 C CA . LEU B 1 101 ? 14.75 8.391 9.289 1 97.88 101 LEU B CA 1
ATOM 2728 C C . LEU B 1 101 ? 14.18 9.656 8.648 1 97.88 101 LEU B C 1
ATOM 2730 O O . LEU B 1 101 ? 14 10.672 9.32 1 97.88 101 LEU B O 1
ATOM 2734 N N . ALA B 1 102 ? 13.961 9.57 7.348 1 98.56 102 ALA B N 1
ATOM 2735 C CA . ALA B 1 102 ? 13.312 10.664 6.625 1 98.56 102 ALA B CA 1
ATOM 2736 C C . ALA B 1 102 ? 11.914 10.258 6.164 1 98.56 102 ALA B C 1
ATOM 2738 O O . ALA B 1 102 ? 11.68 9.094 5.828 1 98.56 102 ALA B O 1
ATOM 2739 N N . ASN B 1 103 ? 11.016 11.242 6.168 1 98.56 103 ASN B N 1
ATOM 2740 C CA . ASN B 1 103 ? 9.625 10.938 5.871 1 98.56 103 ASN B CA 1
ATOM 2741 C C . ASN B 1 103 ? 9 11.984 4.953 1 98.56 103 ASN B C 1
ATOM 2743 O O . ASN B 1 103 ? 9.445 13.133 4.926 1 98.56 103 ASN B O 1
ATOM 2747 N N . LEU B 1 104 ? 8.016 11.523 4.215 1 98.88 104 LEU B N 1
ATOM 2748 C CA . LEU B 1 104 ? 7.086 12.352 3.453 1 98.88 104 LEU B CA 1
ATOM 2749 C C . LEU B 1 104 ? 5.656 12.164 3.953 1 98.88 104 LEU B C 1
ATOM 2751 O O . LEU B 1 104 ? 5.188 11.031 4.09 1 98.88 104 LEU B O 1
ATOM 2755 N N . LEU B 1 105 ? 5.027 13.25 4.262 1 98.81 105 LEU B N 1
ATOM 2756 C CA . LEU B 1 105 ? 3.686 13.227 4.832 1 98.81 105 LEU B CA 1
ATOM 2757 C C . LEU B 1 105 ? 2.762 14.188 4.086 1 98.81 105 LEU B C 1
ATOM 2759 O O . LEU B 1 105 ? 3.189 15.258 3.656 1 98.81 105 LEU B O 1
ATOM 2763 N N . VAL B 1 106 ? 1.506 13.797 3.928 1 98.69 106 VAL B N 1
ATOM 2764 C CA . VAL B 1 106 ? 0.482 14.688 3.393 1 98.69 106 VAL B CA 1
ATOM 2765 C C . VAL B 1 106 ? -0.72 14.719 4.336 1 98.69 106 VAL B C 1
ATOM 2767 O O . VAL B 1 106 ? -0.812 13.914 5.262 1 98.69 106 VAL B O 1
ATOM 2770 N N . GLU B 1 107 ? -1.526 15.688 4.141 1 98.5 107 GLU B N 1
ATOM 2771 C CA . GLU B 1 107 ? -2.773 15.773 4.895 1 98.5 107 GLU B CA 1
ATOM 2772 C C . GLU B 1 107 ? -3.938 15.188 4.105 1 98.5 107 GLU B C 1
ATOM 2774 O O . GLU B 1 107 ? -4.105 15.484 2.92 1 98.5 107 GLU B O 1
ATOM 2779 N N . GLU B 1 108 ? -4.652 14.328 4.676 1 98 108 GLU B N 1
ATOM 2780 C CA . GLU B 1 108 ? -5.91 13.812 4.145 1 98 108 GLU B CA 1
ATOM 2781 C C . GLU B 1 108 ? -6.941 13.617 5.254 1 98 108 GLU B C 1
ATOM 2783 O O . GLU B 1 108 ? -6.652 12.992 6.273 1 98 108 GLU B O 1
ATOM 2788 N N . HIS B 1 109 ? -8.148 14.188 5.117 1 97.31 109 HIS B N 1
ATOM 2789 C CA . HIS B 1 109 ? -9.234 14.125 6.086 1 97.31 109 HIS B CA 1
ATOM 2790 C C . HIS B 1 109 ? -8.812 14.727 7.426 1 97.31 109 HIS B C 1
ATOM 2792 O O . HIS B 1 109 ? -9.25 14.266 8.484 1 97.31 109 HIS B O 1
ATOM 2798 N N . GLY B 1 110 ? -7.875 15.641 7.375 1 97.81 110 GLY B N 1
ATOM 2799 C CA . GLY B 1 110 ? -7.465 16.359 8.57 1 97.81 110 GLY B CA 1
ATOM 2800 C C . GLY B 1 110 ? -6.426 15.617 9.391 1 97.81 110 GLY B C 1
ATOM 2801 O O . GLY B 1 110 ? -6.105 16.016 10.508 1 97.81 110 GLY B O 1
ATOM 2802 N N . GLU B 1 111 ? -5.898 14.539 8.828 1 98.38 111 GLU B N 1
ATOM 2803 C CA . GLU B 1 111 ? -4.824 13.773 9.453 1 98.38 111 GLU B CA 1
ATOM 2804 C C . GLU B 1 111 ? -3.596 13.711 8.547 1 98.38 111 GLU B C 1
ATOM 2806 O O . GLU B 1 111 ? -3.697 13.93 7.336 1 98.38 111 GLU B O 1
ATOM 2811 N N . GLY B 1 112 ? -2.494 13.531 9.211 1 98.5 112 GLY B N 1
ATOM 2812 C CA . GLY B 1 112 ? -1.295 13.25 8.445 1 98.5 112 GLY B CA 1
ATOM 2813 C C . GLY B 1 112 ? -1.213 11.805 7.98 1 98.5 112 GLY B C 1
ATOM 2814 O O . GLY B 1 112 ? -1.541 10.891 8.734 1 98.5 112 GLY B O 1
ATOM 2815 N N . VAL B 1 113 ? -0.816 11.602 6.754 1 98.62 113 VAL B N 1
ATOM 2816 C CA . VAL B 1 113 ? -0.628 10.266 6.199 1 98.62 113 VAL B CA 1
ATOM 2817 C C . VAL B 1 113 ? 0.792 10.133 5.652 1 98.62 113 VAL B C 1
ATOM 2819 O O . VAL B 1 113 ? 1.202 10.891 4.773 1 98.62 113 VAL B O 1
ATOM 2822 N N . TYR B 1 114 ? 1.536 9.156 6.184 1 98.56 114 TYR B N 1
ATOM 2823 C CA . TYR B 1 114 ? 2.871 8.891 5.66 1 98.56 114 TYR B CA 1
ATOM 2824 C C . TYR B 1 114 ? 2.799 8.344 4.238 1 98.56 114 TYR B C 1
ATOM 2826 O O . TYR B 1 114 ? 2.086 7.371 3.973 1 98.56 114 TYR B O 1
ATOM 2834 N N . LEU B 1 115 ? 3.52 8.961 3.336 1 98.25 115 LEU B N 1
ATOM 2835 C CA . LEU B 1 115 ? 3.529 8.477 1.958 1 98.25 115 LEU B CA 1
ATOM 2836 C C . LEU B 1 115 ? 4.781 7.656 1.68 1 98.25 115 LEU B C 1
ATOM 2838 O O . LEU B 1 115 ? 4.738 6.688 0.919 1 98.25 115 LEU B O 1
ATOM 2842 N N . PHE B 1 116 ? 5.867 8.141 2.244 1 98 116 PHE B N 1
ATOM 2843 C CA . PHE B 1 116 ? 7.152 7.508 1.96 1 98 116 PHE B CA 1
ATOM 2844 C C . PHE B 1 116 ? 8.109 7.68 3.131 1 98 116 PHE B C 1
ATOM 2846 O O . PHE B 1 116 ? 8.117 8.727 3.783 1 98 116 PHE B O 1
ATOM 2853 N N . ARG B 1 117 ? 8.836 6.668 3.361 1 97.38 117 ARG B N 1
ATOM 2854 C CA . ARG B 1 117 ? 9.859 6.664 4.406 1 97.38 117 ARG B CA 1
ATOM 2855 C C . ARG B 1 117 ? 11.164 6.07 3.891 1 97.38 117 ARG B C 1
ATOM 2857 O O . ARG B 1 117 ? 11.156 5.098 3.135 1 97.38 117 ARG B O 1
ATOM 2864 N N . ALA B 1 118 ? 12.227 6.645 4.301 1 97.44 118 ALA B N 1
ATOM 2865 C CA . ALA B 1 118 ? 13.562 6.145 3.992 1 97.44 118 ALA B CA 1
ATOM 2866 C C . ALA B 1 118 ? 14.438 6.109 5.242 1 97.44 118 ALA B C 1
ATOM 2868 O O . ALA B 1 118 ? 14.422 7.047 6.043 1 97.44 118 ALA B O 1
ATOM 2869 N N . LYS B 1 119 ? 15.195 5.055 5.324 1 96.75 119 LYS B N 1
ATOM 2870 C CA . LYS B 1 119 ? 16.062 4.867 6.484 1 96.75 119 LYS B CA 1
ATOM 2871 C C . LYS B 1 119 ? 17.531 5.062 6.117 1 96.75 119 LYS B C 1
ATOM 2873 O O . LYS B 1 119 ? 18.016 4.457 5.164 1 96.75 119 LYS B O 1
ATOM 2878 N N . GLY B 1 120 ? 18.125 5.965 6.883 1 96.44 120 GLY B N 1
ATOM 2879 C CA . GLY B 1 120 ? 19.578 6.008 6.832 1 96.44 120 GLY B CA 1
ATOM 2880 C C . GLY B 1 120 ? 20.234 4.883 7.609 1 96.44 120 GLY B C 1
ATOM 2881 O O . GLY B 1 120 ? 19.562 4.09 8.258 1 96.44 120 GLY B O 1
ATOM 2882 N N . ASP B 1 121 ? 21.484 4.785 7.605 1 93.81 121 ASP B N 1
ATOM 2883 C CA . ASP B 1 121 ? 22.234 3.654 8.133 1 93.81 121 ASP B CA 1
ATOM 2884 C C . ASP B 1 121 ? 22.125 3.572 9.648 1 93.81 121 ASP B C 1
ATOM 2886 O O . ASP B 1 121 ? 22.359 2.52 10.242 1 93.81 121 ASP B O 1
ATOM 2890 N N . ARG B 1 122 ? 21.766 4.73 10.266 1 94.62 122 ARG B N 1
ATOM 2891 C CA . ARG B 1 122 ? 21.703 4.75 11.727 1 94.62 122 ARG B CA 1
ATOM 2892 C C . ARG B 1 122 ? 20.266 4.922 12.203 1 94.62 122 ARG B C 1
ATOM 2894 O O . ARG B 1 122 ? 20.031 5.211 13.375 1 94.62 122 ARG B O 1
ATOM 2901 N N . ALA B 1 123 ? 19.359 4.805 11.305 1 95.5 123 ALA B N 1
ATOM 2902 C CA . ALA B 1 123 ? 17.969 5.137 11.617 1 95.5 123 ALA B CA 1
ATOM 2903 C C . ALA B 1 123 ? 17.406 4.18 12.664 1 95.5 123 ALA B C 1
ATOM 2905 O O . ALA B 1 123 ? 17.656 2.973 12.609 1 95.5 123 ALA B O 1
ATOM 2906 N N . VAL B 1 124 ? 16.672 4.746 13.617 1 91.81 124 VAL B N 1
ATOM 2907 C CA . VAL B 1 124 ? 15.93 3.93 14.578 1 91.81 124 VAL B CA 1
ATOM 2908 C C . VAL B 1 124 ? 14.734 3.283 13.883 1 91.81 124 VAL B C 1
ATOM 2910 O O . VAL B 1 124 ? 14.211 3.818 12.906 1 91.81 124 VAL B O 1
ATOM 2913 N N . ASN B 1 125 ? 14.367 2.164 14.445 1 90.06 125 ASN B N 1
ATOM 2914 C CA . ASN B 1 125 ? 13.188 1.482 13.922 1 90.06 125 ASN B CA 1
ATOM 2915 C C . ASN B 1 125 ? 11.914 1.962 14.617 1 90.06 125 ASN B C 1
ATOM 2917 O O . ASN B 1 125 ? 11.773 1.814 15.836 1 90.06 125 ASN B O 1
ATOM 2921 N N . LEU B 1 126 ? 11.148 2.602 13.875 1 90.38 126 LEU B N 1
ATOM 2922 C CA . LEU B 1 126 ? 9.836 3.016 14.359 1 90.38 126 LEU B CA 1
ATOM 2923 C C . LEU B 1 126 ? 8.734 2.15 13.758 1 90.38 126 LEU B C 1
ATOM 2925 O O . LEU B 1 126 ? 8.891 1.606 12.664 1 90.38 126 LEU B O 1
ATOM 2929 N N . ASP B 1 127 ? 7.684 2.006 14.477 1 87.56 127 ASP B N 1
ATOM 2930 C CA . ASP B 1 127 ? 6.543 1.248 13.977 1 87.56 127 ASP B CA 1
ATOM 2931 C C . ASP B 1 127 ? 5.648 2.119 13.094 1 87.56 127 ASP B C 1
ATOM 2933 O O . ASP B 1 127 ? 4.5 2.391 13.445 1 87.56 127 ASP B O 1
ATOM 2937 N N . THR B 1 128 ? 6.191 2.596 12.086 1 91.81 128 THR B N 1
ATOM 2938 C CA . THR B 1 128 ? 5.469 3.393 11.094 1 91.81 128 THR B CA 1
ATOM 2939 C C . THR B 1 128 ? 5.52 2.73 9.727 1 91.81 128 THR B C 1
ATOM 2941 O O . THR B 1 128 ? 6.391 1.899 9.461 1 91.81 128 THR B O 1
ATOM 2944 N N . HIS B 1 129 ? 4.516 2.969 8.93 1 94.19 129 HIS B N 1
ATOM 2945 C CA . HIS B 1 129 ? 4.457 2.475 7.562 1 94.19 129 HIS B CA 1
ATOM 2946 C C . HIS B 1 129 ? 3.697 3.443 6.66 1 94.19 129 HIS B C 1
ATOM 2948 O O . HIS B 1 129 ? 2.99 4.328 7.148 1 94.19 129 HIS B O 1
ATOM 2954 N N . ALA B 1 130 ? 3.965 3.318 5.422 1 96.44 130 ALA B N 1
ATOM 2955 C CA . ALA B 1 130 ? 3.217 4.148 4.48 1 96.44 130 ALA B CA 1
ATOM 2956 C C . ALA B 1 130 ? 1.714 3.955 4.656 1 96.44 130 ALA B C 1
ATOM 2958 O O . ALA B 1 130 ? 1.242 2.83 4.84 1 96.44 130 ALA B O 1
ATOM 2959 N N . GLY B 1 131 ? 0.988 5.027 4.68 1 97.5 131 GLY B N 1
ATOM 2960 C CA . GLY B 1 131 ? -0.455 5 4.855 1 97.5 131 GLY B CA 1
ATOM 2961 C C . GLY B 1 131 ? -0.887 5.242 6.289 1 97.5 131 GLY B C 1
ATOM 2962 O O . GLY B 1 131 ? -2.051 5.555 6.547 1 97.5 131 GLY B O 1
ATOM 2963 N N . MET B 1 132 ? 0.012 5.059 7.191 1 96.94 132 MET B N 1
ATOM 2964 C CA . MET B 1 132 ? -0.31 5.262 8.602 1 96.94 132 MET B CA 1
ATOM 2965 C C . MET B 1 132 ? -0.721 6.707 8.859 1 96.94 132 MET B C 1
ATOM 2967 O O . MET B 1 132 ? -0.123 7.637 8.312 1 96.94 132 MET B O 1
ATOM 2971 N N . ARG B 1 133 ? -1.671 6.875 9.727 1 97.25 133 ARG B N 1
ATOM 2972 C CA . ARG B 1 133 ? -2.213 8.195 10.023 1 97.25 133 ARG B CA 1
ATOM 2973 C C . ARG B 1 133 ? -1.754 8.68 11.398 1 97.25 133 ARG B C 1
ATOM 2975 O O . ARG B 1 133 ? -1.552 7.879 12.305 1 97.25 133 ARG B O 1
ATOM 2982 N N . VAL B 1 134 ? -1.579 9.977 11.492 1 97.31 134 VAL B N 1
ATOM 2983 C CA . VAL B 1 134 ? -1.192 10.625 12.742 1 97.31 134 VAL B CA 1
ATOM 2984 C C . VAL B 1 134 ? -1.904 11.969 12.867 1 97.31 134 VAL B C 1
ATOM 2986 O O . VAL B 1 134 ? -2.316 12.555 11.867 1 97.31 134 VAL B O 1
ATOM 2989 N N . ASN B 1 135 ? -2.074 12.367 14.094 1 98.25 135 ASN B N 1
ATOM 2990 C CA . ASN B 1 135 ? -2.521 13.742 14.281 1 98.25 135 ASN B CA 1
ATOM 2991 C C . ASN B 1 135 ? -1.461 14.742 13.828 1 98.25 135 ASN B C 1
ATOM 2993 O O . ASN B 1 135 ? -0.266 14.523 14.031 1 98.25 135 ASN B O 1
ATOM 2997 N N . LEU B 1 136 ? -1.919 15.781 13.336 1 98.75 136 LEU B N 1
ATOM 2998 C CA . LEU B 1 136 ? -1.001 16.75 12.742 1 98.75 136 LEU B CA 1
ATOM 2999 C C . LEU B 1 136 ? -0.301 17.562 13.812 1 98.75 136 LEU B C 1
ATOM 3001 O O . LEU B 1 136 ? 0.861 17.953 13.656 1 98.75 136 LEU B O 1
ATOM 3005 N N . HIS B 1 137 ? -0.884 17.812 14.945 1 98.5 137 HIS B N 1
ATOM 3006 C CA . HIS B 1 137 ? -0.413 18.812 15.891 1 98.5 137 HIS B CA 1
ATOM 3007 C C . HIS B 1 137 ? 0.766 18.281 16.703 1 98.5 137 HIS B C 1
ATOM 3009 O O . HIS B 1 137 ? 1.443 19.062 17.391 1 98.5 137 HIS B O 1
ATOM 3015 N N . CYS B 1 138 ? 1.052 16.953 16.562 1 97.44 138 CYS B N 1
ATOM 3016 C CA . CYS B 1 138 ? 2.057 16.406 17.484 1 97.44 138 CYS B CA 1
ATOM 3017 C C . CYS B 1 138 ? 3.23 15.82 16.703 1 97.44 138 CYS B C 1
ATOM 3019 O O . CYS B 1 138 ? 4.004 15.031 17.25 1 97.44 138 CYS B O 1
ATOM 3021 N N . THR B 1 139 ? 3.357 16.141 15.508 1 97.88 139 THR B N 1
ATOM 3022 C CA . THR B 1 139 ? 4.508 15.797 14.68 1 97.88 139 THR B CA 1
ATOM 3023 C C . THR B 1 139 ? 5.117 17.047 14.047 1 97.88 139 THR B C 1
ATOM 3025 O O . THR B 1 139 ? 4.414 18.031 13.805 1 97.88 139 THR B O 1
ATOM 3028 N N . SER B 1 140 ? 6.465 16.984 13.797 1 98.38 140 SER B N 1
ATOM 3029 C CA . SER B 1 140 ? 7.07 18.094 13.07 1 98.38 140 SER B CA 1
ATOM 3030 C C . SER B 1 140 ? 6.469 18.234 11.68 1 98.38 140 SER B C 1
ATOM 3032 O O . SER B 1 140 ? 6.211 19.359 11.227 1 98.38 140 SER B O 1
ATOM 3034 N N . LEU B 1 141 ? 6.191 17.141 11.008 1 98.62 141 LEU B N 1
ATOM 3035 C CA . LEU B 1 141 ? 5.562 17.141 9.688 1 98.62 141 LEU B CA 1
ATOM 3036 C C . LEU B 1 141 ? 4.191 17.812 9.742 1 98.62 141 LEU B C 1
ATOM 3038 O O . LEU B 1 141 ? 3.895 18.688 8.93 1 98.62 141 LEU B O 1
ATOM 3042 N N . GLY B 1 142 ? 3.424 17.359 10.688 1 98.81 142 GLY B N 1
ATOM 3043 C CA . GLY B 1 142 ? 2.061 17.859 10.805 1 98.81 142 GLY B CA 1
ATOM 3044 C C . GLY B 1 142 ? 1.991 19.328 11.141 1 98.81 142 GLY B C 1
ATOM 3045 O O . GLY B 1 142 ? 1.196 20.078 10.555 1 98.81 142 GLY B O 1
ATOM 3046 N N . LYS B 1 143 ? 2.811 19.734 12.078 1 98.88 143 LYS B N 1
ATOM 3047 C CA . LYS B 1 143 ? 2.834 21.141 12.445 1 98.88 143 LYS B CA 1
ATOM 3048 C C . LYS B 1 143 ? 3.324 22.016 11.289 1 98.88 143 LYS B C 1
ATOM 3050 O O . LYS B 1 143 ? 2.846 23.125 11.094 1 98.88 143 LYS B O 1
ATOM 3055 N N . ALA B 1 144 ? 4.293 21.484 10.516 1 98.88 144 ALA B N 1
ATOM 3056 C CA . ALA B 1 144 ? 4.75 22.188 9.32 1 98.88 144 ALA B CA 1
ATOM 3057 C C . ALA B 1 144 ? 3.605 22.406 8.336 1 98.88 144 ALA B C 1
ATOM 3059 O O . ALA B 1 144 ? 3.463 23.484 7.754 1 98.88 144 ALA B O 1
ATOM 3060 N N . ILE B 1 145 ? 2.783 21.391 8.156 1 98.88 145 ILE B N 1
ATOM 3061 C CA . ILE B 1 145 ? 1.641 21.469 7.25 1 98.88 145 ILE B CA 1
ATOM 3062 C C . ILE B 1 145 ? 0.619 22.453 7.793 1 98.88 145 ILE B C 1
ATOM 3064 O O . ILE B 1 145 ? 0.179 23.359 7.078 1 98.88 145 ILE B O 1
ATOM 3068 N N . LEU B 1 146 ? 0.305 22.328 9.062 1 98.88 146 LEU B N 1
ATOM 3069 C CA . LEU B 1 146 ? -0.695 23.203 9.68 1 98.88 146 LEU B CA 1
ATOM 3070 C C . LEU B 1 146 ? -0.301 24.656 9.547 1 98.88 146 LEU B C 1
ATOM 3072 O O . LEU B 1 146 ? -1.153 25.516 9.297 1 98.88 146 LEU B O 1
ATOM 3076 N N . ALA B 1 147 ? 0.964 24.922 9.719 1 98.81 147 ALA B N 1
ATOM 3077 C CA . ALA B 1 147 ? 1.457 26.297 9.711 1 98.81 147 ALA B CA 1
ATOM 3078 C C . ALA B 1 147 ? 1.22 26.953 8.359 1 98.81 147 ALA B C 1
ATOM 3080 O O . ALA B 1 147 ? 1.193 28.188 8.258 1 98.81 147 ALA B O 1
ATOM 3081 N N . TYR B 1 148 ? 1.035 26.188 7.312 1 98.69 148 TYR B N 1
ATOM 3082 C CA . TYR B 1 148 ? 0.937 26.75 5.965 1 98.69 148 TYR B CA 1
ATOM 3083 C C . TYR B 1 148 ? -0.411 26.406 5.336 1 98.69 148 TYR B C 1
ATOM 3085 O O . TYR B 1 148 ? -0.574 26.5 4.117 1 98.69 148 TYR B O 1
ATOM 3093 N N . LEU B 1 149 ? -1.363 25.969 6.137 1 98.19 149 LEU B N 1
ATOM 3094 C CA . LEU B 1 149 ? -2.752 25.844 5.715 1 98.19 149 LEU B CA 1
ATOM 3095 C C . LEU B 1 149 ? -3.551 27.094 6.055 1 98.19 149 LEU B C 1
ATOM 3097 O O . LEU B 1 149 ? -3.197 27.828 6.98 1 98.19 149 LEU B O 1
ATOM 3101 N N . PRO B 1 150 ? -4.641 27.312 5.316 1 97 150 PRO B N 1
ATOM 3102 C CA . PRO B 1 150 ? -5.527 28.422 5.715 1 97 150 PRO B CA 1
ATOM 3103 C C . PRO B 1 150 ? -6.094 28.234 7.121 1 97 150 PRO B C 1
ATOM 3105 O O . PRO B 1 150 ? -6.41 27.109 7.52 1 97 150 PRO B O 1
ATOM 3108 N N . ASP B 1 151 ? -6.32 29.312 7.777 1 96.81 151 ASP B N 1
ATOM 3109 C CA . ASP B 1 151 ? -6.82 29.281 9.148 1 96.81 151 ASP B CA 1
ATOM 3110 C C . ASP B 1 151 ? -8.133 28.5 9.242 1 96.81 151 ASP B C 1
ATOM 3112 O O . ASP B 1 151 ? -8.352 27.75 10.203 1 96.81 151 ASP B O 1
ATOM 3116 N N . GLU B 1 152 ? -8.93 28.672 8.312 1 97.56 152 GLU B N 1
ATOM 3117 C CA . GLU B 1 152 ? -10.219 27.984 8.312 1 97.56 152 GLU B CA 1
ATOM 3118 C C . GLU B 1 152 ? -10.039 26.469 8.273 1 97.56 152 GLU B C 1
ATOM 3120 O O . GLU B 1 152 ? -10.758 25.75 8.953 1 97.56 152 GLU B O 1
ATOM 3125 N N . ARG B 1 153 ? -9.102 26.047 7.457 1 97.69 153 ARG B N 1
ATOM 3126 C CA . ARG B 1 153 ? -8.828 24.625 7.367 1 97.69 153 ARG B CA 1
ATOM 3127 C C . ARG B 1 153 ? -8.25 24.094 8.68 1 97.69 153 ARG B C 1
ATOM 3129 O O . ARG B 1 153 ? -8.617 23.016 9.133 1 97.69 153 ARG B O 1
ATOM 3136 N N . VAL B 1 154 ? -7.383 24.844 9.281 1 98.5 154 VAL B N 1
ATOM 3137 C CA . VAL B 1 154 ? -6.82 24.453 10.57 1 98.5 154 VAL B CA 1
ATOM 3138 C C . VAL B 1 154 ? -7.938 24.312 11.602 1 98.5 154 VAL B C 1
ATOM 3140 O O . VAL B 1 154 ? -7.992 23.328 12.336 1 98.5 154 VAL B O 1
ATOM 3143 N N . ASP B 1 155 ? -8.844 25.25 11.594 1 98.31 155 ASP B N 1
ATOM 3144 C CA . ASP B 1 155 ? -9.969 25.219 12.531 1 98.31 155 ASP B CA 1
ATOM 3145 C C . ASP B 1 155 ? -10.812 23.953 12.32 1 98.31 155 ASP B C 1
ATOM 3147 O O . ASP B 1 155 ? -11.195 23.297 13.281 1 98.31 155 ASP B O 1
ATOM 3151 N N . GLU B 1 156 ? -11.07 23.672 11.078 1 98.06 156 GLU B N 1
ATOM 3152 C CA . GLU B 1 156 ? -11.844 22.484 10.75 1 98.06 156 GLU B CA 1
ATOM 3153 C C . GLU B 1 156 ? -11.18 21.219 11.281 1 98.06 156 GLU B C 1
ATOM 3155 O O . GLU B 1 156 ? -11.844 20.344 11.836 1 98.06 156 GLU B O 1
ATOM 3160 N N . ILE B 1 157 ? -9.906 21.141 11.102 1 98.44 157 ILE B N 1
ATOM 3161 C CA . ILE B 1 157 ? -9.133 19.969 11.523 1 98.44 157 ILE B CA 1
ATOM 3162 C C . ILE B 1 157 ? -9.164 19.844 13.039 1 98.44 157 ILE B C 1
ATOM 3164 O O . ILE B 1 157 ? -9.422 18.766 13.578 1 98.44 157 ILE B O 1
ATOM 3168 N N . LEU B 1 158 ? -8.961 20.938 13.711 1 98.25 158 LEU B N 1
ATOM 3169 C CA . LEU B 1 158 ? -8.922 20.922 15.164 1 98.25 158 LEU B CA 1
ATOM 3170 C C . LEU B 1 158 ? -10.305 20.609 15.742 1 98.25 158 LEU B C 1
ATOM 3172 O O . LEU B 1 158 ? -10.422 19.938 16.766 1 98.25 158 LEU B O 1
ATOM 3176 N N . ASP B 1 159 ? -11.336 21.125 15.094 1 97.94 159 ASP B N 1
ATOM 3177 C CA . ASP B 1 159 ? -12.703 20.859 15.531 1 97.94 159 ASP B CA 1
ATOM 3178 C C . ASP B 1 159 ? -13.039 19.375 15.406 1 97.94 159 ASP B C 1
ATOM 3180 O O . ASP B 1 159 ? -13.734 18.812 16.25 1 97.94 159 ASP B O 1
ATOM 3184 N N . ARG B 1 160 ? -12.484 18.812 14.398 1 96.56 160 ARG B N 1
ATOM 3185 C CA . ARG B 1 160 ? -12.812 17.422 14.109 1 96.56 160 ARG B CA 1
ATOM 3186 C C . ARG B 1 160 ? -12.008 16.469 14.984 1 96.56 160 ARG B C 1
ATOM 3188 O O . ARG B 1 160 ? -12.531 15.477 15.492 1 96.56 160 ARG B O 1
ATOM 3195 N N . TRP B 1 161 ? -10.719 16.781 15.188 1 97.69 161 TRP B N 1
ATOM 3196 C CA . TRP B 1 161 ? -9.828 15.766 15.758 1 97.69 161 TRP B CA 1
ATOM 3197 C C . TRP B 1 161 ? -9.344 16.188 17.141 1 97.69 161 TRP B C 1
ATOM 3199 O O . TRP B 1 161 ? -8.766 15.375 17.875 1 97.69 161 TRP B O 1
ATOM 3209 N N . GLY B 1 162 ? -9.516 17.406 17.469 1 97.75 162 GLY B N 1
ATOM 3210 C CA . GLY B 1 162 ? -9 17.906 18.734 1 97.75 162 GLY B CA 1
ATOM 3211 C C . GLY B 1 162 ? -7.48 17.922 18.797 1 97.75 162 GLY B C 1
ATOM 3212 O O . GLY B 1 162 ? -6.816 18.016 17.766 1 97.75 162 GLY B O 1
ATOM 3213 N N . LEU B 1 163 ? -6.973 17.984 20.016 1 98.38 163 LEU B N 1
ATOM 3214 C CA . LEU B 1 163 ? -5.543 18.016 20.312 1 98.38 163 LEU B CA 1
ATOM 3215 C C . LEU B 1 163 ? -5.188 17.016 21.406 1 98.38 163 LEU B C 1
ATOM 3217 O O . LEU B 1 163 ? -4.676 17.391 22.453 1 98.38 163 LEU B O 1
ATOM 3221 N N . PRO B 1 164 ? -5.41 15.75 21.094 1 98.06 164 PRO B N 1
ATOM 3222 C CA . PRO B 1 164 ? -5.152 14.75 22.141 1 98.06 164 PRO B CA 1
ATOM 3223 C C . PRO B 1 164 ? -3.678 14.672 22.531 1 98.06 164 PRO B C 1
ATOM 3225 O O . PRO B 1 164 ? -2.799 14.797 21.672 1 98.06 164 PRO B O 1
ATOM 3228 N N . ALA B 1 165 ? -3.406 14.398 23.781 1 97.88 165 ALA B N 1
ATOM 3229 C CA . ALA B 1 165 ? -2.041 14.219 24.266 1 97.88 165 ALA B CA 1
ATOM 3230 C C . ALA B 1 165 ? -1.51 12.828 23.922 1 97.88 165 ALA B C 1
ATOM 3232 O O . ALA B 1 165 ? -2.225 11.836 24.047 1 97.88 165 ALA B O 1
ATOM 3233 N N . ARG B 1 166 ? -0.313 12.812 23.453 1 96.88 166 ARG B N 1
ATOM 3234 C CA . ARG B 1 166 ? 0.381 11.547 23.234 1 96.88 166 ARG B CA 1
ATOM 3235 C C . ARG B 1 166 ? 1.495 11.352 24.25 1 96.88 166 ARG B C 1
ATOM 3237 O O . ARG B 1 166 ? 1.812 10.219 24.625 1 96.88 166 ARG B O 1
ATOM 3244 N N . THR B 1 167 ? 2.166 12.383 24.578 1 97.38 167 THR B N 1
ATOM 3245 C CA . THR B 1 167 ? 3.195 12.445 25.609 1 97.38 167 THR B CA 1
ATOM 3246 C C . THR B 1 167 ? 3.006 13.688 26.484 1 97.38 167 THR B C 1
ATOM 3248 O O . THR B 1 167 ? 2.094 14.484 26.25 1 97.38 167 THR B O 1
ATOM 3251 N N . ALA B 1 168 ? 3.881 13.844 27.422 1 96.75 168 ALA B N 1
ATOM 3252 C CA . ALA B 1 168 ? 3.836 15.008 28.297 1 96.75 168 ALA B CA 1
ATOM 3253 C C . ALA B 1 168 ? 4.207 16.281 27.547 1 96.75 168 ALA B C 1
ATOM 3255 O O . ALA B 1 168 ? 3.877 17.391 27.969 1 96.75 168 ALA B O 1
ATOM 3256 N N . ASN B 1 169 ? 4.844 16.109 26.422 1 97.19 169 ASN B N 1
ATOM 3257 C CA . ASN B 1 169 ? 5.34 17.266 25.672 1 97.19 169 ASN B CA 1
ATOM 3258 C C . ASN B 1 169 ? 4.379 17.656 24.562 1 97.19 169 ASN B C 1
ATOM 3260 O O . ASN B 1 169 ? 4.602 18.656 23.875 1 97.19 169 ASN B O 1
ATOM 3264 N N . THR B 1 170 ? 3.275 16.984 24.391 1 98.25 170 THR B N 1
ATOM 3265 C CA . THR B 1 170 ? 2.342 17.25 23.297 1 98.25 170 THR B CA 1
ATOM 3266 C C . THR B 1 170 ? 1.615 18.578 23.516 1 98.25 170 THR B C 1
ATOM 3268 O O . THR B 1 170 ? 1.193 18.875 24.641 1 98.25 170 THR B O 1
ATOM 3271 N N . ILE B 1 171 ? 1.55 19.328 22.453 1 98 171 ILE B N 1
ATOM 3272 C CA . ILE B 1 171 ? 0.731 20.531 22.5 1 98 171 ILE B CA 1
ATOM 3273 C C . ILE B 1 171 ? -0.747 20.141 22.547 1 98 171 ILE B C 1
ATOM 3275 O O . ILE B 1 171 ? -1.237 19.422 21.672 1 98 171 ILE B O 1
ATOM 3279 N N . THR B 1 172 ? -1.53 20.719 23.547 1 98.25 172 THR B N 1
ATOM 3280 C CA . THR B 1 172 ? -2.896 20.234 23.703 1 98.25 172 THR B CA 1
ATOM 3281 C C . THR B 1 172 ? -3.881 21.406 23.766 1 98.25 172 THR B C 1
ATOM 3283 O O . THR B 1 172 ? -5.074 21.203 24 1 98.25 172 THR B O 1
ATOM 3286 N N . THR B 1 173 ? -3.357 22.625 23.562 1 98 173 THR B N 1
ATOM 3287 C CA . THR B 1 173 ? -4.273 23.766 23.547 1 98 173 THR B CA 1
ATOM 3288 C C . THR B 1 173 ? -4.145 24.531 22.234 1 98 173 THR B C 1
ATOM 3290 O O . THR B 1 173 ? -3.062 24.594 21.656 1 98 173 THR B O 1
ATOM 3293 N N . ARG B 1 174 ? -5.191 25.141 21.891 1 97.94 174 ARG B N 1
ATOM 3294 C CA . ARG B 1 174 ? -5.223 25.906 20.656 1 97.94 174 ARG B CA 1
ATOM 3295 C C . ARG B 1 174 ? -4.25 27.078 20.703 1 97.94 174 ARG B C 1
ATOM 3297 O O . ARG B 1 174 ? -3.561 27.375 19.734 1 97.94 174 ARG B O 1
ATOM 3304 N N . ASP B 1 175 ? -4.215 27.734 21.828 1 98 175 ASP B N 1
ATOM 3305 C CA . ASP B 1 175 ? -3.344 28.891 21.969 1 98 175 ASP B CA 1
ATOM 3306 C C . ASP B 1 175 ? -1.877 28.5 21.797 1 98 175 ASP B C 1
ATOM 3308 O O . ASP B 1 175 ? -1.129 29.188 21.094 1 98 175 ASP B O 1
ATOM 3312 N N . GLU B 1 176 ? -1.505 27.438 22.469 1 98.31 176 GLU B N 1
ATOM 3313 C CA . GLU B 1 176 ? -0.13 26.969 22.359 1 98.31 176 GLU B CA 1
ATOM 3314 C C . GLU B 1 176 ? 0.19 26.562 20.922 1 98.31 176 GLU B C 1
ATOM 3316 O O . GLU B 1 176 ? 1.28 26.844 20.422 1 98.31 176 GLU B O 1
ATOM 3321 N N . LEU B 1 177 ? -0.746 25.891 20.297 1 98.62 177 LEU B N 1
ATOM 3322 C CA . LEU B 1 177 ? -0.532 25.469 18.922 1 98.62 177 LEU B CA 1
ATOM 3323 C C . LEU B 1 177 ? -0.412 26.672 18 1 98.62 177 LEU B C 1
ATOM 3325 O O . LEU B 1 177 ? 0.474 26.719 17.141 1 98.62 177 LEU B O 1
ATOM 3329 N N . GLU B 1 178 ? -1.289 27.641 18.141 1 98.12 178 GLU B N 1
ATOM 3330 C CA . GLU B 1 178 ? -1.265 28.844 17.297 1 98.12 178 GLU B CA 1
ATOM 3331 C C . GLU B 1 178 ? 0.068 29.578 17.422 1 98.12 178 GLU B C 1
ATOM 3333 O O . GLU B 1 178 ? 0.622 30.031 16.422 1 98.12 178 GLU B O 1
ATOM 3338 N N . ALA B 1 179 ? 0.533 29.688 18.625 1 98.44 179 ALA B N 1
ATOM 3339 C CA . ALA B 1 179 ? 1.834 30.297 18.859 1 98.44 179 ALA B CA 1
ATOM 3340 C C . ALA B 1 179 ? 2.943 29.516 18.156 1 98.44 179 ALA B C 1
ATOM 3342 O O . ALA B 1 179 ? 3.83 30.109 17.531 1 98.44 179 ALA B O 1
ATOM 3343 N N . GLU B 1 180 ? 2.881 28.234 18.281 1 98.5 180 GLU B N 1
ATOM 3344 C CA . GLU B 1 180 ? 3.863 27.375 17.641 1 98.5 180 GLU B CA 1
ATOM 3345 C C . GLU B 1 180 ? 3.797 27.5 16.109 1 98.5 180 GLU B C 1
ATOM 3347 O O . GLU B 1 180 ? 4.832 27.578 15.445 1 98.5 180 GLU B O 1
ATOM 3352 N N . LEU B 1 181 ? 2.609 27.516 15.562 1 98.75 181 LEU B N 1
ATOM 3353 C CA . LEU B 1 181 ? 2.441 27.609 14.117 1 98.75 181 LEU B CA 1
ATOM 3354 C C . LEU B 1 181 ? 2.988 28.938 13.602 1 98.75 181 LEU B C 1
ATOM 3356 O O . LEU B 1 181 ? 3.58 28.984 12.523 1 98.75 181 LEU B O 1
ATOM 3360 N N . ALA B 1 182 ? 2.781 30.016 14.359 1 98.31 182 ALA B N 1
ATOM 3361 C CA . ALA B 1 182 ? 3.33 31.312 13.984 1 98.31 182 ALA B CA 1
ATOM 3362 C C . ALA B 1 182 ? 4.855 31.266 13.938 1 98.31 182 ALA B C 1
ATOM 3364 O O . ALA B 1 182 ? 5.469 31.812 13.016 1 98.31 182 ALA B O 1
ATOM 3365 N N . THR B 1 183 ? 5.445 30.641 14.914 1 98.12 183 THR B N 1
ATOM 3366 C CA . THR B 1 183 ? 6.895 30.484 14.969 1 98.12 183 THR B CA 1
ATOM 3367 C C . THR B 1 183 ? 7.398 29.688 13.766 1 98.12 183 THR B C 1
ATOM 3369 O O . THR B 1 183 ? 8.398 30.047 13.148 1 98.12 183 THR B O 1
ATOM 3372 N N . ILE B 1 184 ? 6.719 28.625 13.406 1 98.19 184 ILE B N 1
ATOM 3373 C CA . ILE B 1 184 ? 7.082 27.766 12.289 1 98.19 184 ILE B CA 1
ATOM 3374 C C . ILE B 1 184 ? 6.992 28.562 10.977 1 98.19 184 ILE B C 1
ATOM 3376 O O . ILE B 1 184 ? 7.867 28.453 10.117 1 98.19 184 ILE B O 1
ATOM 3380 N N . HIS B 1 185 ? 5.914 29.281 10.906 1 97.06 185 HIS B N 1
ATOM 3381 C CA . HIS B 1 185 ? 5.723 30.078 9.703 1 97.06 185 HIS B CA 1
ATOM 3382 C C . HIS B 1 185 ? 6.859 31.094 9.523 1 97.06 185 HIS B C 1
ATOM 3384 O O . HIS B 1 185 ? 7.309 31.328 8.398 1 97.06 185 HIS B O 1
ATOM 3390 N N . GLU B 1 186 ? 7.371 31.641 10.555 1 95.88 186 GLU B N 1
ATOM 3391 C CA . GLU B 1 186 ? 8.438 32.625 10.531 1 95.88 186 GLU B CA 1
ATOM 3392 C C . GLU B 1 186 ? 9.781 31.984 10.172 1 95.88 186 GLU B C 1
ATOM 3394 O O . GLU B 1 186 ? 10.523 32.531 9.352 1 95.88 186 GLU B O 1
ATOM 3399 N N . ARG B 1 187 ? 10.055 30.859 10.75 1 95.31 187 ARG B N 1
ATOM 3400 C CA . ARG B 1 187 ? 11.391 30.297 10.586 1 95.31 187 ARG B CA 1
ATOM 3401 C C . ARG B 1 187 ? 11.43 29.328 9.398 1 95.31 187 ARG B C 1
ATOM 3403 O O . ARG B 1 187 ? 12.508 29 8.914 1 95.31 187 ARG B O 1
ATOM 3410 N N . GLY B 1 188 ? 10.242 28.734 9.039 1 96.38 188 GLY B N 1
ATOM 3411 C CA . GLY B 1 188 ? 10.172 27.938 7.828 1 96.38 188 GLY B CA 1
ATOM 3412 C C . GLY B 1 188 ? 10.281 26.438 8.094 1 96.38 188 GLY B C 1
ATOM 3413 O O . GLY B 1 188 ? 10.297 25.641 7.164 1 96.38 188 GLY B O 1
ATOM 3414 N N . TYR B 1 189 ? 10.422 26.062 9.406 1 98 189 TYR B N 1
ATOM 3415 C CA . TYR B 1 189 ? 10.492 24.641 9.75 1 98 189 TYR B CA 1
ATOM 3416 C C . TYR B 1 189 ? 9.891 24.391 11.125 1 98 189 TYR B C 1
ATOM 3418 O O . TYR B 1 189 ? 9.719 25.312 11.914 1 98 189 TYR B O 1
ATOM 3426 N N . ALA B 1 190 ? 9.531 23.156 11.328 1 98.38 190 ALA B N 1
ATOM 3427 C CA . ALA B 1 190 ? 8.922 22.75 12.586 1 98.38 190 ALA B CA 1
ATOM 3428 C C . ALA B 1 190 ? 9.828 21.797 13.352 1 98.38 190 ALA B C 1
ATOM 3430 O O . ALA B 1 190 ? 10.664 21.109 12.75 1 98.38 190 ALA B O 1
ATOM 3431 N N . LYS B 1 191 ? 9.641 21.781 14.633 1 97.38 191 LYS B N 1
ATOM 3432 C CA . LYS B 1 191 ? 10.336 20.828 15.492 1 97.38 191 LYS B CA 1
ATOM 3433 C C . LYS B 1 191 ? 9.344 20 16.312 1 97.38 191 LYS B C 1
ATOM 3435 O O . LYS B 1 191 ? 8.258 20.484 16.641 1 97.38 191 LYS B O 1
ATOM 3440 N N . ASP B 1 192 ? 9.633 18.781 16.484 1 96.81 192 ASP B N 1
ATOM 3441 C CA . ASP B 1 192 ? 8.992 17.859 17.422 1 96.81 192 ASP B CA 1
ATOM 3442 C C . ASP B 1 192 ? 9.961 17.406 18.5 1 96.81 192 ASP B C 1
ATOM 3444 O O . ASP B 1 192 ? 10.93 16.688 18.219 1 96.81 192 ASP B O 1
ATOM 3448 N N . ASN B 1 193 ? 9.734 17.781 19.688 1 95 193 ASN B N 1
ATOM 3449 C CA . ASN B 1 193 ? 10.586 17.469 20.828 1 95 193 ASN B CA 1
ATOM 3450 C C . ASN B 1 193 ? 9.961 16.406 21.719 1 95 193 ASN B C 1
ATOM 3452 O O . ASN B 1 193 ? 9.727 16.641 22.906 1 95 193 ASN B O 1
ATOM 3456 N N . GLY B 1 194 ? 9.742 15.297 21.109 1 96.38 194 GLY B N 1
ATOM 3457 C CA . GLY B 1 194 ? 9.172 14.188 21.859 1 96.38 194 GLY B CA 1
ATOM 3458 C C . GLY B 1 194 ? 7.668 14.305 22.031 1 96.38 194 GLY B C 1
ATOM 3459 O O . GLY B 1 194 ? 7.129 13.898 23.062 1 96.38 194 GLY B O 1
ATOM 3460 N N . GLU B 1 195 ? 7.012 14.938 21.125 1 96.31 195 GLU B N 1
ATOM 3461 C CA . GLU B 1 195 ? 5.578 15.195 21.25 1 96.31 195 GLU B CA 1
ATOM 3462 C C . GLU B 1 195 ? 4.762 13.977 20.828 1 96.31 195 GLU B C 1
ATOM 3464 O O . GLU B 1 195 ? 3.67 13.742 21.344 1 96.31 195 GLU B O 1
ATOM 3469 N N . ARG B 1 196 ? 5.223 13.25 19.812 1 93.69 196 ARG B N 1
ATOM 3470 C CA . ARG B 1 196 ? 4.543 12.047 19.344 1 93.69 196 ARG B CA 1
ATOM 3471 C C . ARG B 1 196 ? 5.02 10.82 20.109 1 93.69 196 ARG B C 1
ATOM 3473 O O . ARG B 1 196 ? 4.219 9.945 20.469 1 93.69 196 ARG B O 1
ATOM 3480 N N . LEU B 1 197 ? 6.246 10.672 20.344 1 93.88 197 LEU B N 1
ATOM 3481 C CA . LEU B 1 197 ? 6.922 9.578 21.031 1 93.88 197 LEU B CA 1
ATOM 3482 C C . LEU B 1 197 ? 8.062 10.094 21.891 1 93.88 197 LEU B C 1
ATOM 3484 O O . LEU B 1 197 ? 8.984 10.75 21.391 1 93.88 197 LEU B O 1
ATOM 3488 N N . ALA B 1 198 ? 7.977 9.695 23.125 1 94.06 198 ALA B N 1
ATOM 3489 C CA . ALA B 1 198 ? 9.047 10.125 24.031 1 94.06 198 ALA B CA 1
ATOM 3490 C C . ALA B 1 198 ? 10.398 9.602 23.562 1 94.06 198 ALA B C 1
ATOM 3492 O O . ALA B 1 198 ? 10.516 8.438 23.172 1 94.06 198 ALA B O 1
ATOM 3493 N N . GLY B 1 199 ? 11.383 10.445 23.5 1 94.81 199 GLY B N 1
ATOM 3494 C CA . GLY B 1 199 ? 12.727 10.039 23.141 1 94.81 199 GLY B CA 1
ATOM 3495 C C . GLY B 1 199 ? 13.023 10.25 21.656 1 94.81 199 GLY B C 1
ATOM 3496 O O . GLY B 1 199 ? 14.148 10.031 21.219 1 94.81 199 GLY B O 1
ATOM 3497 N N . LEU B 1 200 ? 11.977 10.664 20.922 1 96 200 LEU B N 1
ATOM 3498 C CA . LEU B 1 200 ? 12.117 10.93 19.5 1 96 200 LEU B CA 1
ATOM 3499 C C . LEU B 1 200 ? 12.055 12.43 19.219 1 96 200 LEU B C 1
ATOM 3501 O O . LEU B 1 200 ? 11.188 13.125 19.75 1 96 200 LEU B O 1
ATOM 3505 N N . ARG B 1 201 ? 12.969 12.922 18.453 1 96.38 201 ARG B N 1
ATOM 3506 C CA . ARG B 1 201 ? 12.93 14.297 17.984 1 96.38 201 ARG B CA 1
ATOM 3507 C C . ARG B 1 201 ? 12.875 14.352 16.453 1 96.38 201 ARG B C 1
ATOM 3509 O O . ARG B 1 201 ? 13.375 13.445 15.781 1 96.38 201 ARG B O 1
ATOM 3516 N N . CYS B 1 202 ? 12.25 15.375 15.977 1 97.44 202 CYS B N 1
ATOM 3517 C CA . CYS B 1 202 ? 12.078 15.484 14.531 1 97.44 202 CYS B CA 1
ATOM 3518 C C . CYS B 1 202 ? 12.109 16.953 14.094 1 97.44 202 CYS B C 1
ATOM 3520 O O . CYS B 1 202 ? 11.75 17.844 14.867 1 97.44 202 CYS B O 1
ATOM 3522 N N . VAL B 1 203 ? 12.625 17.141 12.945 1 98.25 203 VAL B N 1
ATOM 3523 C CA . VAL B 1 203 ? 12.516 18.422 12.25 1 98.25 203 VAL B CA 1
ATOM 3524 C C . VAL B 1 203 ? 11.75 18.234 10.938 1 98.25 203 VAL B C 1
ATOM 3526 O O . VAL B 1 203 ? 11.953 17.234 10.234 1 98.25 203 VAL B O 1
ATOM 3529 N N . GLY B 1 204 ? 10.805 19.094 10.656 1 98.5 204 GLY B N 1
ATOM 3530 C CA . GLY B 1 204 ? 10.008 19 9.438 1 98.5 204 GLY B CA 1
ATOM 3531 C C . GLY B 1 204 ? 9.883 20.328 8.703 1 98.5 204 GLY B C 1
ATOM 3532 O O . GLY B 1 204 ? 9.898 21.391 9.328 1 98.5 204 GLY B O 1
ATOM 3533 N N . ALA B 1 205 ? 9.781 20.266 7.438 1 98.75 205 ALA B N 1
ATOM 3534 C CA . ALA B 1 205 ? 9.578 21.438 6.59 1 98.75 205 ALA B CA 1
ATOM 3535 C C . ALA B 1 205 ? 8.391 21.234 5.648 1 98.75 205 ALA B C 1
ATOM 3537 O O . ALA B 1 205 ? 8.195 20.125 5.117 1 98.75 205 ALA B O 1
ATOM 3538 N N . PRO B 1 206 ? 7.641 22.297 5.43 1 98.81 206 PRO B N 1
ATOM 3539 C CA . PRO B 1 206 ? 6.488 22.188 4.535 1 98.81 206 PRO B CA 1
ATOM 3540 C C . PRO B 1 206 ? 6.883 22.172 3.061 1 98.81 206 PRO B C 1
ATOM 3542 O O . PRO B 1 206 ? 7.926 22.719 2.691 1 98.81 206 PRO B O 1
ATOM 3545 N N . ILE B 1 207 ? 6.191 21.453 2.312 1 98.75 207 ILE B N 1
ATOM 3546 C CA . ILE B 1 207 ? 6.164 21.562 0.859 1 98.75 207 ILE B CA 1
ATOM 3547 C C . ILE B 1 207 ? 4.926 22.359 0.43 1 98.75 207 ILE B C 1
ATOM 3549 O O . ILE B 1 207 ? 3.799 21.953 0.728 1 98.75 207 ILE B O 1
ATOM 3553 N N . THR B 1 208 ? 5.121 23.453 -0.275 1 98 208 THR B N 1
ATOM 3554 C CA . THR B 1 208 ? 3.996 24.328 -0.565 1 98 208 THR B CA 1
ATOM 3555 C C . THR B 1 208 ? 3.779 24.453 -2.07 1 98 208 THR B C 1
ATOM 3557 O O . THR B 1 208 ? 4.668 24.125 -2.859 1 98 208 THR B O 1
ATOM 3560 N N . ASP B 1 209 ? 2.555 24.797 -2.416 1 96.12 209 ASP B N 1
ATOM 3561 C CA . ASP B 1 209 ? 2.262 25.109 -3.812 1 96.12 209 ASP B CA 1
ATOM 3562 C C . ASP B 1 209 ? 2.582 26.562 -4.133 1 96.12 209 ASP B C 1
ATOM 3564 O O . ASP B 1 209 ? 3.252 27.25 -3.352 1 96.12 209 ASP B O 1
ATOM 3568 N N . ALA B 1 210 ? 2.139 26.984 -5.254 1 92.88 210 ALA B N 1
ATOM 3569 C CA . ALA B 1 210 ? 2.469 28.312 -5.742 1 92.88 210 ALA B CA 1
ATOM 3570 C C . ALA B 1 210 ? 1.835 29.391 -4.867 1 92.88 210 ALA B C 1
ATOM 3572 O O . ALA B 1 210 ? 2.309 30.531 -4.832 1 92.88 210 ALA B O 1
ATOM 3573 N N . ASP B 1 211 ? 0.789 29.031 -4.16 1 94 211 ASP B N 1
ATOM 3574 C CA . ASP B 1 211 ? 0.092 29.984 -3.293 1 94 211 ASP B CA 1
ATOM 3575 C C . ASP B 1 211 ? 0.571 29.859 -1.849 1 94 211 ASP B C 1
ATOM 3577 O O . ASP B 1 211 ? -0.111 30.312 -0.924 1 94 211 ASP B O 1
ATOM 3581 N N . ASP B 1 212 ? 1.645 29.156 -1.655 1 94.94 212 ASP B N 1
ATOM 3582 C CA . ASP B 1 212 ? 2.266 28.969 -0.348 1 94.94 212 ASP B CA 1
ATOM 3583 C C . ASP B 1 212 ? 1.375 28.141 0.569 1 94.94 212 ASP B C 1
ATOM 3585 O O . ASP B 1 212 ? 1.38 28.312 1.787 1 94.94 212 ASP B O 1
ATOM 3589 N N . ARG B 1 213 ? 0.579 27.344 0.023 1 96.88 213 ARG B N 1
ATOM 3590 C CA . ARG B 1 213 ? -0.234 26.391 0.782 1 96.88 213 ARG B CA 1
ATOM 3591 C C . ARG B 1 213 ? 0.445 25.031 0.868 1 96.88 213 ARG B C 1
ATOM 3593 O O . ARG B 1 213 ? 0.95 24.516 -0.133 1 96.88 213 ARG B O 1
ATOM 3600 N N . ALA B 1 214 ? 0.386 24.516 2.014 1 98.25 214 ALA B N 1
ATOM 3601 C CA . ALA B 1 214 ? 1.061 23.25 2.223 1 98.25 214 ALA B CA 1
ATOM 3602 C C . ALA B 1 214 ? 0.366 22.125 1.451 1 98.25 214 ALA B C 1
ATOM 3604 O O . ALA B 1 214 ? -0.853 21.953 1.547 1 98.25 214 ALA B O 1
ATOM 3605 N N . ILE B 1 215 ? 1.134 21.375 0.702 1 97.94 215 ILE B N 1
ATOM 3606 C CA . ILE B 1 215 ? 0.603 20.188 0.039 1 97.94 215 ILE B CA 1
ATOM 3607 C C . ILE B 1 215 ? 1.232 18.922 0.643 1 97.94 215 ILE B C 1
ATOM 3609 O O . ILE B 1 215 ? 0.83 17.812 0.322 1 97.94 215 ILE B O 1
ATOM 3613 N N . GLY B 1 216 ? 2.203 19.094 1.499 1 98.69 216 GLY B N 1
ATOM 3614 C CA . GLY B 1 216 ? 2.889 18.047 2.234 1 98.69 216 GLY B CA 1
ATOM 3615 C C . GLY B 1 216 ? 4.027 18.562 3.094 1 98.69 216 GLY B C 1
ATOM 3616 O O . GLY B 1 216 ? 4.141 19.766 3.32 1 98.69 216 GLY B O 1
ATOM 3617 N N . ALA B 1 217 ? 4.805 17.625 3.613 1 98.88 217 ALA B N 1
ATOM 3618 C CA . ALA B 1 217 ? 5.973 17.984 4.414 1 98.88 217 ALA B CA 1
ATOM 3619 C C . ALA B 1 217 ? 7.016 16.859 4.387 1 98.88 217 ALA B C 1
ATOM 3621 O O . ALA B 1 217 ? 6.676 15.695 4.195 1 98.88 217 ALA B O 1
ATOM 3622 N N . VAL B 1 218 ? 8.25 17.234 4.539 1 98.81 218 VAL B N 1
ATOM 3623 C CA . VAL B 1 218 ? 9.359 16.297 4.703 1 98.81 218 VAL B CA 1
ATOM 3624 C C . VAL B 1 218 ? 9.977 16.469 6.09 1 98.81 218 VAL B C 1
ATOM 3626 O O . VAL B 1 218 ? 9.938 17.547 6.668 1 98.81 218 VAL B O 1
ATOM 3629 N N . SER B 1 219 ? 10.539 15.422 6.602 1 98.5 219 SER B N 1
ATOM 3630 C CA . SER B 1 219 ? 11.117 15.508 7.938 1 98.5 219 SER B CA 1
ATOM 3631 C C . SER B 1 219 ? 12.289 14.547 8.094 1 98.5 219 SER B C 1
ATOM 3633 O O . SER B 1 219 ? 12.477 13.656 7.262 1 98.5 219 SER B O 1
ATOM 3635 N N . VAL B 1 220 ? 13.055 14.742 9.039 1 98.19 220 VAL B N 1
ATOM 3636 C CA . VAL B 1 220 ? 14.07 13.836 9.562 1 98.19 220 VAL B CA 1
ATOM 3637 C C . VAL B 1 220 ? 13.828 13.578 11.047 1 98.19 220 VAL B C 1
ATOM 3639 O O . VAL B 1 220 ? 13.594 14.516 11.812 1 98.19 220 VAL B O 1
ATOM 3642 N N . ALA B 1 221 ? 13.852 12.359 11.398 1 97.38 221 ALA B N 1
ATOM 3643 C CA . ALA B 1 221 ? 13.602 11.953 12.781 1 97.38 221 ALA B CA 1
ATOM 3644 C C . ALA B 1 221 ? 14.734 11.094 13.32 1 97.38 221 ALA B C 1
ATOM 3646 O O . ALA B 1 221 ? 15.305 10.273 12.586 1 97.38 221 ALA B O 1
ATOM 3647 N N . GLY B 1 222 ? 15.031 11.234 14.578 1 96.38 222 GLY B N 1
ATOM 3648 C CA . GLY B 1 222 ? 16.047 10.461 15.258 1 96.38 222 GLY B CA 1
ATOM 3649 C C . GLY B 1 222 ? 15.93 10.516 16.766 1 96.38 222 GLY B C 1
ATOM 3650 O O . GLY B 1 222 ? 15.094 11.258 17.312 1 96.38 222 GLY B O 1
ATOM 3651 N N . PRO B 1 223 ? 16.672 9.727 17.406 1 96.12 223 PRO B N 1
ATOM 3652 C CA . PRO B 1 223 ? 16.641 9.742 18.875 1 96.12 223 PRO B CA 1
ATOM 3653 C C . PRO B 1 223 ? 17.203 11.031 19.469 1 96.12 223 PRO B C 1
ATOM 3655 O O . PRO B 1 223 ? 18.016 11.703 18.828 1 96.12 223 PRO B O 1
ATOM 3658 N N . THR B 1 224 ? 16.766 11.305 20.656 1 94 224 THR B N 1
ATOM 3659 C CA . THR B 1 224 ? 17.172 12.523 21.344 1 94 224 THR B CA 1
ATOM 3660 C C . THR B 1 224 ? 18.688 12.578 21.469 1 94 224 THR B C 1
ATOM 3662 O O . THR B 1 224 ? 19.281 13.664 21.453 1 94 224 THR B O 1
ATOM 3665 N N . SER B 1 225 ? 19.344 11.516 21.516 1 93 225 SER B N 1
ATOM 3666 C CA . SER B 1 225 ? 20.781 11.43 21.734 1 93 225 SER B CA 1
ATOM 3667 C C . SER B 1 225 ? 21.562 11.945 20.516 1 93 225 SER B C 1
ATOM 3669 O O . SER B 1 225 ? 22.672 12.453 20.672 1 93 225 SER B O 1
ATOM 3671 N N . ARG B 1 226 ? 20.906 11.836 19.375 1 92 226 ARG B N 1
ATOM 3672 C CA . ARG B 1 226 ? 21.609 12.258 18.172 1 92 226 ARG B CA 1
ATOM 3673 C C . ARG B 1 226 ? 21.016 13.547 17.609 1 92 226 ARG B C 1
ATOM 3675 O O . ARG B 1 226 ? 21.719 14.32 16.953 1 92 226 ARG B O 1
ATOM 3682 N N . MET B 1 227 ? 19.781 13.75 17.891 1 92.94 227 MET B N 1
ATOM 3683 C CA . MET B 1 227 ? 19.078 14.945 17.438 1 92.94 227 MET B CA 1
ATOM 3684 C C . MET B 1 227 ? 19.234 16.078 18.438 1 92.94 227 MET B C 1
ATOM 3686 O O . MET B 1 227 ? 18.266 16.5 19.062 1 92.94 227 MET B O 1
ATOM 3690 N N . LYS B 1 228 ? 20.406 16.578 18.438 1 88.88 228 LYS B N 1
ATOM 3691 C CA . LYS B 1 228 ? 20.703 17.641 19.391 1 88.88 228 LYS B CA 1
ATOM 3692 C C . LYS B 1 228 ? 21.75 18.609 18.828 1 88.88 228 LYS B C 1
ATOM 3694 O O . LYS B 1 228 ? 22.328 18.359 17.766 1 88.88 228 LYS B O 1
ATOM 3699 N N . GLY B 1 229 ? 21.875 19.719 19.547 1 85.94 229 GLY B N 1
ATOM 3700 C CA . GLY B 1 229 ? 22.891 20.672 19.172 1 85.94 229 GLY B CA 1
ATOM 3701 C C . GLY B 1 229 ? 22.625 21.344 17.828 1 85.94 229 GLY B C 1
ATOM 3702 O O . GLY B 1 229 ? 21.469 21.578 17.469 1 85.94 229 GLY B O 1
ATOM 3703 N N . GLU B 1 230 ? 23.688 21.734 17.188 1 80.56 230 GLU B N 1
ATOM 3704 C CA . GLU B 1 230 ? 23.594 22.469 15.938 1 80.56 230 GLU B CA 1
ATOM 3705 C C . GLU B 1 230 ? 22.891 21.641 14.867 1 80.56 230 GLU B C 1
ATOM 3707 O O . GLU B 1 230 ? 22.156 22.188 14.039 1 80.56 230 GLU B O 1
ATOM 3712 N N . ALA B 1 231 ? 23.172 20.391 14.945 1 76.19 231 ALA B N 1
ATOM 3713 C CA . ALA B 1 231 ? 22.547 19.484 13.969 1 76.19 231 ALA B CA 1
ATOM 3714 C C . ALA B 1 231 ? 21.031 19.594 14.016 1 76.19 231 ALA B C 1
ATOM 3716 O O . ALA B 1 231 ? 20.391 19.766 12.977 1 76.19 231 ALA B O 1
ATOM 3717 N N . PHE B 1 232 ? 20.547 19.609 15.141 1 84 232 PHE B N 1
ATOM 3718 C CA . PHE B 1 232 ? 19.109 19.656 15.336 1 84 232 PHE B CA 1
ATOM 3719 C C . PHE B 1 232 ? 18.594 21.094 15.242 1 84 232 PHE B C 1
ATOM 3721 O O . PHE B 1 232 ? 17.484 21.328 14.734 1 84 232 PHE B O 1
ATOM 3728 N N . GLU B 1 233 ? 19.422 21.953 15.523 1 82.44 233 GLU B N 1
ATOM 3729 C CA . GLU B 1 233 ? 18.969 23.328 15.648 1 82.44 233 GLU B CA 1
ATOM 3730 C C . GLU B 1 233 ? 18.969 24.047 14.305 1 82.44 233 GLU B C 1
ATOM 3732 O O . GLU B 1 233 ? 18.156 24.953 14.07 1 82.44 233 GLU B O 1
ATOM 3737 N N . SER B 1 234 ? 19.906 23.609 13.445 1 86.62 234 SER B N 1
ATOM 3738 C CA . SER B 1 234 ? 19.953 24.406 12.234 1 86.62 234 SER B CA 1
ATOM 3739 C C . SER B 1 234 ? 20.312 23.562 11.016 1 86.62 234 SER B C 1
ATOM 3741 O O . SER B 1 234 ? 19.688 23.703 9.961 1 86.62 234 SER B O 1
ATOM 3743 N N . GLU B 1 235 ? 21.188 22.641 11.148 1 92.44 235 GLU B N 1
ATOM 3744 C CA . GLU B 1 235 ? 21.719 21.938 9.992 1 92.44 235 GLU B CA 1
ATOM 3745 C C . GLU B 1 235 ? 20.641 21.109 9.305 1 92.44 235 GLU B C 1
ATOM 3747 O O . GLU B 1 235 ? 20.484 21.172 8.078 1 92.44 235 GLU B O 1
ATOM 3752 N N . ILE B 1 236 ? 19.953 20.359 10.078 1 95.75 236 ILE B N 1
ATOM 3753 C CA . ILE B 1 236 ? 18.906 19.5 9.523 1 95.75 236 ILE B CA 1
ATOM 3754 C C . ILE B 1 236 ? 17.812 20.344 8.906 1 95.75 236 ILE B C 1
ATOM 3756 O O . ILE B 1 236 ? 17.281 20.016 7.84 1 95.75 236 ILE B O 1
ATOM 3760 N N . ALA B 1 237 ? 17.531 21.422 9.539 1 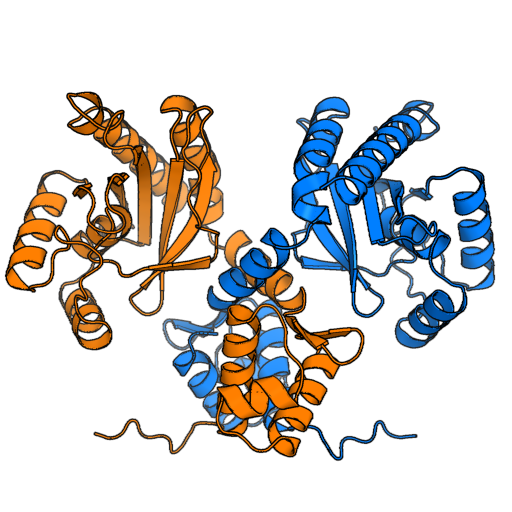96.5 237 ALA B N 1
ATOM 3761 C CA . ALA B 1 237 ? 16.5 22.312 9.039 1 96.5 237 ALA B CA 1
ATOM 3762 C C . ALA B 1 237 ? 16.875 22.875 7.664 1 96.5 237 ALA B C 1
ATOM 3764 O O . ALA B 1 237 ? 16.016 22.969 6.777 1 96.5 237 ALA B O 1
ATOM 3765 N N . GLU B 1 238 ? 18.109 23.234 7.527 1 96.19 238 GLU B N 1
ATOM 3766 C CA . GLU B 1 238 ? 18.578 23.766 6.254 1 96.19 238 GLU B CA 1
ATOM 3767 C C . GLU B 1 238 ? 18.484 22.719 5.145 1 96.19 238 GLU B C 1
ATOM 3769 O O . GLU B 1 238 ? 18.062 23.047 4.031 1 96.19 238 GLU B O 1
ATOM 3774 N N . ARG B 1 239 ? 18.859 21.562 5.48 1 96.75 239 ARG B N 1
ATOM 3775 C CA . ARG B 1 239 ? 18.781 20.469 4.504 1 96.75 239 ARG B CA 1
ATOM 3776 C C . ARG B 1 239 ? 17.328 20.203 4.105 1 96.75 239 ARG B C 1
ATOM 3778 O O . ARG B 1 239 ? 17.031 19.969 2.93 1 96.75 239 ARG B O 1
ATOM 3785 N N . LEU B 1 240 ? 16.484 20.266 5.043 1 98.19 240 LEU B N 1
ATOM 3786 C CA . LEU B 1 240 ? 15.07 20.016 4.809 1 98.19 240 LEU B CA 1
ATOM 3787 C C . LEU B 1 240 ? 14.461 21.109 3.938 1 98.19 240 LEU B C 1
ATOM 3789 O O . LEU B 1 240 ? 13.703 20.812 3.01 1 98.19 240 LEU B O 1
ATOM 3793 N N . ARG B 1 241 ? 14.773 22.266 4.254 1 97.5 241 ARG B N 1
ATOM 3794 C CA . ARG B 1 241 ? 14.242 23.375 3.475 1 97.5 241 ARG B CA 1
ATOM 3795 C C . ARG B 1 241 ? 14.742 23.328 2.037 1 97.5 241 ARG B C 1
ATOM 3797 O O . ARG B 1 241 ? 14 23.641 1.103 1 97.5 241 ARG B O 1
ATOM 3804 N N . SER B 1 242 ? 16.016 22.984 1.906 1 97.5 242 SER B N 1
ATOM 3805 C CA . SER B 1 242 ? 16.562 22.812 0.567 1 97.5 242 SER B CA 1
ATOM 3806 C C . SER B 1 242 ? 15.836 21.719 -0.198 1 97.5 242 SER B C 1
ATOM 3808 O O . SER B 1 242 ? 15.469 21.891 -1.361 1 97.5 242 SER B O 1
ATOM 3810 N N . ALA B 1 243 ? 15.617 20.594 0.459 1 98.06 243 ALA B N 1
ATOM 3811 C CA . ALA B 1 243 ? 14.898 19.484 -0.155 1 98.06 243 ALA B CA 1
ATOM 3812 C C . ALA B 1 243 ? 13.477 19.875 -0.527 1 98.06 243 ALA B C 1
ATOM 3814 O O . ALA B 1 243 ? 13 19.578 -1.623 1 98.06 243 ALA B O 1
ATOM 3815 N N . ALA B 1 244 ? 12.797 20.547 0.368 1 98.31 244 ALA B N 1
ATOM 3816 C CA . ALA B 1 244 ? 11.438 21.016 0.113 1 98.31 244 ALA B CA 1
ATOM 3817 C C . ALA B 1 244 ? 11.391 21.938 -1.102 1 98.31 244 ALA B C 1
ATOM 3819 O O . ALA B 1 244 ? 10.484 21.828 -1.934 1 98.31 244 ALA B O 1
ATOM 3820 N N . ASN B 1 245 ? 12.367 22.781 -1.176 1 97.31 245 ASN B N 1
ATOM 3821 C CA . ASN B 1 245 ? 12.438 23.703 -2.303 1 97.31 245 ASN B CA 1
ATOM 3822 C C . ASN B 1 245 ? 12.609 22.953 -3.625 1 97.31 245 ASN B C 1
ATOM 3824 O O . ASN B 1 245 ? 11.977 23.297 -4.621 1 97.31 245 ASN B O 1
ATOM 3828 N N . VAL B 1 246 ? 13.5 22.016 -3.646 1 97.69 246 VAL B N 1
ATOM 3829 C CA . VAL B 1 246 ? 13.727 21.203 -4.84 1 97.69 246 VAL B CA 1
ATOM 3830 C C . VAL B 1 246 ? 12.43 20.516 -5.242 1 97.69 246 VAL B C 1
ATOM 3832 O O . VAL B 1 246 ? 12.062 20.5 -6.418 1 97.69 246 VAL B O 1
ATOM 3835 N N . ILE B 1 247 ? 11.711 19.953 -4.297 1 98.06 247 ILE B N 1
ATOM 3836 C CA . ILE B 1 247 ? 10.461 19.25 -4.547 1 98.06 247 ILE B CA 1
ATOM 3837 C C . ILE B 1 247 ? 9.43 20.219 -5.137 1 98.06 247 ILE B C 1
ATOM 3839 O O . ILE B 1 247 ? 8.758 19.906 -6.117 1 98.06 247 ILE B O 1
ATOM 3843 N N . GLU B 1 248 ? 9.344 21.344 -4.566 1 97.75 248 GLU B N 1
ATOM 3844 C CA . GLU B 1 248 ? 8.398 22.344 -5.027 1 97.75 248 GLU B CA 1
ATOM 3845 C C . GLU B 1 248 ? 8.68 22.75 -6.473 1 97.75 248 GLU B C 1
ATOM 3847 O O . GLU B 1 248 ? 7.758 22.875 -7.281 1 97.75 248 GLU B O 1
ATOM 3852 N N . LEU B 1 249 ? 9.922 22.969 -6.805 1 95.88 249 LEU B N 1
ATOM 3853 C CA . LEU B 1 249 ? 10.312 23.344 -8.156 1 95.88 249 LEU B CA 1
ATOM 3854 C C . LEU B 1 249 ? 9.977 22.234 -9.148 1 95.88 249 LEU B C 1
ATOM 3856 O O . LEU B 1 249 ? 9.469 22.5 -10.242 1 95.88 249 LEU B O 1
ATOM 3860 N N . ASN B 1 250 ? 10.211 21.062 -8.719 1 95 250 ASN B N 1
ATOM 3861 C CA . ASN B 1 250 ? 9.945 19.922 -9.594 1 95 250 ASN B CA 1
ATOM 3862 C C . ASN B 1 250 ? 8.453 19.688 -9.773 1 95 250 ASN B C 1
ATOM 3864 O O . ASN B 1 250 ? 8.023 19.172 -10.805 1 95 250 ASN B O 1
ATOM 3868 N N . LEU B 1 251 ? 7.66 20.016 -8.805 1 94.19 251 LEU B N 1
ATOM 3869 C CA . LEU B 1 251 ? 6.207 19.906 -8.914 1 94.19 251 LEU B CA 1
ATOM 3870 C C . LEU B 1 251 ? 5.648 20.953 -9.867 1 94.19 251 LEU B C 1
ATOM 3872 O O . LEU B 1 251 ? 4.633 20.719 -10.531 1 94.19 251 LEU B O 1
ATOM 3876 N N . THR B 1 252 ? 6.18 22.078 -9.82 1 88.56 252 THR B N 1
ATOM 3877 C CA . THR B 1 252 ? 5.715 23.188 -10.648 1 88.56 252 THR B CA 1
ATOM 3878 C C . THR B 1 252 ? 6.074 22.953 -12.117 1 88.56 252 THR B C 1
ATOM 3880 O O . THR B 1 252 ? 5.285 23.266 -13.008 1 88.56 252 THR B O 1
ATOM 3883 N N . TYR B 1 253 ? 7.316 22.359 -12.398 1 80.75 253 TYR B N 1
ATOM 3884 C CA . TYR B 1 253 ? 7.777 22.234 -13.773 1 80.75 253 TYR B CA 1
ATOM 3885 C C . TYR B 1 253 ? 7.57 20.812 -14.281 1 80.75 253 TYR B C 1
ATOM 3887 O O . TYR B 1 253 ? 8.016 20.453 -15.383 1 80.75 253 TYR B O 1
ATOM 3895 N N . SER B 1 254 ? 6.945 19.922 -13.602 1 67.44 254 SER B N 1
ATOM 3896 C CA . SER B 1 254 ? 6.609 18.609 -14.117 1 67.44 254 SER B CA 1
ATOM 3897 C C . SER B 1 254 ? 5.348 18.641 -14.969 1 67.44 254 SER B C 1
ATOM 3899 O O . SER B 1 254 ? 4.477 19.484 -14.758 1 67.44 254 SER B O 1
#

Solvent-accessible surface area (backbone atoms only — not comparable to full-atom values): 25553 Å² total; per-residue (Å²): 129,75,79,80,63,82,56,46,52,65,67,40,54,52,46,53,51,52,52,54,51,30,61,75,65,70,38,40,31,50,63,58,48,12,63,76,68,73,46,56,49,68,57,43,41,25,45,50,50,37,36,34,76,71,44,48,30,44,71,60,93,68,30,32,33,75,30,57,48,29,18,24,53,12,44,55,52,50,70,67,35,67,65,49,67,55,33,47,65,48,34,43,48,49,2,59,74,67,22,21,28,12,35,32,34,30,73,58,97,64,23,26,28,31,68,42,73,28,71,14,92,65,34,73,89,64,101,71,52,43,25,41,71,42,67,24,72,34,33,12,36,25,35,20,25,53,39,29,44,56,68,68,58,47,48,52,30,39,71,73,67,53,46,75,70,65,34,92,58,26,54,59,45,67,68,61,44,51,54,50,27,53,52,22,55,73,72,55,41,24,70,19,79,16,13,60,42,78,59,37,25,30,40,8,15,40,24,42,51,96,82,57,34,40,70,21,15,38,32,44,36,36,44,48,90,70,48,40,67,62,50,52,70,42,53,51,51,52,53,38,44,52,44,28,48,54,33,35,52,51,61,70,74,100,130,74,78,80,64,81,55,46,50,65,66,41,55,50,44,53,50,51,51,54,50,29,60,74,64,71,37,42,32,50,64,58,49,13,62,77,67,72,46,58,48,69,57,45,42,26,43,50,49,38,36,35,76,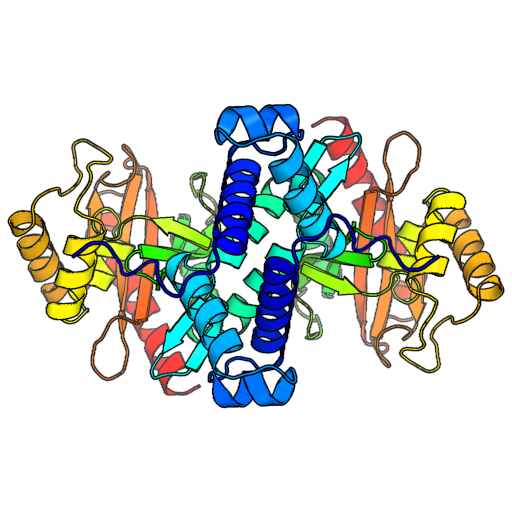72,42,48,28,43,72,60,94,68,30,34,33,74,30,56,48,30,18,23,54,11,43,54,51,49,71,67,33,67,66,48,67,56,34,47,66,49,33,43,48,49,3,60,73,68,23,22,28,12,38,32,34,31,73,59,96,66,24,25,28,31,68,43,75,28,71,14,92,67,33,72,89,65,98,72,52,42,25,41,72,42,67,25,73,34,32,11,36,27,34,20,25,52,40,29,43,58,67,67,57,46,49,51,31,40,71,72,65,54,46,74,69,67,35,93,58,26,55,59,45,68,68,61,43,51,54,49,26,54,52,23,55,72,73,56,42,22,70,19,78,16,13,60,43,78,60,36,24,29,40,7,16,40,24,43,51,98,84,58,34,40,69,20,14,37,32,43,36,36,44,50,90,71,48,41,66,61,50,54,70,43,52,52,51,52,53,38,44,52,43,28,50,54,33,34,53,50,62,71,74,100

Radius of gyration: 24.29 Å; Cα contacts (8 Å, |Δi|>4): 1021; chains: 2; bounding box: 54×64×57 Å

=== Feature glossary ===
Annotated list of the representations used here:

Nearest PDB structures. The Foldseek neighbor list gives the closest experimentally determined structures in the PDB, ranked by structural alignment. TM-score near 1 means near-identical fold; near 0.3 means only rough topology match. This is how one finds what a novel AlphaFold prediction most resembles in the solved-structure universe.

Foldseek 3Di. Foldseek's 3Di representation compresses backbone geometry into a per-residue letter drawn from a learned twenty-state alphabet. It captures the tertiary interaction pattern around each residue — which residues are packed against it in space, regardless of where they are in sequence.

Radius of gyration, Cα contacts, bounding box. Radius of gyration (Rg) is the root-mean-square distance of Cα atoms from their centroid — a single number for overall size and compactness. A globular domain of N residues has Rg ≈ 2.2·N^0.38 Å; an extended or disordered chain has a much larger Rg. The Cα contact count is the number of residue pairs whose Cα atoms are within 8 Å and are more than four positions apart in sequence — a standard proxy for tertiary packing density. The bounding box is the smallest axis-aligned box enclosing all Cα atoms.

InterPro / GO / CATH / organism. The annotation block draws on four external resources. InterPro: which protein families and domains the sequence belongs to. GO: standardized terms for what the protein does, what process it participates in, and where in the cell it acts. CATH: which structural fold it has in the CATH hierarchy. Organism: the species of origin.

mmCIF coordinates. The mmCIF block holds the 3D Cartesian coordinates of each backbone atom (N, Cα, C, O) in ångströms. mmCIF is the PDB's canonical archive format — a tagged-loop text representation of the atomic model.

pLDDT. pLDDT is the predicted lDDT-Cα score: AlphaFold's confidence that the local environment of each residue (all inter-atomic distances within 15 Å) is correctly placed. It is a per-residue number between 0 and 100, with higher meaning more reliable.

Backbone torsions (φ/ψ). φ (phi) and ψ (psi) are the two rotatable backbone dihedrals per residue: φ is the C(i-1)–N–Cα–C torsion, ψ is the N–Cα–C–N(i+1) torsion, both in degrees on (−180°, 180°]. α-helical residues cluster near (−60°, −45°); β-strand residues near (−120°, +130°). A Ramachandran plot is simply a scatter of (φ, ψ) for every residue.

B-factor. For experimental (PDB) structures, the B-factor (temperature factor) quantifies the positional spread of each atom in the crystal — a combination of thermal vibration and static disorder — in units of Å². High B-factors mark flexible loops or poorly resolved regions; low B-factors mark the rigid, well-ordered core.

Secondary structure (3-state, P-SEA). SS3 is a coarse helix/strand/coil call (letters a/b/c) made by the P-SEA algorithm from inter-Cα distances and dihedrals. It is less detailed than DSSP but needs only Cα positions.

Predicted aligned error. Predicted aligned error is AlphaFold's pairwise confidence. Unlike pLDDT (per-residue), PAE is per-residue-pair and captures whether two parts of the structure are correctly placed relative to each other. Units are ångströms of expected positional error.

Solvent-accessible surface area. Solvent-accessible surface area (SASA) is the area in Å² traced out by the centre of a 1.4 Å probe sphere (a water molecule) rolled over the protein's van der Waals surface (Shrake–Rupley / Lee–Richards construction). Buried residues have near-zero SASA; fully exposed residues can exceed 200 Å². The total SASA scales roughly with the number of surface residues.

Secondary structure (8-state, DSSP). The SS8 string is DSSP's per-residue secondary-structure call. α-helix (H) means an i→i+4 H-bond ladder; β-strand (E) means the residue participates in a β-sheet; 3₁₀ (G) and π (I) are tighter and wider helices; T/S are turns/bends; '-' is loop.

Rendered structure images. Structure images are PyMOL renders from six orthogonal camera directions. Cartoon representation draws helices as coils and strands as arrows; sticks shows the backbone as bonds; surface shows the solvent-excluded envelope. Rainbow coloring maps sequence position to hue (blue→red, N→C); chain coloring assigns a distinct color per polypeptide.

Sequence. The amino-acid sequence is the protein's primary structure: the linear order of residues from the N-terminus to the C-terminus, written in one-letter code. Everything else here — the 3D coordinates, the secondary structure, the domain annotations — is ultimately a consequence of this string.

Contact-map, Ramachandran, and PAE plots. Three diagnostic plots accompany the record. The Cα contact map visualizes the tertiary structure as a 2D adjacency matrix (8 Å cutoff, sequence-local contacts suppressed). The Ramachandran plot shows the distribution of backbone (φ, ψ) torsions, with points in the α and β basins reflecting secondary structure content. The PAE plot shows AlphaFold's inter-residue confidence as a color matrix.